Protein 4C1U (pdb70)

Structure (mmCIF, N/CA/C/O backbone):
data_4C1U
#
_entry.id   4C1U
#
_cell.length_a   67.470
_cell.length_b   96.630
_cell.length_c   56.310
_cell.angle_alpha   90.00
_cell.angle_beta   90.00
_cell.angle_gamma   90.00
#
_symmetry.space_group_name_H-M   'P 21 21 2'
#
loop_
_entity.id
_entity.type
_entity.pdbx_description
1 polymer 'SUGAR TRANSPORTER SOLUTE-BINDING PROTEIN'
2 branched alpha-L-arabinofuranose-(1-3)-beta-D-xylopyranose-(1-4)-beta-D-xylopyranose
3 non-polymer 'PENTAETHYLENE GLYCOL'
4 water water
#
loop_
_atom_site.group_PDB
_atom_site.id
_atom_site.type_symbol
_atom_site.label_atom_id
_atom_site.label_alt_id
_atom_site.label_comp_id
_atom_site.label_asym_id
_atom_site.label_entity_id
_atom_site.label_seq_id
_atom_site.pdbx_PDB_ins_code
_atom_site.Cartn_x
_atom_site.Cartn_y
_atom_site.Cartn_z
_atom_site.occupancy
_atom_site.B_iso_or_equiv
_atom_site.auth_seq_id
_atom_site.auth_comp_id
_atom_site.auth_asym_id
_atom_site.auth_atom_id
_atom_site.pdbx_PDB_model_num
ATOM 1 N N . ASP A 1 18 ? -17.231 -10.850 -15.937 1.00 43.92 30 ASP A N 1
ATOM 2 C CA . ASP A 1 18 ? -17.439 -11.056 -17.365 1.00 47.11 30 ASP A CA 1
ATOM 3 C C . ASP A 1 18 ? -16.727 -9.970 -18.169 1.00 44.04 30 ASP A C 1
ATOM 4 O O . ASP A 1 18 ? -16.989 -8.782 -17.991 1.00 43.40 30 ASP A O 1
ATOM 12 N N . ASP A 1 19 ? -15.829 -10.396 -19.053 1.00 42.06 31 ASP A N 1
ATOM 13 C CA . ASP A 1 19 ? -15.023 -9.482 -19.862 1.00 39.81 31 ASP A CA 1
ATOM 14 C C . ASP A 1 19 ? -15.842 -8.491 -20.689 1.00 41.98 31 ASP A C 1
ATOM 15 O O . ASP A 1 19 ? -15.315 -7.470 -21.127 1.00 39.88 31 ASP A O 1
ATOM 24 N N . LYS A 1 20 ? -17.120 -8.790 -20.906 1.00 34.18 32 LYS A N 1
ATOM 25 C CA . LYS A 1 20 ? -17.967 -7.939 -21.741 1.00 33.69 32 LYS A CA 1
ATOM 26 C C . LYS A 1 20 ? -18.913 -7.049 -20.933 1.00 32.13 32 LYS A C 1
ATOM 27 O O . LYS A 1 20 ? -19.665 -6.255 -21.499 1.00 29.48 32 LYS A O 1
ATOM 46 N N . THR A 1 21 ? -18.862 -7.183 -19.612 1.00 29.32 33 THR A N 1
ATOM 47 C CA . THR A 1 21 ? -19.627 -6.323 -18.718 1.00 33.12 33 THR A CA 1
ATOM 48 C C . THR A 1 21 ? -18.695 -5.269 -18.130 1.00 33.42 33 THR A C 1
ATOM 49 O O . THR A 1 21 ? -17.672 -5.610 -17.536 1.00 34.45 33 THR A O 1
ATOM 60 N N . ILE A 1 22 ? -19.043 -3.995 -18.302 1.00 32.28 34 ILE A N 1
ATOM 61 C CA . ILE A 1 22 ? -18.204 -2.903 -17.808 1.00 31.22 34 ILE A CA 1
ATOM 62 C C . ILE A 1 22 ? -18.974 -1.939 -16.908 1.00 27.04 34 ILE A C 1
ATOM 63 O O . ILE A 1 22 ? -20.169 -1.708 -17.097 1.00 29.99 34 ILE A O 1
ATOM 79 N N . THR A 1 23 ? -18.267 -1.385 -15.927 1.00 24.07 35 THR A N 1
ATOM 80 C CA . THR A 1 23 ? -18.823 -0.378 -15.033 1.00 27.35 35 THR A CA 1
ATOM 81 C C . THR A 1 23 ? -18.378 1.006 -15.498 1.00 25.47 35 THR A C 1
ATOM 82 O O . THR A 1 23 ? -17.189 1.251 -15.720 1.00 22.61 35 THR A O 1
ATOM 93 N N . PHE A 1 24 ? -19.348 1.903 -15.631 1.00 22.70 36 PHE A N 1
ATOM 94 C CA . PHE A 1 24 ? -19.141 3.203 -16.255 1.00 19.45 36 PHE A CA 1
ATOM 95 C C . PHE A 1 24 ? -19.544 4.319 -15.296 1.00 21.02 36 PHE A C 1
ATOM 96 O O . PHE A 1 24 ? -20.711 4.440 -14.933 1.00 20.87 36 PHE A O 1
ATOM 113 N N . TRP A 1 25 ? -18.565 5.122 -14.882 1.00 18.45 37 TRP A N 1
ATOM 114 C CA . TRP A 1 25 ? -18.802 6.233 -13.962 1.00 19.91 37 TRP A CA 1
ATOM 115 C C . TRP A 1 25 ? -18.703 7.573 -14.685 1.00 17.63 37 TRP A C 1
ATOM 116 O O . TRP A 1 25 ? -17.708 7.850 -15.353 1.00 17.73 37 TRP A O 1
ATOM 137 N N . HIS A 1 26 ? -19.730 8.405 -14.540 1.00 20.99 38 HIS A N 1
ATOM 138 C CA . HIS A 1 26 ? -19.709 9.761 -15.089 1.00 19.29 38 HIS A CA 1
ATOM 139 C C . HIS A 1 26 ? -20.378 10.736 -14.122 1.00 19.03 38 HIS A C 1
ATOM 140 O O . HIS A 1 26 ? -20.900 10.321 -13.087 1.00 18.47 38 HIS A O 1
ATOM 154 N N . ASN A 1 27 ? -20.362 12.024 -14.463 1.00 19.14 39 ASN A N 1
ATOM 155 C CA . ASN A 1 27 ? -20.815 13.064 -13.539 1.00 18.98 39 ASN A CA 1
ATOM 156 C C . ASN A 1 27 ? -22.130 13.745 -13.926 1.00 21.34 39 ASN A C 1
ATOM 157 O O . ASN A 1 27 ? -22.487 14.777 -13.357 1.00 21.21 39 ASN A O 1
ATOM 168 N N . ALA A 1 28 ? -22.842 13.178 -14.896 1.00 19.84 40 ALA A N 1
ATOM 169 C CA . ALA A 1 28 ? -24.137 13.712 -15.309 1.00 21.32 40 ALA A CA 1
ATOM 170 C C . ALA A 1 28 ? -25.243 13.098 -14.461 1.00 22.80 40 ALA A C 1
ATOM 171 O O . ALA A 1 28 ? -25.845 12.096 -14.842 1.00 24.86 40 ALA A O 1
ATOM 178 N N . SER A 1 29 ? -25.508 13.711 -13.312 1.00 24.88 41 SER A N 1
ATOM 179 C CA . SER A 1 29 ? -26.425 13.144 -12.328 1.00 24.64 41 SER A CA 1
ATOM 180 C C . SER A 1 29 ? -27.887 13.509 -12.581 1.00 23.65 41 SER A C 1
ATOM 181 O O . SER A 1 29 ? -28.778 12.975 -11.925 1.00 25.84 41 SER A O 1
ATOM 189 N N . ALA A 1 30 ? -28.132 14.413 -13.525 1.00 27.32 42 ALA A N 1
ATOM 190 C CA . ALA A 1 30 ? -29.495 14.848 -13.825 1.00 31.30 42 ALA A CA 1
ATOM 191 C C . ALA A 1 30 ? -29.632 15.362 -15.253 1.00 32.25 42 ALA A C 1
ATOM 192 O O . ALA A 1 30 ? -28.638 15.633 -15.926 1.00 32.42 42 ALA A O 1
ATOM 199 N N . GLY A 1 31 ? -30.875 15.488 -15.708 1.00 35.58 43 GLY A N 1
ATOM 200 C CA . GLY A 1 31 ? -31.172 16.130 -16.975 1.00 34.14 43 GLY A CA 1
ATOM 201 C C . GLY A 1 31 ? -30.889 15.285 -18.202 1.00 26.90 43 GLY A C 1
ATOM 202 O O . GLY A 1 31 ? -30.807 14.058 -18.130 1.00 28.55 43 GLY A O 1
ATOM 206 N N . GLU A 1 32 ? -30.736 15.958 -19.338 1.00 25.58 44 GLU A N 1
ATOM 207 C CA . GLU A 1 32 ? -30.541 15.283 -20.616 1.00 26.75 44 GLU A CA 1
ATOM 208 C C . GLU A 1 32 ? -29.168 14.626 -20.709 1.00 25.97 44 GLU A C 1
ATOM 209 O O . GLU A 1 32 ? -28.982 13.668 -21.460 1.00 26.38 44 GLU A O 1
ATOM 221 N N . GLY A 1 33 ? -28.209 15.149 -19.953 1.00 27.20 45 GLY A N 1
ATOM 222 C CA . GLY A 1 33 ? -26.877 14.576 -19.909 1.00 28.20 45 GLY A CA 1
ATOM 223 C C . GLY A 1 33 ? -26.905 13.168 -19.347 1.00 25.59 45 GLY A C 1
ATOM 224 O O . GLY A 1 33 ? -26.243 12.267 -19.864 1.00 22.93 45 GLY A O 1
ATOM 228 N N . ARG A 1 34 ? -27.678 12.980 -18.281 1.00 22.86 46 ARG A N 1
ATOM 229 C CA . ARG A 1 34 ? -27.824 11.666 -17.669 1.00 24.38 46 ARG A CA 1
ATOM 230 C C . ARG A 1 34 ? -28.495 10.699 -18.634 1.00 27.14 46 ARG A C 1
ATOM 231 O O . ARG A 1 34 ? -28.120 9.528 -18.715 1.00 24.47 46 ARG A O 1
ATOM 252 N N . GLN A 1 35 ? -29.488 11.194 -19.364 1.00 26.88 47 GLN A N 1
ATOM 253 C CA . GLN A 1 35 ? -30.223 10.366 -20.311 1.00 31.76 47 GLN A CA 1
ATOM 254 C C . GLN A 1 35 ? -29.363 10.039 -21.527 1.00 25.89 47 GLN A C 1
ATOM 255 O O . GLN A 1 35 ? -29.503 8.972 -22.124 1.00 26.30 47 GLN A O 1
ATOM 269 N N . TYR A 1 36 ? -28.479 10.961 -21.895 1.00 23.42 48 TYR A N 1
ATOM 270 C CA . TYR A 1 36 ? -27.577 10.735 -23.018 1.00 25.98 48 TYR A CA 1
ATOM 271 C C . TYR A 1 36 ? -26.728 9.488 -22.802 1.00 23.36 48 TYR A C 1
ATOM 272 O O . TYR A 1 36 ? -26.613 8.643 -23.689 1.00 23.61 48 TYR A O 1
ATOM 290 N N . TRP A 1 37 ? -26.129 9.383 -21.620 1.00 22.69 49 TRP A N 1
ATOM 291 C CA . TRP A 1 37 ? -25.252 8.261 -21.313 1.00 24.79 49 TRP A CA 1
ATOM 292 C C . TRP A 1 37 ? -26.025 6.942 -21.307 1.00 25.13 49 TRP A C 1
ATOM 293 O O . TRP A 1 37 ? -25.518 5.919 -21.764 1.00 21.69 49 TRP A O 1
ATOM 314 N N . GLU A 1 38 ? -27.249 6.968 -20.788 1.00 25.45 50 GLU A N 1
ATOM 315 C CA . GLU A 1 38 ? -28.116 5.793 -20.820 1.00 24.91 50 GLU A CA 1
ATOM 316 C C . GLU A 1 38 ? -28.360 5.359 -22.259 1.00 23.20 50 GLU A C 1
ATOM 317 O O . GLU A 1 38 ? -28.249 4.178 -22.589 1.00 23.91 50 GLU A O 1
ATOM 329 N N . ASN A 1 39 ? -28.689 6.325 -23.111 1.00 23.01 51 ASN A N 1
ATOM 330 C CA . ASN A 1 39 ? -28.929 6.063 -24.526 1.00 25.23 51 ASN A CA 1
ATOM 331 C C . ASN A 1 39 ? -27.686 5.544 -25.239 1.00 24.22 51 ASN A C 1
ATOM 332 O O . ASN A 1 39 ? -27.775 4.650 -26.081 1.00 26.02 51 ASN A O 1
ATOM 343 N N . LEU A 1 40 ? -26.529 6.106 -24.906 1.00 23.90 52 LEU A N 1
ATOM 344 C CA . LEU A 1 40 ? -25.280 5.691 -25.534 1.00 25.37 52 LEU A CA 1
ATOM 345 C C . LEU A 1 40 ? -24.956 4.258 -25.143 1.00 25.15 52 LEU A C 1
ATOM 346 O O . LEU A 1 40 ? -24.586 3.440 -25.988 1.00 23.91 52 LEU A O 1
ATOM 362 N N . ALA A 1 41 ? -25.098 3.965 -23.854 1.00 19.74 53 ALA A N 1
ATOM 363 C CA . ALA A 1 41 ? -24.873 2.623 -23.336 1.00 25.30 53 ALA A CA 1
ATOM 364 C C . ALA A 1 41 ? -25.785 1.622 -24.034 1.00 26.99 53 ALA A C 1
ATOM 365 O O . ALA A 1 41 ? -25.338 0.569 -24.487 1.00 27.58 53 ALA A O 1
ATOM 372 N N . LYS A 1 42 ? -27.066 1.963 -24.122 1.00 28.16 54 LYS A N 1
ATOM 373 C CA . LYS A 1 42 ? -28.048 1.095 -24.756 1.00 28.37 54 LYS A CA 1
ATOM 374 C C . LYS A 1 42 ? -27.700 0.861 -26.225 1.00 25.98 54 LYS A C 1
ATOM 375 O O . LYS A 1 42 ? -27.771 -0.265 -26.715 1.00 26.94 54 LYS A O 1
ATOM 394 N N . SER A 1 43 ? -27.314 1.924 -26.921 1.00 27.13 55 SER A N 1
ATOM 395 C CA . SER A 1 43 ? -26.964 1.816 -28.333 1.00 26.25 55 SER A CA 1
ATOM 396 C C . SER A 1 43 ? -25.695 0.986 -28.514 1.00 27.40 55 SER A C 1
ATOM 397 O O . SER A 1 43 ? -25.559 0.250 -29.492 1.00 27.80 55 SER A O 1
ATOM 405 N N . PHE A 1 44 ? -24.769 1.104 -27.567 1.00 25.41 56 PHE A N 1
ATOM 406 C CA . PHE A 1 44 ? -23.553 0.29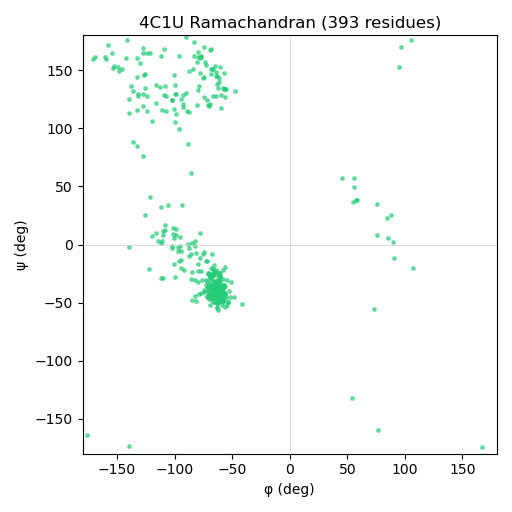9 -27.595 1.00 23.56 56 PHE A CA 1
ATOM 407 C C . PHE A 1 44 ? -23.895 -1.174 -27.398 1.00 27.67 56 PHE A C 1
ATOM 408 O O . PHE A 1 44 ? -23.374 -2.039 -28.102 1.00 27.80 56 PHE A O 1
ATOM 425 N N . GLU A 1 45 ? -24.780 -1.448 -26.443 1.00 24.25 57 GLU A N 1
ATOM 426 C CA . GLU A 1 45 ? -25.198 -2.814 -26.145 1.00 27.99 57 GLU A CA 1
ATOM 427 C C . GLU A 1 45 ? -25.937 -3.431 -27.325 1.00 27.94 57 GLU A C 1
ATOM 428 O O . GLU A 1 45 ? -25.851 -4.635 -27.563 1.00 30.28 57 GLU A O 1
ATOM 440 N N . GLU A 1 46 ? -26.667 -2.597 -28.058 1.00 28.67 58 GLU A N 1
ATOM 441 C CA . GLU A 1 46 ? -27.391 -3.048 -29.237 1.00 31.46 58 GLU A CA 1
ATOM 442 C C . GLU A 1 46 ? -26.419 -3.354 -30.369 1.00 32.02 58 GLU A C 1
ATOM 443 O O . GLU A 1 46 ? -26.587 -4.334 -31.089 1.00 33.54 58 GLU A O 1
ATOM 455 N N . ALA A 1 47 ? -25.397 -2.516 -30.512 1.00 31.82 59 ALA A N 1
ATOM 456 C CA . ALA A 1 47 ? -24.441 -2.639 -31.609 1.00 27.71 59 ALA A CA 1
ATOM 457 C C . ALA A 1 47 ? -23.397 -3.719 -31.342 1.00 28.99 59 ALA A C 1
ATOM 458 O O . ALA A 1 47 ? -22.787 -4.245 -32.274 1.00 31.25 59 ALA A O 1
ATOM 465 N N . ASN A 1 48 ? -23.194 -4.039 -30.067 1.00 28.89 60 ASN A N 1
ATOM 466 C CA . ASN A 1 48 ? -22.246 -5.071 -29.662 1.00 30.54 60 ASN A CA 1
ATOM 467 C C . ASN A 1 48 ? -22.928 -6.087 -28.752 1.00 32.07 60 ASN A C 1
ATOM 468 O O . ASN A 1 48 ? -22.726 -6.065 -27.537 1.00 26.89 60 ASN A O 1
ATOM 479 N N . PRO A 1 49 ? -23.748 -6.980 -29.337 1.00 32.22 61 PRO A N 1
ATOM 480 C CA . PRO A 1 49 ? -24.502 -7.961 -28.547 1.00 31.20 61 PRO A CA 1
ATOM 481 C C . PRO A 1 49 ? -23.606 -8.801 -27.642 1.00 28.63 61 PRO A C 1
ATOM 482 O O . PRO A 1 49 ? -22.562 -9.288 -28.080 1.00 23.56 61 PRO A O 1
ATOM 493 N N . GLY A 1 50 ? -24.020 -8.953 -26.387 1.00 29.40 62 GLY A N 1
ATOM 494 C CA . GLY A 1 50 ? -23.239 -9.667 -25.394 1.00 32.46 62 GLY A CA 1
ATOM 495 C C . GLY A 1 50 ? -22.611 -8.718 -24.389 1.00 33.58 62 GLY A C 1
ATOM 496 O O . GLY A 1 50 ? -22.238 -9.125 -23.288 1.00 28.07 62 GLY A O 1
ATOM 500 N N . THR A 1 51 ? -22.494 -7.448 -24.768 1.00 28.41 63 THR A N 1
ATOM 501 C CA . THR A 1 51 ? -21.921 -6.438 -23.886 1.00 26.50 63 THR A CA 1
ATOM 502 C C . THR A 1 51 ? -22.994 -5.827 -22.991 1.00 28.57 63 THR A C 1
ATOM 503 O O . THR A 1 51 ? -24.160 -5.733 -23.376 1.00 31.10 63 THR A O 1
ATOM 514 N N . LYS A 1 52 ? -22.586 -5.420 -21.793 1.00 29.00 64 LYS A N 1
ATOM 515 C CA . LYS A 1 52 ? -23.482 -4.796 -20.826 1.00 29.91 64 LYS A CA 1
ATOM 516 C C . LYS A 1 52 ? -22.755 -3.644 -20.143 1.00 29.14 64 LYS A C 1
ATOM 517 O O . LYS A 1 52 ? -21.671 -3.828 -19.591 1.00 29.62 64 LYS A O 1
ATOM 536 N N . VAL A 1 53 ? -23.354 -2.457 -20.190 1.00 29.39 65 VAL A N 1
ATOM 537 C CA . VAL A 1 53 ? -22.788 -1.278 -19.542 1.00 25.51 65 VAL A CA 1
ATOM 538 C C . VAL A 1 53 ? -23.602 -0.926 -18.306 1.00 26.54 65 VAL A C 1
ATOM 539 O O . VAL A 1 53 ? -24.775 -0.567 -18.409 1.00 26.38 65 VAL A O 1
ATOM 552 N N . GLU A 1 54 ? -22.971 -1.029 -17.141 1.00 26.90 66 GLU A N 1
ATOM 553 C CA . GLU A 1 54 ? -23.614 -0.685 -15.879 1.00 26.19 66 GLU A CA 1
ATOM 554 C C . GLU A 1 54 ? -23.159 0.706 -15.445 1.00 24.53 66 GLU A C 1
ATOM 555 O O . GLU A 1 54 ? -21.978 0.933 -15.177 1.00 24.98 66 GLU A O 1
ATOM 567 N N . ILE A 1 55 ? -24.112 1.631 -15.383 1.00 26.08 67 ILE A N 1
ATOM 568 C CA . ILE A 1 55 ? -23.816 3.049 -15.209 1.00 23.53 67 ILE A CA 1
ATOM 569 C C . ILE A 1 55 ? -23.982 3.517 -13.767 1.00 29.39 67 ILE A C 1
ATOM 570 O O . ILE A 1 55 ? -24.940 3.150 -13.088 1.00 24.13 67 ILE A O 1
ATOM 586 N N . GLN A 1 56 ? -23.036 4.335 -13.313 1.00 25.80 68 GLN A N 1
ATOM 587 C CA . GLN A 1 56 ? -23.174 5.061 -12.057 1.00 28.13 68 GLN A CA 1
ATOM 588 C C . GLN A 1 56 ? -23.105 6.556 -12.346 1.00 27.72 68 GLN A C 1
ATOM 589 O O . GLN A 1 56 ? -22.037 7.090 -12.649 1.00 27.99 68 GLN A O 1
ATOM 603 N N . ALA A 1 57 ? -24.253 7.219 -12.268 1.00 23.17 69 ALA A N 1
ATOM 604 C CA . ALA A 1 57 ? -24.326 8.661 -12.462 1.00 23.98 69 ALA A CA 1
ATOM 605 C C . ALA A 1 57 ? -24.077 9.350 -11.128 1.00 28.21 69 ALA A C 1
ATOM 606 O O . ALA A 1 57 ? -24.873 9.227 -10.197 1.00 29.49 69 ALA A O 1
ATOM 613 N N . ILE A 1 58 ? -22.968 10.076 -11.046 1.00 22.22 70 ILE A N 1
ATOM 614 C CA . ILE A 1 58 ? -22.489 10.618 -9.781 1.00 19.73 70 ILE A CA 1
ATOM 615 C C . ILE A 1 58 ? -22.577 12.140 -9.782 1.00 26.06 70 ILE A C 1
ATOM 616 O O . ILE A 1 58 ? -22.223 12.789 -10.761 1.00 23.69 70 ILE A O 1
ATOM 632 N N . GLN A 1 59 ? -23.065 12.708 -8.685 1.00 22.84 71 GLN A N 1
ATOM 633 C CA . GLN A 1 59 ? -23.131 14.156 -8.556 1.00 21.48 71 GLN A CA 1
ATOM 634 C C . GLN A 1 59 ? -21.709 14.712 -8.615 1.00 22.17 71 GLN A C 1
ATOM 635 O O . GLN A 1 59 ? -20.800 14.178 -7.977 1.00 21.55 71 GLN A O 1
ATOM 649 N N . ASN A 1 60 ? -21.521 15.774 -9.393 1.00 17.93 72 ASN A N 1
ATOM 650 C CA . ASN A 1 60 ? -20.183 16.265 -9.723 1.00 21.77 72 ASN A CA 1
ATOM 651 C C . ASN A 1 60 ? -19.289 16.516 -8.513 1.00 21.30 72 ASN A C 1
ATOM 652 O O . ASN A 1 60 ? -18.100 16.205 -8.541 1.00 21.49 72 ASN A O 1
ATOM 663 N N . GLU A 1 61 ? -19.864 17.066 -7.450 1.00 20.83 73 GLU A N 1
ATOM 664 C CA . GLU A 1 61 ? -19.084 17.448 -6.277 1.00 21.95 73 GLU A CA 1
ATOM 665 C C . GLU A 1 61 ? -18.615 16.237 -5.470 1.00 22.57 73 GLU A C 1
ATOM 666 O O . GLU A 1 61 ? -17.735 16.360 -4.617 1.00 21.14 73 GLU A O 1
ATOM 678 N N . ASP A 1 62 ? -19.201 15.074 -5.744 1.00 19.20 74 ASP A N 1
ATOM 679 C CA . ASP A 1 62 ? -18.807 13.834 -5.076 1.00 20.60 74 ASP A CA 1
ATOM 680 C C . ASP A 1 62 ? -17.815 13.029 -5.911 1.00 22.03 74 ASP A C 1
ATOM 681 O O . ASP A 1 62 ? -17.186 12.101 -5.407 1.00 21.37 74 ASP A O 1
ATOM 690 N N . PHE A 1 63 ? -17.675 13.388 -7.184 1.00 22.37 75 PHE A N 1
ATOM 691 C CA . PHE A 1 63 ? -17.000 12.525 -8.149 1.00 22.28 75 PHE A CA 1
ATOM 692 C C . PHE A 1 63 ? -15.530 12.242 -7.833 1.00 22.82 75 PHE A C 1
ATOM 693 O O . PHE A 1 63 ? -15.132 11.081 -7.741 1.00 20.88 75 PHE A O 1
ATOM 710 N N . ALA A 1 64 ? -14.730 13.294 -7.684 1.00 22.26 76 ALA A N 1
ATOM 711 C CA . ALA A 1 64 ? -13.296 13.138 -7.450 1.00 24.96 76 ALA A CA 1
ATOM 712 C C . ALA A 1 64 ? -13.026 12.272 -6.224 1.00 23.27 76 ALA A C 1
ATOM 713 O O . ALA A 1 64 ? -12.172 11.386 -6.254 1.00 23.77 76 ALA A O 1
ATOM 720 N N . GLY A 1 65 ? -13.766 12.527 -5.151 1.00 22.75 77 GLY A N 1
ATOM 721 C CA . GLY A 1 65 ? -13.609 11.777 -3.919 1.00 21.84 77 GLY A CA 1
ATOM 722 C C . GLY A 1 65 ? -13.960 10.312 -4.084 1.00 24.88 77 GLY A C 1
ATOM 723 O O . GLY A 1 65 ? -13.262 9.436 -3.571 1.00 24.34 77 GLY A O 1
ATOM 727 N N . LYS A 1 66 ? -15.045 10.046 -4.804 1.00 23.35 78 LYS A N 1
ATOM 728 C CA . LYS A 1 66 ? -15.496 8.678 -5.032 1.00 25.41 78 LYS A CA 1
ATOM 729 C C . LYS A 1 66 ? -14.543 7.926 -5.953 1.00 25.16 78 LYS A C 1
ATOM 730 O O . LYS A 1 66 ? -14.241 6.756 -5.721 1.00 23.58 78 LYS A O 1
ATOM 749 N N . LEU A 1 67 ? -14.073 8.601 -6.997 1.00 22.78 79 LEU A N 1
ATOM 750 C CA . LEU A 1 67 ? -13.186 7.976 -7.972 1.00 19.70 79 LEU A CA 1
ATOM 751 C C . LEU A 1 67 ? -11.826 7.656 -7.362 1.00 22.86 79 LEU A C 1
ATOM 752 O O . LEU A 1 67 ? -11.293 6.562 -7.552 1.00 20.45 79 LEU A O 1
ATOM 768 N N . GLN A 1 68 ? -11.267 8.618 -6.636 1.00 22.40 80 GLN A N 1
ATOM 769 C CA . GLN A 1 68 ? -9.954 8.447 -6.031 1.00 24.78 80 GLN A CA 1
ATOM 770 C C . GLN A 1 68 ? -9.978 7.343 -4.980 1.00 26.38 80 GLN A C 1
ATOM 771 O O . GLN A 1 68 ? -9.039 6.556 -4.876 1.00 28.09 80 GLN A O 1
ATOM 785 N N . THR A 1 69 ? -11.060 7.283 -4.212 1.00 23.89 81 THR A N 1
ATOM 786 C CA . THR A 1 69 ? -11.218 6.249 -3.196 1.00 27.10 81 THR A CA 1
ATOM 787 C C . THR A 1 69 ? -11.352 4.876 -3.845 1.00 30.87 81 THR A C 1
ATOM 788 O O . THR A 1 69 ? -10.727 3.911 -3.408 1.00 34.01 81 THR A O 1
ATOM 799 N N . ALA A 1 70 ? -12.165 4.797 -4.894 1.00 25.47 82 ALA A N 1
ATOM 800 C CA . ALA A 1 70 ? -12.444 3.525 -5.552 1.00 27.31 82 ALA A CA 1
ATOM 801 C C . ALA A 1 70 ? -11.218 2.962 -6.269 1.00 30.16 82 ALA A C 1
ATOM 802 O O . ALA A 1 70 ? -11.005 1.750 -6.281 1.00 27.58 82 ALA A O 1
ATOM 809 N N . MET A 1 71 ? -10.414 3.839 -6.864 1.00 26.21 83 MET A N 1
ATOM 810 C CA . MET A 1 71 ? -9.273 3.397 -7.663 1.00 29.12 83 MET A CA 1
ATOM 811 C C . MET A 1 71 ? -8.042 3.070 -6.818 1.00 30.83 83 MET A C 1
ATOM 812 O O . MET A 1 71 ? -6.987 2.730 -7.354 1.00 26.58 83 MET A O 1
ATOM 826 N N . GLN A 1 72 ? -8.177 3.170 -5.500 1.00 32.52 84 GLN A N 1
ATOM 827 C CA . GLN A 1 72 ? -7.151 2.659 -4.602 1.00 34.01 84 GLN A CA 1
ATOM 828 C C . GLN A 1 72 ? -7.056 1.143 -4.753 1.00 32.66 84 GLN A C 1
ATOM 829 O O . GLN A 1 72 ? -6.036 0.537 -4.424 1.00 37.86 84 GLN A O 1
ATOM 843 N N . ASP A 1 73 ? -8.136 0.543 -5.246 1.00 36.55 85 ASP A N 1
ATOM 844 C CA . ASP A 1 73 ? -8.173 -0.879 -5.569 1.00 31.29 85 ASP A CA 1
ATOM 845 C C . ASP A 1 73 ? -8.796 -1.056 -6.953 1.00 29.21 85 ASP A C 1
ATOM 846 O O . ASP A 1 73 ? -9.999 -1.287 -7.066 1.00 32.53 85 ASP A O 1
ATOM 855 N N . PRO A 1 74 ? -7.977 -0.933 -8.012 1.00 28.70 86 PRO A N 1
ATOM 856 C CA . PRO A 1 74 ? -8.444 -1.002 -9.401 1.00 27.60 86 PRO A CA 1
ATOM 857 C C . PRO A 1 74 ? -9.305 -2.221 -9.723 1.00 30.53 86 PRO A C 1
ATOM 858 O O . PRO A 1 74 ? -10.203 -2.121 -10.559 1.00 26.25 86 PRO A O 1
ATOM 869 N N . ALA A 1 75 ? -9.036 -3.346 -9.070 1.00 30.89 87 ALA A N 1
ATOM 870 C CA . ALA A 1 75 ? -9.759 -4.583 -9.347 1.00 27.44 87 ALA A CA 1
ATOM 871 C C . ALA A 1 75 ? -11.257 -4.450 -9.080 1.00 31.37 87 ALA A C 1
ATOM 872 O O . ALA A 1 75 ? -12.061 -5.149 -9.697 1.00 31.57 87 ALA A O 1
ATOM 879 N N . SER A 1 76 ? -11.626 -3.550 -8.170 1.00 29.64 88 SER A N 1
ATOM 880 C CA . SER A 1 76 ? -13.031 -3.326 -7.828 1.00 32.86 88 SER A CA 1
ATOM 881 C C . SER A 1 76 ? -13.514 -1.928 -8.224 1.00 33.44 88 SER A C 1
ATOM 882 O O . SER A 1 76 ? -14.660 -1.566 -7.959 1.00 30.68 88 SER A O 1
ATOM 890 N N . GLY A 1 77 ? -12.641 -1.149 -8.856 1.00 31.71 89 GLY A N 1
ATOM 891 C CA . GLY A 1 77 ? -12.998 0.185 -9.307 1.00 26.35 89 GLY A CA 1
ATOM 892 C C . GLY A 1 77 ? -13.704 0.153 -10.650 1.00 25.55 89 GLY A C 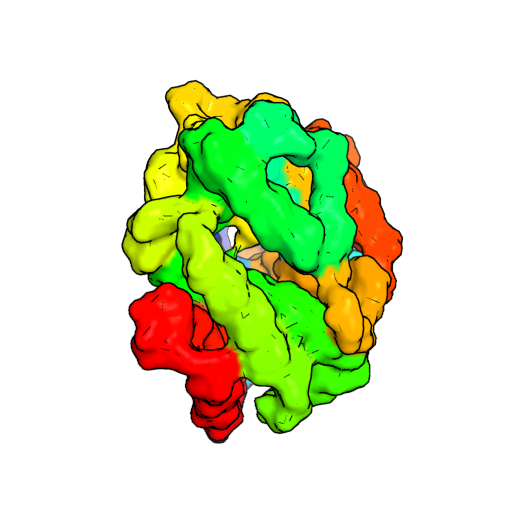1
ATOM 893 O O . GLY A 1 77 ? -13.815 -0.905 -11.266 1.00 22.01 89 GLY A O 1
ATOM 897 N N . PRO A 1 78 ? -14.187 1.316 -11.114 1.00 24.78 90 PRO A N 1
ATOM 898 C CA . PRO A 1 78 ? -14.883 1.408 -12.403 1.00 23.33 90 PRO A CA 1
ATOM 899 C C . PRO A 1 78 ? -13.976 1.066 -13.580 1.00 24.16 90 PRO A C 1
ATOM 900 O O . PRO A 1 78 ? -12.777 1.333 -13.520 1.00 21.20 90 PRO A O 1
ATOM 911 N N . ASP A 1 79 ? -14.546 0.490 -14.633 1.00 18.10 91 ASP A N 1
ATOM 912 C CA . ASP A 1 79 ? -13.784 0.157 -15.831 1.00 19.95 91 ASP A CA 1
ATOM 913 C C . ASP A 1 79 ? -13.529 1.400 -16.676 1.00 21.89 91 ASP A C 1
ATOM 914 O O . ASP A 1 79 ? -12.436 1.587 -17.215 1.00 22.24 91 ASP A O 1
ATOM 923 N N . VAL A 1 80 ? -14.554 2.239 -16.789 1.00 20.07 92 VAL A N 1
ATOM 924 C CA . VAL A 1 80 ? -14.476 3.479 -17.552 1.00 16.95 92 VAL A CA 1
ATOM 925 C C . VAL A 1 80 ? -14.945 4.617 -16.656 1.00 16.37 92 VAL A C 1
ATOM 926 O O . VAL A 1 80 ? -16.007 4.528 -16.041 1.00 20.39 92 VAL A O 1
ATOM 939 N N . PHE A 1 81 ? -14.151 5.680 -16.577 1.00 19.65 93 PHE A N 1
ATOM 940 C CA . PHE A 1 81 ? -14.477 6.800 -15.700 1.00 19.55 93 PHE A CA 1
ATOM 941 C C . PHE A 1 81 ? -14.050 8.153 -16.259 1.00 19.98 93 PHE A C 1
ATOM 942 O O . PHE A 1 81 ? -13.075 8.263 -17.008 1.00 18.46 93 PHE A O 1
ATOM 959 N N . MET A 1 82 ? -14.798 9.183 -15.879 1.00 17.35 94 MET A N 1
ATOM 960 C CA . MET A 1 82 ? -14.523 10.540 -16.322 1.00 18.75 94 MET A CA 1
ATOM 961 C C . MET A 1 82 ? -13.225 11.050 -15.710 1.00 19.50 94 MET A C 1
ATOM 962 O O . MET A 1 82 ? -12.877 10.705 -14.578 1.00 18.69 94 MET A O 1
ATOM 976 N N . SER A 1 83 ? -12.521 11.884 -16.466 1.00 17.06 95 SER A N 1
ATOM 977 C CA . SER A 1 83 ? -11.254 12.450 -16.028 1.00 19.11 95 SER A CA 1
ATOM 978 C C . SER A 1 83 ? -11.451 13.526 -14.967 1.00 19.72 95 SER A C 1
ATOM 979 O O . SER A 1 83 ? -12.524 14.126 -14.866 1.00 18.47 95 SER A O 1
ATOM 987 N N . LEU A 1 84 ? -10.404 13.758 -14.181 1.00 17.66 96 LEU A N 1
ATOM 988 C CA . LEU A 1 84 ? -10.372 14.851 -13.216 1.00 21.21 96 LEU A CA 1
ATOM 989 C C . LEU A 1 84 ? -9.584 16.022 -13.800 1.00 22.16 96 LEU A C 1
ATOM 990 O O . LEU A 1 84 ? -9.823 17.182 -13.456 1.00 19.96 96 LEU A O 1
ATOM 1006 N N . GLY A 1 85 ? -8.640 15.706 -14.683 1.00 18.08 97 GLY A N 1
ATOM 1007 C CA . GLY A 1 85 ? -7.940 16.715 -15.458 1.00 19.41 97 GLY A CA 1
ATOM 1008 C C . GLY A 1 85 ? -6.618 17.177 -14.871 1.00 20.93 97 GLY A C 1
ATOM 1009 O O . GLY A 1 85 ? -6.414 17.138 -13.659 1.00 20.31 97 GLY A O 1
ATOM 1013 N N . GLY A 1 86 ? -5.719 17.619 -15.747 1.00 18.55 98 GLY A N 1
ATOM 1014 C CA . GLY A 1 86 ? -4.446 18.190 -15.342 1.00 19.11 98 GLY A CA 1
ATOM 1015 C C . GLY A 1 86 ? -3.630 17.307 -14.418 1.00 21.07 98 GLY A C 1
ATOM 1016 O O . GLY A 1 86 ? -3.443 16.115 -14.672 1.00 18.25 98 GLY A O 1
ATOM 1020 N N . ALA A 1 87 ? -3.137 17.905 -13.337 1.00 21.18 99 ALA A N 1
ATOM 1021 C CA . ALA A 1 87 ? -2.321 17.187 -12.366 1.00 21.63 99 ALA A CA 1
ATOM 1022 C C . ALA A 1 87 ? -3.138 16.126 -11.635 1.00 21.52 99 ALA A C 1
ATOM 1023 O O . ALA A 1 87 ? -2.582 15.149 -11.138 1.00 20.32 99 ALA A O 1
ATOM 1030 N N . LYS A 1 88 ? -4.454 16.312 -11.572 1.00 18.02 100 LYS A N 1
ATOM 1031 C CA . LYS A 1 88 ? -5.321 15.327 -10.925 1.00 19.14 100 LYS A CA 1
ATOM 1032 C C . LYS A 1 88 ? -5.336 14.025 -11.718 1.00 19.77 100 LYS A C 1
ATOM 1033 O O . LYS A 1 88 ? -5.400 12.939 -11.140 1.00 25.35 100 LYS A O 1
ATOM 1052 N N . THR A 1 89 ? -5.286 14.140 -13.042 1.00 18.55 101 THR A N 1
ATOM 1053 C CA . THR A 1 89 ? -5.134 12.972 -13.900 1.00 20.86 101 THR A CA 1
ATOM 1054 C C . THR A 1 89 ? -3.740 12.378 -13.712 1.00 21.25 101 THR A C 1
ATOM 1055 O O . THR A 1 89 ? -3.592 11.167 -13.553 1.00 21.16 101 THR A O 1
ATOM 1066 N N . LYS A 1 90 ? -2.718 13.231 -13.723 1.00 20.38 102 LYS A N 1
ATOM 1067 C CA . LYS A 1 90 ? -1.338 12.762 -13.612 1.00 24.80 102 LYS A CA 1
ATOM 1068 C C . LYS A 1 90 ? -1.104 12.034 -12.291 1.00 23.09 102 LYS A C 1
ATOM 1069 O O . LYS A 1 90 ? -0.348 11.064 -12.238 1.00 20.01 102 LYS A O 1
ATOM 1088 N N . GLU A 1 91 ? -1.762 12.502 -11.232 1.00 21.10 103 GLU A N 1
ATOM 1089 C CA . GLU A 1 91 ? -1.725 11.822 -9.941 1.00 24.43 103 GLU A CA 1
ATOM 1090 C C . GLU A 1 91 ? -2.179 10.374 -10.096 1.00 26.52 103 GLU A C 1
ATOM 1091 O O . GLU A 1 91 ? -1.539 9.453 -9.586 1.00 21.47 103 GLU A O 1
ATOM 1103 N N . MET A 1 92 ? -3.283 10.183 -10.812 1.00 24.77 104 MET A N 1
ATOM 1104 C CA . MET A 1 92 ? -3.832 8.853 -11.040 1.00 21.40 104 MET A CA 1
ATOM 1105 C C . MET A 1 92 ? -2.948 8.043 -11.986 1.00 21.40 104 MET A C 1
ATOM 1106 O O . MET A 1 92 ? -2.797 6.833 -11.815 1.00 23.13 104 MET A O 1
ATOM 1120 N N . ILE A 1 93 ? -2.373 8.710 -12.983 1.00 20.89 105 ILE A N 1
ATOM 1121 C CA . ILE A 1 93 ? -1.443 8.059 -13.902 1.00 20.85 105 ILE A CA 1
ATOM 1122 C C . ILE A 1 93 ? -0.236 7.517 -13.139 1.00 25.07 105 ILE A C 1
ATOM 1123 O O . ILE A 1 93 ? 0.153 6.365 -13.318 1.00 23.49 105 ILE A O 1
ATOM 1139 N N . ASP A 1 94 ? 0.351 8.355 -12.290 1.00 24.22 106 ASP A N 1
ATOM 1140 C CA . ASP A 1 94 ? 1.534 7.970 -11.526 1.00 24.81 106 ASP A CA 1
ATOM 1141 C C . ASP A 1 94 ? 1.242 6.828 -10.561 1.00 23.67 106 ASP A C 1
ATOM 1142 O O . ASP A 1 94 ? 2.118 6.010 -10.275 1.00 25.36 106 ASP A O 1
ATOM 1151 N N . ALA A 1 95 ? 0.012 6.777 -10.061 1.00 22.44 107 ALA A N 1
ATOM 1152 C CA . ALA A 1 95 ? -0.383 5.753 -9.101 1.00 19.12 107 ALA A CA 1
ATOM 1153 C C . ALA A 1 95 ? -0.755 4.436 -9.783 1.00 22.08 107 ALA A C 1
ATOM 1154 O O . ALA A 1 95 ? -1.089 3.461 -9.112 1.00 23.00 107 ALA A O 1
ATOM 1161 N N . GLY A 1 96 ? -0.699 4.407 -11.111 1.00 21.45 108 GLY A N 1
ATOM 1162 C CA . GLY A 1 96 ? -1.024 3.202 -11.856 1.00 23.45 108 GLY A CA 1
ATOM 1163 C C . GLY A 1 96 ? -2.516 2.931 -11.921 1.00 24.74 108 GLY A C 1
ATOM 1164 O O . GLY A 1 96 ? -2.942 1.775 -11.909 1.00 26.81 108 GLY A O 1
ATOM 1168 N N . GLN A 1 97 ? -3.310 3.996 -12.002 1.00 25.83 109 GLN A N 1
ATOM 1169 C CA . GLN A 1 97 ? -4.767 3.880 -11.965 1.00 23.15 109 GLN A CA 1
ATOM 1170 C C . GLN A 1 97 ? -5.427 4.224 -13.300 1.00 24.05 109 GLN A C 1
ATOM 1171 O O . GLN A 1 97 ? -6.655 4.223 -13.407 1.00 20.84 109 GLN A O 1
ATOM 1185 N N . VAL A 1 98 ? -4.616 4.515 -14.313 1.00 19.61 110 VAL A N 1
ATOM 1186 C CA . VAL A 1 98 ? -5.132 4.873 -15.630 1.00 20.76 110 VAL A CA 1
ATOM 1187 C C . VAL A 1 98 ? -4.345 4.160 -16.723 1.00 23.92 110 VAL A C 1
ATOM 1188 O O . VAL A 1 98 ? -3.114 4.161 -16.718 1.00 23.71 110 VAL A O 1
ATOM 1201 N N . MET A 1 99 ? -5.068 3.557 -17.661 1.00 22.63 111 MET A N 1
ATOM 1202 C CA . MET A 1 99 ? -4.449 2.831 -18.761 1.00 23.13 111 MET A CA 1
ATOM 1203 C C . MET A 1 99 ? -3.957 3.778 -19.849 1.00 22.32 111 MET A C 1
ATOM 1204 O O . MET A 1 99 ? -4.647 4.726 -20.226 1.00 19.39 111 MET A O 1
ATOM 1218 N N . ASP A 1 100 ? -2.755 3.504 -20.346 1.00 23.05 112 ASP A N 1
ATOM 1219 C CA . ASP A 1 100 ? -2.208 4.194 -21.509 1.00 22.72 112 ASP A CA 1
ATOM 1220 C C . ASP A 1 100 ? -2.977 3.759 -22.752 1.00 21.24 112 ASP A C 1
ATOM 1221 O O . ASP A 1 100 ? -2.997 2.575 -23.091 1.00 21.07 112 ASP A O 1
ATOM 1230 N N . LEU A 1 101 ? -3.612 4.719 -23.422 1.00 21.21 113 LEU A N 1
ATOM 1231 C CA . LEU A 1 101 ? -4.443 4.432 -24.592 1.00 20.86 113 LEU A CA 1
ATOM 1232 C C . LEU A 1 101 ? -3.797 4.905 -25.890 1.00 24.98 113 LEU A C 1
ATOM 1233 O O . LEU A 1 101 ? -4.458 4.949 -26.929 1.00 22.23 113 LEU A O 1
ATOM 1249 N N . THR A 1 102 ? -2.516 5.261 -25.824 1.00 19.56 114 THR A N 1
ATOM 1250 C CA . THR A 1 102 ? -1.789 5.781 -26.981 1.00 24.15 114 THR A CA 1
ATOM 1251 C C . THR A 1 102 ? -2.002 4.917 -28.218 1.00 26.66 114 THR A C 1
ATOM 1252 O O . THR A 1 102 ? -2.251 5.431 -29.310 1.00 24.83 114 THR A O 1
ATOM 1263 N N . ASP A 1 103 ? -1.914 3.604 -28.032 1.00 23.03 115 ASP A N 1
ATOM 1264 C CA . ASP A 1 103 ? -2.030 2.656 -29.132 1.00 26.71 115 ASP A CA 1
ATOM 1265 C C . ASP A 1 103 ? -3.428 2.045 -29.222 1.00 29.15 115 ASP A C 1
ATOM 1266 O O . ASP A 1 103 ? -3.651 1.123 -30.009 1.00 26.98 115 ASP A O 1
ATOM 1275 N N . LYS A 1 104 ? -4.360 2.564 -28.424 1.00 20.64 116 LYS A N 1
ATOM 1276 C CA . LYS A 1 104 ? -5.711 2.006 -28.343 1.00 20.86 116 LYS A CA 1
ATOM 1277 C C . LYS A 1 104 ? -6.778 2.915 -28.954 1.00 23.64 116 LYS A C 1
ATOM 1278 O O . LYS A 1 104 ? -7.809 2.432 -29.424 1.00 22.74 116 LYS A O 1
ATOM 1297 N N . ILE A 1 105 ? -6.547 4.225 -28.937 1.00 24.85 117 ILE A N 1
ATOM 1298 C CA . ILE A 1 105 ? -7.544 5.159 -29.454 1.00 20.43 117 ILE A CA 1
ATOM 1299 C C . ILE A 1 105 ? -7.679 5.025 -30.967 1.00 24.49 117 ILE A C 1
ATOM 1300 O O . ILE A 1 105 ? -6.725 4.661 -31.656 1.00 24.03 117 ILE A O 1
ATOM 1316 N N . SER A 1 106 ? -8.873 5.321 -31.472 1.00 23.89 118 SER A N 1
ATOM 1317 C CA . SER A 1 106 ? -9.191 5.117 -32.878 1.00 23.86 118 SER A CA 1
ATOM 1318 C C . SER A 1 106 ? -8.657 6.233 -33.762 1.00 22.67 118 SER A C 1
ATOM 1319 O O . SER A 1 106 ? -8.349 7.324 -33.286 1.00 21.01 118 SER A O 1
ATOM 1327 N N . ASP A 1 107 ? -8.563 5.946 -35.057 1.00 24.11 119 ASP A N 1
ATOM 1328 C CA . ASP A 1 107 ? -8.185 6.944 -36.048 1.00 24.33 119 ASP A CA 1
ATOM 1329 C C . ASP A 1 107 ? -9.184 8.094 -36.054 1.00 23.10 119 ASP A C 1
ATOM 1330 O O . ASP A 1 107 ? -8.816 9.242 -36.305 1.00 22.96 119 ASP A O 1
ATOM 1339 N N . THR A 1 108 ? -10.449 7.784 -35.780 1.00 20.99 120 THR A N 1
ATOM 1340 C CA . THR A 1 108 ? -11.480 8.815 -35.705 1.00 22.09 120 THR A CA 1
ATOM 1341 C C . THR A 1 108 ? -11.138 9.807 -34.600 1.00 22.21 120 THR A C 1
ATOM 1342 O O . THR A 1 108 ? -11.193 11.019 -34.807 1.00 25.19 120 THR A O 1
ATOM 1353 N N . VAL A 1 109 ? -10.777 9.289 -33.430 1.00 22.04 121 VAL A N 1
ATOM 1354 C CA . VAL A 1 109 ? -10.386 10.137 -32.309 1.00 21.14 121 VAL A CA 1
ATOM 1355 C C . VAL A 1 109 ? -9.111 10.913 -32.643 1.00 25.53 121 VAL A C 1
ATOM 1356 O O . VAL A 1 109 ? -9.024 12.112 -32.378 1.00 20.83 121 VAL A O 1
ATOM 1369 N N . LYS A 1 110 ? -8.126 10.229 -33.223 1.00 21.66 122 LYS A N 1
ATOM 1370 C CA . LYS A 1 110 ? -6.861 10.869 -33.581 1.00 23.48 122 LYS A CA 1
ATOM 1371 C C . LYS A 1 110 ? -7.088 12.032 -34.533 1.00 26.03 122 LYS A C 1
ATOM 1372 O O . LYS A 1 110 ? -6.415 13.058 -34.444 1.00 26.96 122 LYS A O 1
ATOM 1391 N N . THR A 1 111 ? -8.037 11.858 -35.447 1.00 21.82 123 THR A N 1
ATOM 1392 C CA . THR A 1 111 ? -8.316 12.849 -36.478 1.00 25.80 123 THR A CA 1
ATOM 1393 C C . THR A 1 111 ? -9.200 13.983 -35.960 1.00 24.81 123 THR A C 1
ATOM 1394 O O . THR A 1 111 ? -8.899 15.158 -36.167 1.00 29.99 123 THR A O 1
ATOM 1405 N N . ASP A 1 112 ? -10.290 13.625 -35.292 1.00 23.83 124 ASP A N 1
ATOM 1406 C CA . ASP A 1 112 ? -11.315 14.599 -34.927 1.00 24.86 124 ASP A CA 1
ATOM 1407 C C . ASP A 1 112 ? -11.032 15.338 -33.618 1.00 24.60 124 ASP A C 1
ATOM 1408 O O . ASP A 1 112 ? -11.547 16.438 -33.407 1.00 27.38 124 ASP A O 1
ATOM 1417 N N . MET A 1 113 ? -10.227 14.737 -32.745 1.00 24.33 125 MET A N 1
ATOM 1418 C CA . MET A 1 113 ? -9.899 15.347 -31.456 1.00 23.40 125 MET A CA 1
ATOM 1419 C C . MET A 1 113 ? -8.430 15.767 -31.370 1.00 29.20 125 MET A C 1
ATOM 1420 O O . MET A 1 113 ? -7.836 15.743 -30.293 1.00 24.70 125 MET A O 1
ATOM 1434 N N . LYS A 1 114 ? -7.850 16.160 -32.500 1.00 27.84 126 LYS A N 1
ATOM 1435 C CA . LYS A 1 114 ? -6.455 16.594 -32.530 1.00 34.45 126 LYS A CA 1
ATOM 1436 C C . LYS A 1 114 ? -6.190 17.697 -31.512 1.00 35.31 126 LYS A C 1
ATOM 1437 O O . LYS A 1 114 ? -5.250 17.611 -30.724 1.00 36.99 126 LYS A O 1
ATOM 1456 N N . THR A 1 115 ? -7.036 18.722 -31.524 1.00 31.36 127 THR A N 1
ATOM 1457 C CA . THR A 1 115 ? -6.823 19.905 -30.697 1.00 35.94 127 THR A CA 1
ATOM 1458 C C . THR A 1 115 ? -7.003 19.643 -29.201 1.00 35.35 127 THR A C 1
ATOM 1459 O O . THR A 1 115 ? -6.388 20.320 -28.376 1.00 44.73 127 THR A O 1
ATOM 1470 N N . THR A 1 116 ? -7.833 18.664 -28.853 1.00 27.91 128 THR A N 1
ATOM 1471 C CA . THR A 1 116 ? -8.170 18.417 -27.450 1.00 27.03 128 THR A CA 1
ATOM 1472 C C . THR A 1 116 ? -7.392 17.259 -26.826 1.00 27.24 128 THR A C 1
ATOM 1473 O O . THR A 1 116 ? -7.334 17.141 -25.602 1.00 25.83 128 THR A O 1
ATOM 1484 N N . LEU A 1 117 ? -6.794 16.410 -27.658 1.00 23.25 129 LEU A N 1
ATOM 1485 C CA . LEU A 1 117 ? -6.036 15.263 -27.163 1.00 28.31 129 LEU A CA 1
ATOM 1486 C C . LEU A 1 117 ? -4.836 15.683 -26.314 1.00 24.61 129 LEU A C 1
ATOM 1487 O O . LEU A 1 117 ? -4.424 14.954 -25.412 1.00 22.52 129 LEU A O 1
ATOM 1503 N N . SER A 1 118 ? -4.279 16.855 -26.605 1.00 22.94 130 SER A N 1
ATOM 1504 C CA . SER A 1 118 ? -3.136 17.361 -25.852 1.00 27.09 130 SER A CA 1
ATOM 1505 C C . SER A 1 118 ? -3.466 17.481 -24.367 1.00 24.80 130 SER A C 1
ATOM 1506 O O . SER A 1 118 ? -2.587 17.342 -23.519 1.00 24.90 130 SER A O 1
ATOM 1514 N N . ALA A 1 119 ? -4.736 17.732 -24.059 1.00 23.66 131 ALA A N 1
ATOM 1515 C CA . ALA A 1 119 ? -5.181 17.819 -22.672 1.00 21.31 131 ALA A CA 1
ATOM 1516 C C . ALA A 1 119 ? -5.166 16.450 -21.996 1.00 19.26 131 ALA A C 1
ATOM 1517 O O . ALA A 1 119 ? -5.070 16.359 -20.770 1.00 21.22 131 ALA A O 1
ATOM 1524 N N . ALA A 1 120 ? -5.263 15.392 -22.797 1.00 19.46 132 ALA A N 1
ATOM 1525 C CA . ALA A 1 120 ? -5.250 14.025 -22.281 1.00 21.81 132 ALA A CA 1
ATOM 1526 C C . ALA A 1 120 ? -3.876 13.380 -22.445 1.00 22.04 132 ALA A C 1
ATOM 1527 O O . ALA A 1 120 ? -3.700 12.194 -22.156 1.00 21.80 132 ALA A O 1
ATOM 1534 N N . THR A 1 121 ? -2.908 14.162 -22.910 1.00 23.63 133 THR A N 1
ATOM 1535 C CA . THR A 1 121 ? -1.576 13.643 -23.196 1.00 23.14 133 THR A CA 1
ATOM 1536 C C . THR A 1 121 ? -0.591 14.016 -22.093 1.00 24.95 133 THR A C 1
ATOM 1537 O O . THR A 1 121 ? -0.420 15.193 -21.775 1.00 24.45 133 THR A O 1
ATOM 1548 N N . PHE 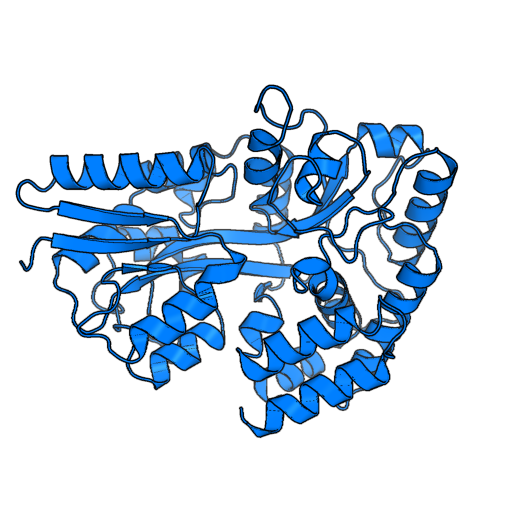A 1 122 ? 0.047 12.998 -21.521 1.00 23.85 134 PHE A N 1
ATOM 1549 C CA . PHE A 1 122 ? 1.048 13.179 -20.476 1.00 29.09 134 PHE A CA 1
ATOM 1550 C C . PHE A 1 122 ? 2.288 12.360 -20.818 1.00 27.55 134 PHE A C 1
ATOM 1551 O O . PHE A 1 122 ? 2.194 11.159 -21.079 1.00 25.56 134 PHE A O 1
ATOM 1568 N N . ASP A 1 123 ? 3.446 13.015 -20.815 1.00 28.43 135 ASP A N 1
ATOM 1569 C CA . ASP A 1 123 ? 4.706 12.369 -21.175 1.00 33.43 135 ASP A CA 1
ATOM 1570 C C . ASP A 1 123 ? 4.615 11.725 -22.556 1.00 31.28 135 ASP A C 1
ATOM 1571 O O . ASP A 1 123 ? 5.173 10.655 -22.789 1.00 27.29 135 ASP A O 1
ATOM 1580 N N . GLY A 1 124 ? 3.896 12.377 -23.464 1.00 27.72 136 GLY A N 1
ATOM 1581 C CA . GLY A 1 124 ? 3.770 11.898 -24.829 1.00 30.35 136 GLY A CA 1
ATOM 1582 C C . GLY A 1 124 ? 2.836 10.711 -24.989 1.00 28.49 136 GLY A C 1
ATOM 1583 O O . GLY A 1 124 ? 2.768 10.116 -26.064 1.00 27.24 136 GLY A O 1
ATOM 1587 N N . LYS A 1 125 ? 2.118 10.367 -23.922 1.00 23.11 137 LYS A N 1
ATOM 1588 C CA . LYS A 1 125 ? 1.175 9.251 -23.948 1.00 24.28 137 LYS A CA 1
ATOM 1589 C C . LYS A 1 125 ? -0.257 9.738 -23.725 1.00 23.16 137 LYS A C 1
ATOM 1590 O O . LYS A 1 125 ? -0.503 10.582 -22.865 1.00 21.14 137 LYS A O 1
ATOM 1609 N N . VAL A 1 126 ? -1.191 9.198 -24.507 1.00 19.95 138 VAL A N 1
ATOM 1610 C CA . VAL A 1 126 ? -2.600 9.571 -24.418 1.00 19.61 138 VAL A CA 1
ATOM 1611 C C . VAL A 1 126 ? -3.320 8.668 -23.421 1.00 20.86 138 VAL A C 1
ATOM 1612 O O . VAL A 1 126 ? -3.219 7.442 -23.495 1.00 20.92 138 VAL A O 1
ATOM 1625 N N . TYR A 1 127 ? -4.059 9.285 -22.502 1.00 17.11 139 TYR A N 1
ATOM 1626 C CA . TYR A 1 127 ? -4.671 8.565 -21.391 1.00 18.58 139 TYR A CA 1
ATOM 1627 C C . TYR A 1 127 ? -6.194 8.669 -21.352 1.00 20.22 139 TYR A C 1
ATOM 1628 O O . TYR A 1 127 ? -6.824 8.219 -20.394 1.00 23.22 139 TYR A O 1
ATOM 1646 N N . GLY A 1 128 ? -6.789 9.248 -22.387 1.00 19.57 140 GLY A N 1
ATOM 1647 C CA . GLY A 1 128 ? -8.236 9.350 -22.442 1.00 20.75 140 GLY A CA 1
ATOM 1648 C C . GLY A 1 128 ? -8.775 9.795 -23.786 1.00 17.05 140 GLY A C 1
ATOM 1649 O O . GLY A 1 128 ? -8.047 10.358 -24.606 1.00 19.11 140 GLY A O 1
ATOM 1653 N N . VAL A 1 129 ? -10.059 9.529 -24.005 1.00 18.44 141 VAL A N 1
ATOM 1654 C CA . VAL A 1 129 ? -10.765 9.981 -25.197 1.00 18.91 141 VAL A CA 1
ATOM 1655 C C . VAL A 1 129 ? -11.557 11.247 -24.867 1.00 19.32 141 VAL A C 1
ATOM 1656 O O . VAL A 1 129 ? -12.520 11.185 -24.101 1.00 17.93 141 VAL A O 1
ATOM 1669 N N . PRO A 1 130 ? -11.158 12.399 -25.440 1.00 18.31 142 PRO A N 1
ATOM 1670 C CA . PRO A 1 130 ? -11.897 13.643 -25.185 1.00 18.98 142 PRO A CA 1
ATOM 1671 C C . PRO A 1 130 ? -13.336 13.597 -25.700 1.00 19.50 142 PRO A C 1
ATOM 1672 O O . PRO A 1 130 ? -13.569 13.090 -26.797 1.00 18.22 142 PRO A O 1
ATOM 1683 N N . VAL A 1 131 ? -14.278 14.119 -24.917 1.00 17.84 143 VAL A N 1
ATOM 1684 C CA . VAL A 1 131 ? -15.676 14.199 -25.341 1.00 18.48 143 VAL A CA 1
ATOM 1685 C C . VAL A 1 131 ? -16.205 15.635 -25.330 1.00 19.59 143 VAL A C 1
ATOM 1686 O O . VAL A 1 131 ? -17.194 15.937 -25.998 1.00 19.19 143 VAL A O 1
ATOM 1699 N N . SER A 1 132 ? -15.551 16.517 -24.577 1.00 22.39 144 SER A N 1
ATOM 1700 C CA . SER A 1 132 ? -15.992 17.908 -24.499 1.00 18.51 144 SER A CA 1
ATOM 1701 C C . SER A 1 132 ? -14.856 18.878 -24.184 1.00 19.63 144 SER A C 1
ATOM 1702 O O . SER A 1 132 ? -13.852 18.505 -23.573 1.00 20.66 144 SER A O 1
ATOM 1710 N N . VAL A 1 133 ? -15.031 20.124 -24.616 1.00 17.55 145 VAL A N 1
ATOM 1711 C CA . VAL A 1 133 ? -14.100 21.201 -24.309 1.00 19.67 145 VAL A CA 1
ATOM 1712 C C . VAL A 1 133 ? -14.911 22.396 -23.811 1.00 24.10 145 VAL A C 1
ATOM 1713 O O . VAL A 1 133 ? -15.885 22.801 -24.447 1.00 24.58 145 VAL A O 1
ATOM 1726 N N . GLU A 1 134 ? -14.519 22.945 -22.665 1.00 21.26 146 GLU A N 1
ATOM 1727 C CA . GLU A 1 134 ? -15.310 23.984 -22.011 1.00 18.98 146 GLU A CA 1
ATOM 1728 C C . GLU A 1 134 ? -14.473 25.149 -21.498 1.00 20.02 146 GLU A C 1
ATOM 1729 O O . GLU A 1 134 ? -14.047 25.151 -20.343 1.00 19.04 146 GLU A O 1
ATOM 1741 N N . PRO A 1 135 ? -14.239 26.151 -22.360 1.00 19.72 147 PRO A N 1
ATOM 1742 C CA . PRO A 1 135 ? -13.615 27.403 -21.925 1.00 20.89 147 PRO A CA 1
ATOM 1743 C C . PRO A 1 135 ? -14.459 28.093 -20.862 1.00 19.16 147 PRO A C 1
ATOM 1744 O O . PRO A 1 135 ? -15.674 27.899 -20.830 1.00 21.16 147 PRO A O 1
ATOM 1755 N N . GLY A 1 136 ? -13.820 28.885 -20.007 1.00 22.42 148 GLY A N 1
ATOM 1756 C CA . GLY A 1 136 ? -14.524 29.639 -18.987 1.00 22.83 148 GLY A CA 1
ATOM 1757 C C . GLY A 1 136 ? -14.805 31.060 -19.435 1.00 19.52 148 GLY A C 1
ATOM 1758 O O . GLY A 1 136 ? -14.189 31.561 -20.377 1.00 21.57 148 GLY A O 1
ATOM 1762 N N . GLY A 1 137 ? -15.742 31.710 -18.755 1.00 17.49 149 GLY A N 1
ATOM 1763 C CA . GLY A 1 137 ? -16.097 33.083 -19.057 1.00 22.79 149 GLY A CA 1
ATOM 1764 C C . GLY A 1 137 ? -17.383 33.460 -18.352 1.00 21.00 149 GLY A C 1
ATOM 1765 O O . GLY A 1 137 ? -17.915 32.674 -17.569 1.00 19.43 149 GLY A O 1
ATOM 1769 N N . MET A 1 138 ? -17.886 34.658 -18.629 1.00 18.18 150 MET A N 1
ATOM 1770 C CA . MET A 1 138 ? -19.086 35.144 -17.965 1.00 18.55 150 MET A CA 1
ATOM 1771 C C . MET A 1 138 ? -20.325 34.802 -18.771 1.00 20.94 150 MET A C 1
ATOM 1772 O O . MET A 1 138 ? -20.397 35.091 -19.963 1.00 23.01 150 MET A O 1
ATOM 1786 N N . TRP A 1 139 ? -21.293 34.189 -18.101 1.00 17.53 151 TRP A N 1
ATOM 1787 C CA . TRP A 1 139 ? -22.593 33.891 -18.689 1.00 22.63 151 TRP A CA 1
ATOM 1788 C C . TRP A 1 139 ? -23.614 34.804 -18.040 1.00 22.51 151 TRP A C 1
ATOM 1789 O O . TRP A 1 139 ? -23.682 34.875 -16.814 1.00 22.70 151 TRP A O 1
ATOM 1810 N N . TYR A 1 140 ? -24.399 35.506 -18.854 1.00 24.02 152 TYR A N 1
ATOM 1811 C CA . TYR A 1 140 ? -25.258 36.566 -18.336 1.00 21.55 152 TYR A CA 1
ATOM 1812 C C . TYR A 1 140 ? -26.622 36.663 -19.013 1.00 20.90 152 TYR A C 1
ATOM 1813 O O . TYR A 1 140 ? -26.833 36.156 -20.117 1.00 18.42 152 TYR A O 1
ATOM 1831 N N . SER A 1 141 ? -27.543 37.323 -18.318 1.00 21.08 153 SER A N 1
ATOM 1832 C CA . SER A 1 141 ? -28.854 37.640 -18.855 1.00 21.18 153 SER A CA 1
ATOM 1833 C C . SER A 1 141 ? -28.786 38.981 -19.572 1.00 22.05 153 SER A C 1
ATOM 1834 O O . SER A 1 141 ? -28.548 40.017 -18.948 1.00 21.16 153 SER A O 1
ATOM 1842 N N . LYS A 1 142 ? -28.984 38.956 -20.885 1.00 21.43 154 LYS A N 1
ATOM 1843 C CA . LYS A 1 142 ? -28.962 40.174 -21.684 1.00 23.77 154 LYS A CA 1
ATOM 1844 C C . LYS A 1 142 ? -30.061 41.129 -21.233 1.00 25.43 154 LYS A C 1
ATOM 1845 O O . LYS A 1 142 ? -29.899 42.347 -21.292 1.00 26.06 154 LYS A O 1
ATOM 1864 N N . ASP A 1 143 ? -31.171 40.568 -20.764 1.00 23.00 155 ASP A N 1
ATOM 1865 C CA . ASP A 1 143 ? -32.314 41.367 -20.332 1.00 25.80 155 ASP A CA 1
ATOM 1866 C C . ASP A 1 143 ? -32.020 42.126 -19.039 1.00 25.56 155 ASP A C 1
ATOM 1867 O O . ASP A 1 143 ? -32.300 43.320 -18.940 1.00 21.71 155 ASP A O 1
ATOM 1876 N N . LEU A 1 144 ? -31.456 41.437 -18.050 1.00 22.96 156 LEU A N 1
ATOM 1877 C CA . LEU A 1 144 ? -31.130 42.072 -16.776 1.00 22.67 156 LEU A CA 1
ATOM 1878 C C . LEU A 1 144 ? -30.015 43.101 -16.943 1.00 20.67 156 LEU A C 1
ATOM 1879 O O . LEU A 1 144 ? -29.969 44.099 -16.227 1.00 24.25 156 LEU A O 1
ATOM 1895 N N . PHE A 1 145 ? -29.119 42.854 -17.892 1.00 19.82 157 PHE A N 1
ATOM 1896 C CA . PHE A 1 145 ? -28.052 43.799 -18.192 1.00 21.73 157 PHE A CA 1
ATOM 1897 C C . PHE A 1 145 ? -28.629 45.098 -18.751 1.00 22.02 157 PHE A C 1
ATOM 1898 O O . PHE A 1 145 ? -28.285 46.189 -18.293 1.00 22.03 157 PHE A O 1
ATOM 1915 N N . LYS A 1 146 ? -29.513 44.977 -19.737 1.00 23.28 158 LYS A N 1
ATOM 1916 C CA . LYS A 1 146 ? -30.146 46.149 -20.331 1.00 27.71 158 LYS A CA 1
ATOM 1917 C C . LYS A 1 146 ? -30.985 46.909 -19.306 1.00 26.23 158 LYS A C 1
ATOM 1918 O O . LYS A 1 146 ? -31.039 48.138 -19.333 1.00 29.46 158 LYS A O 1
ATOM 1937 N N . LYS A 1 147 ? -31.631 46.182 -18.401 1.00 29.48 159 LYS A N 1
ATOM 1938 C CA . LYS A 1 147 ? -32.455 46.813 -17.374 1.00 27.21 159 LYS A CA 1
ATOM 1939 C C . LYS A 1 147 ? -31.618 47.631 -16.389 1.00 28.82 159 LYS A C 1
ATOM 1940 O O . LYS A 1 147 ? -32.141 48.522 -15.718 1.00 28.50 159 LYS A O 1
ATOM 1959 N N . ALA A 1 148 ? -30.326 47.325 -16.304 1.00 23.68 160 ALA A N 1
ATOM 1960 C CA . ALA A 1 148 ? -29.419 48.049 -15.415 1.00 22.45 160 ALA A CA 1
ATOM 1961 C C . ALA A 1 148 ? -28.647 49.138 -16.159 1.00 25.69 160 ALA A C 1
ATOM 1962 O O . ALA A 1 148 ? -27.867 49.877 -15.557 1.00 25.58 160 ALA A O 1
ATOM 1969 N N . GLY A 1 149 ? -28.866 49.231 -17.466 1.00 22.44 161 GLY A N 1
ATOM 1970 C CA . GLY A 1 149 ? -28.194 50.223 -18.285 1.00 23.89 161 GLY A CA 1
ATOM 1971 C C . GLY A 1 149 ? -26.814 49.788 -18.745 1.00 28.13 161 GLY A C 1
ATOM 1972 O O . GLY A 1 149 ? -25.972 50.627 -19.069 1.00 30.06 161 GLY A O 1
ATOM 1976 N N . VAL A 1 150 ? -26.577 48.478 -18.768 1.00 24.22 162 VAL A N 1
ATOM 1977 C CA . VAL A 1 150 ? -25.322 47.931 -19.277 1.00 24.17 162 VAL A CA 1
ATOM 1978 C C . VAL A 1 150 ? -25.510 47.530 -20.738 1.00 28.90 162 VAL A C 1
ATOM 1979 O O . VAL A 1 150 ? -26.050 46.464 -21.039 1.00 24.26 162 VAL A O 1
ATOM 1992 N N . SER A 1 151 ? -25.059 48.398 -21.639 1.00 27.28 163 SER A N 1
ATOM 1993 C CA . SER A 1 151 ? -25.276 48.225 -23.070 1.00 31.60 163 SER A CA 1
ATOM 1994 C C . SER A 1 151 ? -24.108 47.519 -23.749 1.00 29.87 163 SER A C 1
ATOM 1995 O O . SER A 1 151 ? -24.217 47.085 -24.897 1.00 31.40 163 SER A O 1
ATOM 2003 N N . ASP A 1 152 ? -22.988 47.422 -23.040 1.00 25.33 164 ASP A N 1
ATOM 2004 C CA . ASP A 1 152 ? -21.795 46.772 -23.562 1.00 26.29 164 ASP A CA 1
ATOM 2005 C C . ASP A 1 152 ? -21.181 45.923 -22.465 1.00 25.35 164 ASP A C 1
ATOM 2006 O O . ASP A 1 152 ? -21.084 46.361 -21.320 1.00 28.97 164 ASP A O 1
ATOM 2015 N N . VAL A 1 153 ? -20.767 44.708 -22.805 1.00 27.28 165 VAL A N 1
ATOM 2016 C CA . VAL A 1 153 ? -20.119 43.850 -21.824 1.00 28.05 165 VAL A CA 1
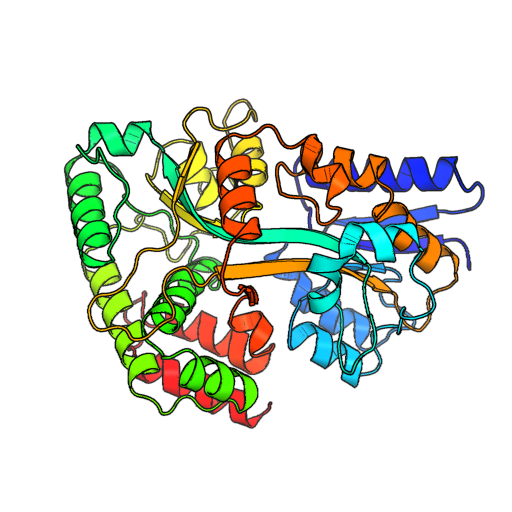ATOM 2017 C C . VAL A 1 153 ? -18.819 44.518 -21.387 1.00 24.66 165 VAL A C 1
ATOM 2018 O O . VAL A 1 153 ? -18.171 45.193 -22.188 1.00 24.89 165 VAL A O 1
ATOM 2031 N N . PRO A 1 154 ? -18.442 44.353 -20.108 1.00 27.26 166 PRO A N 1
ATOM 2032 C CA . PRO A 1 154 ? -17.263 45.050 -19.577 1.00 23.19 166 PRO A CA 1
ATOM 2033 C C . PRO A 1 154 ? -15.944 44.497 -20.108 1.00 27.73 166 PRO A C 1
ATOM 2034 O O . PRO A 1 154 ? -15.670 43.304 -19.972 1.00 29.36 166 PRO A O 1
ATOM 2045 N N . ALA A 1 155 ? -15.138 45.369 -20.704 1.00 24.57 167 ALA A N 1
ATOM 2046 C CA . ALA A 1 155 ? -13.836 44.978 -21.229 1.00 29.57 167 ALA A CA 1
ATOM 2047 C C . ALA A 1 155 ? -12.820 44.819 -20.104 1.00 29.47 167 ALA A C 1
ATOM 2048 O O . ALA A 1 155 ? -11.903 44.003 -20.203 1.00 28.59 167 ALA A O 1
ATOM 2055 N N . THR A 1 156 ? -12.992 45.600 -19.039 1.00 25.83 168 THR A N 1
ATOM 2056 C CA . THR A 1 156 ? -12.052 45.602 -17.921 1.00 24.19 168 THR A CA 1
ATOM 2057 C C . THR A 1 156 ? -12.727 45.230 -16.603 1.00 24.95 168 THR A C 1
ATOM 2058 O O . THR A 1 156 ? -13.955 45.240 -16.490 1.00 21.84 168 THR A O 1
ATOM 2069 N N . TYR A 1 157 ? -11.908 44.900 -15.611 1.00 23.23 169 TYR A N 1
ATOM 2070 C CA . TYR A 1 157 ? -12.398 44.486 -14.301 1.00 22.28 169 TYR A CA 1
ATOM 2071 C C . TYR A 1 157 ? -13.109 45.634 -13.593 1.00 23.92 169 TYR A C 1
ATOM 2072 O O . TYR A 1 157 ? -14.164 45.441 -12.990 1.00 22.82 169 TYR A O 1
ATOM 2090 N N . GLU A 1 158 ? -12.531 46.827 -13.667 1.00 22.90 170 GLU A N 1
ATOM 2091 C CA . GLU A 1 158 ? -13.144 48.007 -13.067 1.00 25.34 170 GLU A CA 1
ATOM 2092 C C . GLU A 1 158 ? -14.522 48.273 -13.663 1.00 20.79 170 GLU A C 1
ATOM 2093 O O . GLU A 1 158 ? -15.452 48.647 -12.952 1.00 26.26 170 GLU A O 1
ATOM 2105 N N . GLU A 1 159 ? -14.644 48.075 -14.971 1.00 22.43 171 GLU A N 1
ATOM 2106 C CA . GLU A 1 159 ? -15.919 48.240 -15.657 1.00 25.03 171 GLU A CA 1
ATOM 2107 C C . GLU A 1 159 ? -16.901 47.147 -15.239 1.00 24.42 171 GLU A C 1
ATOM 2108 O O . GLU A 1 159 ? -18.103 47.392 -15.123 1.00 21.48 171 GLU A O 1
ATOM 2120 N N . LEU A 1 160 ? -16.388 45.941 -15.012 1.00 22.08 172 LEU A N 1
ATOM 2121 C CA . LEU A 1 160 ? -17.222 44.851 -14.520 1.00 23.67 172 LEU A CA 1
ATOM 2122 C C . LEU A 1 160 ? -17.759 45.195 -13.136 1.00 22.15 172 LEU A C 1
ATOM 2123 O O . LEU A 1 160 ? -18.940 44.989 -12.855 1.00 22.06 172 LEU A O 1
ATOM 2139 N N . LEU A 1 161 ? -16.890 45.724 -12.277 1.00 21.25 173 LEU A N 1
ATOM 2140 C CA . LEU A 1 161 ? -17.294 46.121 -10.931 1.00 23.62 173 LEU A CA 1
ATOM 2141 C C . LEU A 1 161 ? -18.325 47.246 -10.980 1.00 25.74 173 LEU A C 1
ATOM 2142 O O . LEU A 1 161 ? -19.283 47.251 -10.209 1.00 23.06 173 LEU A O 1
ATOM 2158 N N . ALA A 1 162 ? -18.122 48.199 -11.884 1.00 24.65 174 ALA A N 1
ATOM 2159 C CA . ALA A 1 162 ? -19.067 49.294 -12.056 1.00 26.16 174 ALA A CA 1
ATOM 2160 C C . ALA A 1 162 ? -20.418 48.755 -12.513 1.00 24.66 174 ALA A C 1
ATOM 2161 O O . ALA A 1 162 ? -21.466 49.224 -12.069 1.00 24.75 174 ALA A O 1
ATOM 2168 N N . ASP A 1 163 ? -20.385 47.769 -13.404 1.00 22.13 175 ASP A N 1
ATOM 2169 C CA . ASP A 1 163 ? -21.608 47.167 -13.919 1.00 20.81 175 ASP A CA 1
ATOM 2170 C C . ASP A 1 163 ? -22.362 46.424 -12.818 1.00 22.18 175 ASP A C 1
ATOM 2171 O O . ASP A 1 163 ? -23.592 46.443 -12.779 1.00 20.99 175 ASP A O 1
ATOM 2180 N N . ALA A 1 164 ? -21.621 45.778 -11.923 1.00 21.89 176 ALA A N 1
ATOM 2181 C CA . ALA A 1 164 ? -22.226 45.060 -10.806 1.00 18.51 176 ALA A CA 1
ATOM 2182 C C . ALA A 1 164 ? -22.972 46.027 -9.895 1.00 21.19 176 ALA A C 1
ATOM 2183 O O . ALA A 1 164 ? -24.064 45.719 -9.417 1.00 22.53 176 ALA A O 1
ATOM 2190 N N . LYS A 1 165 ? -22.379 47.194 -9.658 1.00 22.12 177 LYS A N 1
ATOM 2191 C CA . LYS A 1 165 ? -23.030 48.235 -8.868 1.00 21.45 177 LYS A CA 1
ATOM 2192 C C . LYS A 1 165 ? -24.348 48.649 -9.510 1.00 22.27 177 LYS A C 1
ATOM 2193 O O . LYS A 1 165 ? -25.362 48.790 -8.828 1.00 24.74 177 LYS A O 1
ATOM 2212 N N . LYS A 1 166 ? -24.324 48.849 -10.824 1.00 23.68 178 LYS A N 1
ATOM 2213 C CA . LYS A 1 166 ? -25.515 49.262 -11.560 1.00 24.05 178 LYS A CA 1
ATOM 2214 C C . LYS A 1 166 ? -26.591 48.180 -11.519 1.00 23.08 178 LYS A C 1
ATOM 2215 O O . LYS A 1 166 ? -27.776 48.481 -11.382 1.00 25.36 178 LYS A O 1
ATOM 2234 N N . LEU A 1 167 ? -26.176 46.922 -11.633 1.00 20.98 179 LEU A N 1
ATOM 2235 C CA . LEU A 1 167 ? -27.110 45.803 -11.554 1.00 22.47 179 LEU A CA 1
ATOM 2236 C C . LEU A 1 167 ? -27.740 45.737 -10.167 1.00 24.44 179 LEU A C 1
ATOM 2237 O O . LEU A 1 167 ? -28.926 45.440 -10.029 1.00 26.21 179 LEU A O 1
ATOM 2253 N N . LYS A 1 168 ? -26.948 46.022 -9.140 1.00 22.61 180 LYS A N 1
ATOM 2254 C CA . LYS A 1 168 ? -27.458 46.027 -7.775 1.00 23.04 180 LYS A CA 1
ATOM 2255 C C . LYS A 1 168 ? -28.462 47.160 -7.577 1.00 29.16 180 LYS A C 1
ATOM 2256 O O . LYS A 1 168 ? -29.535 46.956 -7.009 1.00 25.77 180 LYS A O 1
ATOM 2275 N N . ASP A 1 169 ? -28.108 48.352 -8.049 1.00 23.73 181 ASP A N 1
ATOM 2276 C CA . ASP A 1 169 ? -28.991 49.508 -7.943 1.00 28.07 181 ASP A CA 1
ATOM 2277 C C . ASP A 1 169 ? -30.291 49.280 -8.705 1.00 25.92 181 ASP A C 1
ATOM 2278 O O . ASP A 1 169 ? -31.319 49.868 -8.373 1.00 29.52 181 ASP A O 1
ATOM 2287 N N . SER A 1 170 ? -30.242 48.424 -9.723 1.00 26.32 182 SER A N 1
ATOM 2288 C CA . SER A 1 170 ? -31.410 48.156 -10.554 1.00 21.39 182 SER A CA 1
ATOM 2289 C C . SER A 1 170 ? -32.307 47.082 -9.943 1.00 24.27 182 SER A C 1
ATOM 2290 O O . SER A 1 170 ? -33.310 46.700 -10.539 1.00 25.53 182 SER A O 1
ATOM 2298 N N . GLY A 1 171 ? -31.935 46.585 -8.767 1.00 24.65 183 GLY A N 1
ATOM 2299 C CA . GLY A 1 171 ? -32.792 45.689 -8.011 1.00 28.27 183 GLY A CA 1
ATOM 2300 C C . GLY A 1 171 ? -32.654 44.209 -8.328 1.00 32.18 183 GLY A C 1
ATOM 2301 O O . GLY A 1 171 ? -33.595 43.442 -8.123 1.00 30.99 183 GLY A O 1
ATOM 2305 N N . THR A 1 172 ? -31.492 43.803 -8.831 1.00 29.31 184 THR A N 1
ATOM 2306 C CA . THR A 1 172 ? -31.192 42.384 -9.008 1.00 32.44 184 THR A CA 1
ATOM 2307 C C . THR A 1 172 ? -29.864 42.046 -8.346 1.00 26.77 184 THR A C 1
ATOM 2308 O O . THR A 1 172 ? -29.090 42.940 -7.999 1.00 27.70 184 THR A O 1
ATOM 2319 N N . ASP A 1 173 ? -29.613 40.756 -8.156 1.00 24.25 185 ASP A N 1
ATOM 2320 C CA . ASP A 1 173 ? -28.310 40.296 -7.701 1.00 24.53 185 ASP A CA 1
ATOM 2321 C C . ASP A 1 173 ? -27.378 40.250 -8.902 1.00 22.78 185 ASP A C 1
ATOM 2322 O O . ASP A 1 173 ? -27.640 39.543 -9.875 1.00 18.71 185 ASP A O 1
ATOM 2331 N N . ALA A 1 174 ? -26.296 41.016 -8.837 1.00 20.06 186 ALA A N 1
ATOM 2332 C CA . ALA A 1 174 ? -25.397 41.146 -9.973 1.00 19.92 186 ALA A CA 1
ATOM 2333 C C . ALA A 1 174 ? -24.757 39.810 -10.338 1.00 17.12 186 ALA A C 1
ATOM 2334 O O . ALA A 1 174 ? -24.769 39.409 -11.500 1.00 17.83 186 ALA A O 1
ATOM 2341 N N . ILE A 1 175 ? -24.215 39.121 -9.337 1.00 20.40 187 ILE A N 1
ATOM 2342 C CA . ILE A 1 175 ? -23.425 37.914 -9.571 1.00 18.45 187 ILE A CA 1
ATOM 2343 C C . ILE A 1 175 ? -23.917 36.731 -8.745 1.00 20.73 187 ILE A C 1
ATOM 2344 O O . ILE A 1 175 ? -23.913 36.774 -7.516 1.00 19.29 187 ILE A O 1
ATOM 2360 N N . ALA A 1 176 ? -24.334 35.67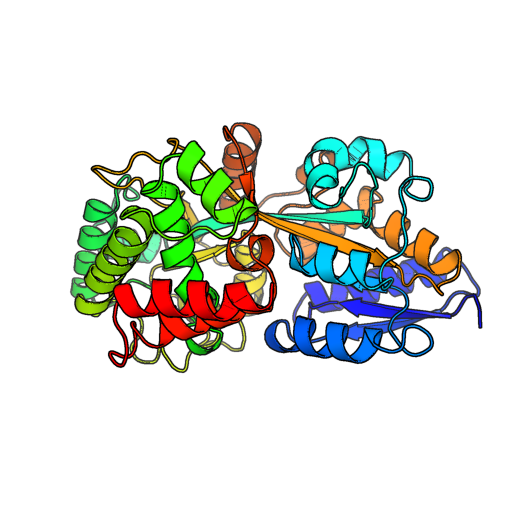1 -9.431 1.00 16.80 188 ALA A N 1
ATOM 2361 C CA . ALA A 1 176 ? -24.639 34.409 -8.773 1.00 21.80 188 ALA A CA 1
ATOM 2362 C C . ALA A 1 176 ? -23.327 33.679 -8.505 1.00 20.66 188 ALA A C 1
ATOM 2363 O O . ALA A 1 176 ? -22.471 33.584 -9.385 1.00 20.66 188 ALA A O 1
ATOM 2370 N N . LEU A 1 177 ? -23.171 33.166 -7.289 1.00 18.42 189 LEU A N 1
ATOM 2371 C CA . LEU A 1 177 ? -21.921 32.533 -6.887 1.00 21.13 189 LEU A CA 1
ATOM 2372 C C . LEU A 1 177 ? -22.170 31.283 -6.048 1.00 18.87 189 LEU A C 1
ATOM 2373 O O . LEU A 1 177 ? -22.664 31.368 -4.924 1.00 19.06 189 LEU A O 1
ATOM 2389 N N . GLY A 1 178 ? -21.817 30.126 -6.601 1.00 22.26 190 GLY A N 1
ATOM 2390 C CA . GLY A 1 178 ? -22.024 28.855 -5.929 1.00 16.83 190 GLY A CA 1
ATOM 2391 C C . GLY A 1 178 ? -20.882 28.512 -4.989 1.00 18.47 190 GLY A C 1
ATOM 2392 O O . GLY A 1 178 ? -20.228 27.483 -5.145 1.00 16.09 190 GLY A O 1
ATOM 2396 N N . ALA A 1 179 ? -20.667 29.360 -3.988 1.00 19.00 191 ALA A N 1
ATOM 2397 C CA . ALA A 1 179 ? -19.471 29.273 -3.152 1.00 19.28 191 ALA A CA 1
ATOM 2398 C C . ALA A 1 179 ? -19.449 28.080 -2.197 1.00 19.45 191 ALA A C 1
ATOM 2399 O O . ALA A 1 179 ? -18.398 27.760 -1.639 1.00 19.36 191 ALA A O 1
ATOM 2406 N N . LYS A 1 180 ? -20.585 27.417 -1.999 1.00 19.16 192 LYS A N 1
ATOM 2407 C CA . LYS A 1 180 ? -20.594 26.238 -1.136 1.00 19.52 192 LYS A CA 1
ATOM 2408 C C . LYS A 1 180 ? -19.759 25.117 -1.754 1.00 18.17 192 LYS A C 1
ATOM 2409 O O . LYS A 1 180 ? -19.159 24.317 -1.038 1.00 17.05 192 LYS A O 1
ATOM 2428 N N . ASP A 1 181 ? -19.730 25.065 -3.083 1.00 15.47 193 ASP A N 1
ATOM 2429 C CA . ASP A 1 181 ? -18.928 24.074 -3.798 1.00 17.94 193 ASP A CA 1
ATOM 2430 C C . ASP A 1 181 ? -17.465 24.501 -3.891 1.00 17.62 193 ASP A C 1
ATOM 2431 O O . ASP A 1 181 ? -16.618 23.738 -4.363 1.00 19.67 193 ASP A O 1
ATOM 2440 N N . ALA A 1 182 ? -17.192 25.730 -3.457 1.00 18.15 194 ALA A N 1
ATOM 2441 C CA . ALA A 1 182 ? -15.836 26.280 -3.364 1.00 18.34 194 ALA A CA 1
ATOM 2442 C C . ALA A 1 182 ? -15.208 26.633 -4.715 1.00 18.01 194 ALA A C 1
ATOM 2443 O O . ALA A 1 182 ? -14.779 27.771 -4.914 1.00 16.90 194 ALA A O 1
ATOM 2450 N N . TRP A 1 183 ? -15.145 25.679 -5.641 1.00 15.56 195 TRP A N 1
ATOM 2451 C CA . TRP A 1 183 ? -14.492 25.942 -6.923 1.00 17.96 195 TRP A CA 1
ATOM 2452 C C . TRP A 1 183 ? -15.157 27.048 -7.759 1.00 16.65 195 TRP A C 1
ATOM 2453 O O . TRP A 1 183 ? -14.461 27.759 -8.481 1.00 18.93 195 TRP A O 1
ATOM 2474 N N . PRO A 1 184 ? -16.493 27.209 -7.667 1.00 15.11 196 PRO A N 1
ATOM 2475 C CA . PRO A 1 184 ? -17.072 28.315 -8.442 1.00 14.63 196 PRO A CA 1
ATOM 2476 C C . PRO A 1 184 ? -16.570 29.679 -7.968 1.00 17.13 196 PRO A C 1
ATOM 2477 O O . PRO A 1 184 ? -16.408 30.592 -8.780 1.00 18.02 196 PRO A O 1
ATOM 2488 N N . ALA A 1 185 ? -16.327 29.806 -6.667 1.00 16.67 197 ALA A N 1
ATOM 2489 C CA . ALA A 1 185 ? -15.732 31.018 -6.114 1.00 18.58 197 ALA A CA 1
ATOM 2490 C C . ALA A 1 185 ? -14.276 31.138 -6.539 1.00 16.63 197 ALA A C 1
ATOM 2491 O O . ALA A 1 185 ? -13.812 32.214 -6.918 1.00 19.25 197 ALA A O 1
ATOM 2498 N N . ALA A 1 186 ? -13.563 30.021 -6.476 1.00 19.12 198 ALA A N 1
ATOM 2499 C CA . ALA A 1 186 ? -12.152 29.988 -6.825 1.00 15.34 198 ALA A CA 1
ATOM 2500 C C . ALA A 1 186 ? -11.915 30.405 -8.278 1.00 18.29 198 ALA A C 1
ATOM 2501 O O . ALA A 1 186 ? -10.853 30.930 -8.609 1.00 19.45 198 ALA A O 1
ATOM 2508 N N . HIS A 1 187 ? -12.904 30.182 -9.141 1.00 18.48 199 HIS A N 1
ATOM 2509 C CA . HIS A 1 187 ? -12.770 30.540 -10.552 1.00 17.59 199 HIS A CA 1
ATOM 2510 C C . HIS A 1 187 ? -12.478 32.026 -10.731 1.00 19.75 199 HIS A C 1
ATOM 2511 O O . HIS A 1 187 ? -11.721 32.414 -11.621 1.00 21.47 199 HIS A O 1
ATOM 2526 N N . TRP A 1 188 ? -13.075 32.857 -9.883 1.00 17.96 200 TRP A N 1
ATOM 2527 C CA . TRP A 1 188 ? -12.788 34.285 -9.911 1.00 17.68 200 TRP A CA 1
ATOM 2528 C C . TRP A 1 188 ? -11.309 34.525 -9.627 1.00 20.17 200 TRP A C 1
ATOM 2529 O O . TRP A 1 188 ? -10.664 35.345 -10.280 1.00 17.71 200 TRP A O 1
ATOM 2550 N N . TYR A 1 189 ? -10.775 33.792 -8.659 1.00 19.23 201 TYR A N 1
ATOM 2551 C CA . TYR A 1 189 ? -9.369 33.913 -8.304 1.00 21.78 201 TYR A CA 1
ATOM 2552 C C . TYR A 1 189 ? -8.465 33.409 -9.429 1.00 19.97 201 TYR A C 1
ATOM 2553 O O . TYR A 1 189 ? -7.470 34.057 -9.747 1.00 19.59 201 TYR A O 1
ATOM 2571 N N . TYR A 1 190 ? -8.810 32.270 -10.032 1.00 19.06 202 TYR A N 1
ATOM 2572 C CA . TYR A 1 190 ? -8.013 31.716 -11.130 1.00 18.72 202 TYR A CA 1
ATOM 2573 C C . TYR A 1 190 ? -7.843 32.756 -12.228 1.00 19.85 202 TYR A C 1
ATOM 2574 O O . TYR A 1 190 ? -6.728 33.027 -12.678 1.00 18.84 202 TYR A O 1
ATOM 2592 N N . TRP A 1 191 ? -8.965 33.325 -12.661 1.00 19.41 203 TRP A N 1
ATOM 2593 C CA . TRP A 1 191 ? -8.976 34.274 -13.767 1.00 17.69 203 TRP A CA 1
ATOM 2594 C C . TRP A 1 191 ? -8.200 35.539 -13.434 1.00 18.24 203 TRP A C 1
ATOM 2595 O O . TRP A 1 191 ? -7.513 36.094 -14.289 1.00 19.73 203 TRP A O 1
ATOM 2616 N N . LEU A 1 192 ? -8.306 35.995 -12.192 1.00 19.13 204 LEU A N 1
ATOM 2617 C CA . LEU A 1 192 ? -7.588 37.191 -11.771 1.00 17.42 204 LEU A CA 1
ATOM 2618 C C . LEU A 1 192 ? -6.077 36.959 -11.769 1.00 20.61 204 LEU A C 1
ATOM 2619 O O . LEU A 1 192 ? -5.311 37.855 -12.121 1.00 20.67 204 LEU A O 1
ATOM 2635 N N . VAL A 1 193 ? -5.648 35.761 -11.383 1.00 19.77 205 VAL A N 1
ATOM 2636 C CA . VAL A 1 193 ? -4.228 35.424 -11.425 1.00 19.53 205 VAL A CA 1
ATOM 2637 C C . VAL A 1 193 ? -3.758 35.374 -12.875 1.00 19.65 205 VAL A C 1
ATOM 2638 O O . VAL A 1 193 ? -2.709 35.918 -13.214 1.00 22.58 205 VAL A O 1
ATOM 2651 N N . LEU A 1 194 ? -4.545 34.722 -13.725 1.00 20.57 206 LEU A N 1
ATOM 2652 C CA . LEU A 1 194 ? -4.225 34.618 -15.144 1.00 21.66 206 LEU A CA 1
ATOM 2653 C C . LEU A 1 194 ? -4.087 35.997 -15.787 1.00 25.34 206 LEU A C 1
ATOM 2654 O O . LEU A 1 194 ? -3.262 36.192 -16.682 1.00 25.26 206 LEU A O 1
ATOM 2670 N N . ARG A 1 195 ? -4.894 36.949 -15.326 1.00 23.56 207 ARG A N 1
ATOM 2671 C CA . ARG A 1 195 ? -4.869 38.306 -15.867 1.00 23.13 207 ARG A CA 1
ATOM 2672 C C . ARG A 1 195 ? -3.745 39.142 -15.252 1.00 22.79 207 ARG A C 1
ATOM 2673 O O . ARG A 1 195 ? -3.208 40.039 -15.902 1.00 25.15 207 ARG A O 1
ATOM 2694 N N . GLU A 1 196 ? -3.392 38.845 -14.004 1.00 22.13 208 GLU A N 1
ATOM 2695 C CA . GLU A 1 196 ? -2.382 39.616 -13.280 1.00 25.93 208 GLU A CA 1
ATOM 2696 C C . GLU A 1 196 ? -0.961 39.138 -13.571 1.00 27.45 208 GLU A C 1
ATOM 2697 O O . GLU A 1 196 ? -0.073 39.944 -13.843 1.00 24.93 208 GLU A O 1
ATOM 2709 N N . CYS A 1 197 ? -0.749 37.827 -13.499 1.00 25.80 209 CYS A N 1
ATOM 2710 C CA . CYS A 1 197 ? 0.582 37.255 -13.679 1.00 29.13 209 CYS A CA 1
ATOM 2711 C C . CYS A 1 197 ? 1.007 37.271 -15.139 1.00 27.64 209 CYS A C 1
ATOM 2712 O O . CYS A 1 197 ? 0.187 37.079 -16.034 1.00 28.17 209 CYS A O 1
ATOM 2719 N N . SER A 1 198 ? 2.295 37.495 -15.375 1.00 28.64 210 SER A N 1
ATOM 2720 C CA . SER A 1 198 ? 2.846 37.367 -16.715 1.00 30.48 210 SER A CA 1
ATOM 2721 C C . SER A 1 198 ? 2.793 35.894 -17.099 1.00 25.99 210 SER A C 1
ATOM 2722 O O . SER A 1 198 ? 2.846 35.032 -16.222 1.00 26.46 210 SER A O 1
ATOM 2730 N N . PRO A 1 199 ? 2.680 35.596 -18.405 1.00 29.60 211 PRO A N 1
ATOM 2731 C CA . PRO A 1 199 ? 2.588 34.196 -18.840 1.00 32.61 211 PRO A CA 1
ATOM 2732 C C . PRO A 1 199 ? 3.744 33.353 -18.312 1.00 35.11 211 PRO A C 1
ATOM 2733 O O . PRO A 1 199 ? 3.579 32.161 -18.060 1.00 30.83 211 PRO A O 1
ATOM 2744 N N . GLU A 1 200 ? 4.896 33.991 -18.134 1.00 32.06 212 GLU A N 1
ATOM 2745 C CA . GLU A 1 200 ? 6.093 33.323 -17.645 1.00 33.62 212 GLU A CA 1
ATOM 2746 C C . GLU A 1 200 ? 5.925 32.925 -16.185 1.00 26.01 212 GLU A C 1
ATOM 2747 O O . GLU A 1 200 ? 6.152 31.773 -15.812 1.00 28.38 212 GLU A O 1
ATOM 2759 N N . VAL A 1 201 ? 5.535 33.891 -15.361 1.00 26.09 213 VAL A N 1
ATOM 2760 C CA . VAL A 1 201 ? 5.348 33.654 -13.937 1.00 28.76 213 VAL A CA 1
ATOM 2761 C C . VAL A 1 201 ? 4.244 32.630 -13.712 1.00 26.22 213 VAL A C 1
ATOM 2762 O O . VAL A 1 201 ? 4.361 31.769 -12.844 1.00 28.38 213 VAL A O 1
ATOM 2775 N N . TYR A 1 202 ? 3.175 32.723 -14.499 1.00 28.96 214 TYR A N 1
ATOM 2776 C CA . TYR A 1 202 ? 2.050 31.805 -14.357 1.00 25.98 214 TYR A CA 1
ATOM 2777 C C . TYR A 1 202 ? 2.483 30.370 -14.627 1.00 27.10 214 TYR A C 1
ATOM 2778 O O . TYR A 1 202 ? 2.203 29.468 -13.837 1.00 24.16 214 TYR A O 1
ATOM 2796 N N . ASP A 1 203 ? 3.166 30.167 -15.748 1.00 29.18 215 ASP A N 1
ATOM 2797 C CA . ASP A 1 203 ? 3.565 28.830 -16.169 1.00 34.63 215 ASP A CA 1
ATOM 2798 C C . ASP A 1 203 ? 4.552 28.215 -15.181 1.00 34.61 215 ASP A C 1
ATOM 2799 O O . ASP A 1 203 ? 4.447 27.038 -14.838 1.00 34.53 215 ASP A O 1
ATOM 2808 N N . LYS A 1 204 ? 5.509 29.015 -14.721 1.00 33.51 216 LYS A N 1
ATOM 2809 C CA . LYS A 1 204 ? 6.495 28.537 -13.759 1.00 38.46 216 LYS A CA 1
ATOM 2810 C C . LYS A 1 204 ? 5.845 28.291 -12.404 1.00 35.10 216 LYS A C 1
ATOM 2811 O O . LYS A 1 204 ? 6.117 27.283 -11.754 1.00 31.48 216 LYS A O 1
ATOM 2830 N N . SER A 1 205 ? 4.987 29.218 -11.986 1.00 29.77 217 SER A N 1
ATOM 2831 C CA . SER A 1 205 ? 4.279 29.092 -10.717 1.00 30.28 217 SER A CA 1
ATOM 2832 C C . SER A 1 205 ? 3.474 27.799 -10.671 1.00 28.79 217 SER A C 1
ATOM 2833 O O . SER A 1 205 ? 3.459 27.097 -9.659 1.00 29.17 217 SER A O 1
ATOM 2841 N N . VAL A 1 206 ? 2.810 27.485 -11.777 1.00 33.27 218 VAL A N 1
ATOM 2842 C CA . VAL A 1 206 ? 1.978 26.290 -11.859 1.00 31.56 218 VAL A CA 1
ATOM 2843 C C . VAL A 1 206 ? 2.830 25.027 -11.980 1.00 32.61 218 VAL A C 1
ATOM 2844 O O . VAL A 1 206 ? 2.523 24.009 -11.362 1.00 36.47 218 VAL A O 1
ATOM 2857 N N . GLN A 1 207 ? 3.898 25.093 -12.768 1.00 32.11 219 GLN A N 1
ATOM 2858 C CA . GLN A 1 207 ? 4.779 23.941 -12.956 1.00 36.18 219 GLN A CA 1
ATOM 2859 C C . GLN A 1 207 ? 5.616 23.637 -11.714 1.00 35.47 219 GLN A C 1
ATOM 2860 O O . GLN A 1 207 ? 5.753 22.478 -11.320 1.00 35.06 219 GLN A O 1
ATOM 2874 N N . ASP A 1 208 ? 6.173 24.679 -11.104 1.00 32.71 220 ASP A N 1
ATOM 2875 C CA . ASP A 1 208 ? 7.093 24.517 -9.979 1.00 30.68 220 ASP A CA 1
ATOM 2876 C C . ASP A 1 208 ? 6.395 24.618 -8.630 1.00 26.88 220 ASP A C 1
ATOM 2877 O O . ASP A 1 208 ? 7.023 24.409 -7.592 1.00 23.46 220 ASP A O 1
ATOM 2886 N N . HIS A 1 209 ? 5.103 24.938 -8.647 1.00 23.08 221 HIS A N 1
ATOM 2887 C CA . HIS A 1 209 ? 4.353 25.207 -7.421 1.00 21.16 221 HIS A CA 1
ATOM 2888 C C . HIS A 1 209 ? 5.038 26.313 -6.622 1.00 22.60 221 HIS A C 1
ATOM 2889 O O . HIS A 1 209 ? 5.286 26.173 -5.425 1.00 24.32 221 HIS A O 1
ATOM 2904 N N . ASP A 1 210 ? 5.343 27.408 -7.315 1.00 24.32 222 ASP A N 1
ATOM 2905 C CA . ASP A 1 210 ? 5.943 28.592 -6.710 1.00 25.91 222 ASP A CA 1
ATOM 2906 C C . ASP A 1 210 ? 4.934 29.739 -6.723 1.00 24.59 222 ASP A C 1
ATOM 2907 O O . ASP A 1 210 ? 4.541 30.218 -7.786 1.00 20.52 222 ASP A O 1
ATOM 2916 N N . PHE A 1 211 ? 4.530 30.181 -5.535 1.00 22.30 223 PHE A N 1
ATOM 2917 C CA . PHE A 1 211 ? 3.502 31.209 -5.402 1.00 26.50 223 PHE A CA 1
ATOM 2918 C C . PHE A 1 211 ? 4.036 32.422 -4.649 1.00 26.33 223 PHE A C 1
ATOM 2919 O O . PHE A 1 211 ? 3.337 33.011 -3.823 1.00 23.86 223 PHE A O 1
ATOM 2936 N N . SER A 1 212 ? 5.275 32.798 -4.954 1.00 25.00 224 SER A N 1
ATOM 2937 C CA . SER A 1 212 ? 5.951 33.882 -4.249 1.00 28.34 224 SER A CA 1
ATOM 2938 C C . SER A 1 212 ? 5.750 35.242 -4.918 1.00 28.39 224 SER A C 1
ATOM 2939 O O . SER A 1 212 ? 5.888 36.279 -4.269 1.00 27.12 224 SER A O 1
ATOM 2947 N N . ASN A 1 213 ? 5.426 35.242 -6.209 1.00 25.69 225 ASN A N 1
ATOM 2948 C CA . ASN A 1 213 ? 5.231 36.493 -6.936 1.00 26.24 225 ASN A CA 1
ATOM 2949 C C . ASN A 1 213 ? 4.038 37.275 -6.394 1.00 31.67 225 ASN A C 1
ATOM 2950 O O . ASN A 1 213 ? 3.033 36.690 -5.986 1.00 28.11 225 ASN A O 1
ATOM 2961 N N . ALA A 1 214 ? 4.158 38.599 -6.401 1.00 29.73 226 ALA A N 1
ATOM 2962 C CA . ALA A 1 214 ? 3.149 39.477 -5.815 1.00 32.27 226 ALA A CA 1
ATOM 2963 C C . ALA A 1 214 ? 1.781 39.338 -6.479 1.00 29.47 226 ALA A C 1
ATOM 2964 O O . ALA A 1 214 ? 0.759 39.636 -5.862 1.00 30.27 226 ALA A O 1
ATOM 2971 N N . CYS A 1 215 ? 1.759 38.888 -7.730 1.00 30.54 227 CYS A N 1
ATOM 2972 C CA . CYS A 1 215 ? 0.508 38.789 -8.479 1.00 32.95 227 CYS A CA 1
ATOM 2973 C C . CYS A 1 215 ? -0.481 37.824 -7.822 1.00 31.43 227 CYS A C 1
ATOM 2974 O O . CYS A 1 215 ? -1.693 37.968 -7.979 1.00 31.07 227 CYS A O 1
ATOM 2981 N N . TRP A 1 216 ? 0.035 36.846 -7.084 1.00 27.18 228 TRP A N 1
ATOM 2982 C CA . TRP A 1 216 ? -0.822 35.888 -6.392 1.00 27.31 228 TRP A CA 1
ATOM 2983 C C . TRP A 1 216 ? -1.578 36.551 -5.244 1.00 28.24 228 TRP A C 1
ATOM 2984 O O . TRP A 1 216 ? -2.685 36.133 -4.898 1.00 24.78 228 TRP A O 1
ATOM 3005 N N . VAL A 1 217 ? -0.980 37.584 -4.659 1.00 25.43 229 VAL A N 1
ATOM 3006 C CA . VAL A 1 217 ? -1.634 38.348 -3.601 1.00 26.95 229 VAL A CA 1
ATOM 3007 C C . VAL A 1 217 ? -2.572 39.391 -4.204 1.00 29.53 229 VAL A C 1
ATOM 3008 O O . VAL A 1 217 ? -3.699 39.566 -3.736 1.00 26.32 229 VAL A O 1
ATOM 3021 N N . ASN A 1 218 ? -2.101 40.083 -5.239 1.00 27.21 230 ASN A N 1
ATOM 3022 C CA . ASN A 1 218 ? -2.891 41.121 -5.895 1.00 30.73 230 ASN A CA 1
ATOM 3023 C C . ASN A 1 218 ? -4.219 40.585 -6.417 1.00 28.80 230 ASN A C 1
ATOM 3024 O O . ASN A 1 218 ? -5.250 41.247 -6.303 1.00 33.57 230 ASN A O 1
ATOM 3035 N N . ALA A 1 219 ? -4.185 39.387 -6.991 1.00 25.99 231 ALA A N 1
ATOM 3036 C CA . ALA A 1 219 ? -5.396 38.732 -7.473 1.00 27.93 231 ALA A CA 1
ATOM 3037 C C . ALA A 1 219 ? -6.391 38.561 -6.332 1.00 25.59 231 ALA A C 1
ATOM 3038 O O . ALA A 1 219 ? -7.589 38.798 -6.497 1.00 28.38 231 ALA A O 1
ATOM 3045 N N . GLY A 1 220 ? -5.887 38.153 -5.172 1.00 25.08 232 GLY A N 1
ATOM 3046 C CA . GLY A 1 220 ? -6.722 37.989 -3.996 1.00 27.93 232 GLY A CA 1
ATOM 3047 C C . GLY A 1 220 ? -7.327 39.306 -3.551 1.00 30.15 232 GLY A C 1
ATOM 3048 O O . GLY A 1 220 ? -8.497 39.373 -3.171 1.00 27.70 232 GLY A O 1
ATOM 3052 N N . LYS A 1 221 ? -6.525 40.363 -3.606 1.00 27.94 233 LYS A N 1
ATOM 3053 C CA . LYS A 1 221 ? -6.982 41.686 -3.202 1.00 34.92 233 LYS A CA 1
ATOM 3054 C C . LYS A 1 221 ? -8.066 42.209 -4.141 1.00 29.40 233 LYS A C 1
ATOM 3055 O O . LYS A 1 221 ? -9.035 42.822 -3.695 1.00 29.53 233 LYS A O 1
ATOM 3074 N N . LYS A 1 222 ? -7.908 41.952 -5.435 1.00 25.38 234 LYS A N 1
ATOM 3075 C CA . LYS A 1 222 ? -8.909 42.350 -6.419 1.00 30.02 234 LYS A CA 1
ATOM 3076 C C . LYS A 1 222 ? -10.228 41.614 -6.188 1.00 26.27 234 LYS A C 1
ATOM 3077 O O . LYS A 1 222 ? -11.305 42.170 -6.401 1.00 25.67 234 LYS A O 1
ATOM 3096 N N . LEU A 1 223 ? -10.142 40.361 -5.753 1.00 25.03 235 LEU A N 1
ATOM 3097 C CA . LEU A 1 223 ? -11.339 39.574 -5.476 1.00 28.70 235 LEU A CA 1
ATOM 3098 C C . LEU A 1 223 ? -12.014 40.061 -4.196 1.00 28.30 235 LEU A C 1
ATOM 3099 O O . LEU A 1 223 ? -13.240 40.054 -4.086 1.00 23.71 235 LEU A O 1
ATOM 3115 N N . GLN A 1 224 ? -11.204 40.487 -3.232 1.00 26.12 236 GLN A N 1
ATOM 3116 C CA . GLN A 1 224 ? -11.725 41.022 -1.980 1.00 28.33 236 GLN A CA 1
ATOM 3117 C C . GLN A 1 224 ? -12.490 42.315 -2.239 1.00 29.05 236 GLN A C 1
ATOM 3118 O O . GLN A 1 224 ? -13.485 42.603 -1.571 1.00 27.81 236 GLN A O 1
ATOM 3132 N N . GLU A 1 225 ? -12.021 43.089 -3.213 1.00 25.62 237 GLU A N 1
ATOM 3133 C CA . GLU A 1 225 ? -12.690 44.323 -3.607 1.00 29.29 237 GLU A CA 1
ATOM 3134 C C . GLU A 1 225 ? -14.098 44.022 -4.108 1.00 31.44 237 GLU A C 1
ATOM 3135 O O . GLU A 1 225 ? -15.052 44.718 -3.762 1.00 29.03 237 GLU A O 1
ATOM 3147 N N . LEU A 1 226 ? -14.218 42.983 -4.930 1.00 26.45 238 LEU A N 1
ATOM 3148 C CA . LEU A 1 226 ? -15.510 42.567 -5.458 1.00 23.57 238 LEU A CA 1
ATOM 3149 C C . LEU A 1 226 ? -16.431 42.134 -4.324 1.00 25.38 238 LEU A C 1
ATOM 3150 O O . LEU A 1 226 ? -17.599 42.521 -4.273 1.00 24.15 238 LEU A O 1
ATOM 3166 N N . LYS A 1 227 ? -15.894 41.332 -3.411 1.00 24.60 239 LYS A N 1
ATOM 3167 C CA . LYS A 1 227 ? -16.676 40.807 -2.299 1.00 26.06 239 LYS A CA 1
ATOM 3168 C C . LYS A 1 227 ? -17.203 41.928 -1.408 1.00 27.26 239 LYS A C 1
ATOM 3169 O O . LYS A 1 227 ? -18.323 41.850 -0.898 1.00 23.53 239 LYS A O 1
ATOM 3188 N N . ASP A 1 228 ? -16.399 42.971 -1.227 1.00 23.55 240 ASP A N 1
ATOM 3189 C CA . ASP A 1 228 ? -16.776 44.079 -0.352 1.00 27.59 240 ASP A CA 1
ATOM 3190 C C . ASP A 1 228 ? -17.823 44.999 -0.984 1.00 28.64 240 ASP A C 1
ATOM 3191 O O . ASP A 1 228 ? -18.355 45.888 -0.317 1.00 29.60 240 ASP A O 1
ATOM 3200 N N . LEU A 1 229 ? -18.119 44.789 -2.264 1.00 28.79 241 LEU A N 1
ATOM 3201 C CA . LEU A 1 229 ? -19.203 45.519 -2.917 1.00 28.84 241 LEU A CA 1
ATOM 3202 C C . LEU A 1 229 ? -20.554 44.903 -2.565 1.00 29.00 241 LEU A C 1
ATOM 3203 O O . LEU A 1 229 ? -21.594 45.534 -2.748 1.00 24.87 241 LEU A O 1
ATOM 3219 N N . LYS A 1 230 ? -20.531 43.669 -2.063 1.00 26.54 242 LYS A N 1
ATOM 3220 C CA . LYS A 1 230 ? -21.752 42.965 -1.675 1.00 29.32 242 LYS A CA 1
ATOM 3221 C C . LYS A 1 230 ? -22.728 42.890 -2.845 1.00 29.28 242 LYS A C 1
ATOM 3222 O O . LYS A 1 230 ? -23.871 43.343 -2.748 1.00 23.95 242 LYS A O 1
ATOM 3241 N N . VAL A 1 231 ? -22.259 42.316 -3.950 1.00 22.10 243 VAL A N 1
ATOM 3242 C CA . VAL A 1 231 ? -23.052 42.207 -5.167 1.00 19.38 243 VAL A CA 1
ATOM 3243 C C . VAL A 1 231 ? -23.322 40.747 -5.532 1.00 24.14 243 VAL A C 1
ATOM 3244 O O . VAL A 1 231 ? -23.819 40.453 -6.622 1.00 22.99 243 VAL A O 1
ATOM 3257 N N . PHE A 1 232 ? -22.994 39.838 -4.616 1.00 22.55 244 PHE A N 1
ATOM 3258 C CA . PHE A 1 232 ? -23.330 38.430 -4.778 1.00 21.73 244 PHE A CA 1
ATOM 3259 C C . PHE A 1 232 ? -24.766 38.204 -4.320 1.00 22.82 244 PHE A C 1
ATOM 3260 O O . PHE A 1 232 ? -25.333 39.035 -3.612 1.00 25.12 244 PHE A O 1
ATOM 3277 N N . ASN A 1 233 ? -25.352 37.081 -4.719 1.00 22.00 245 ASN A N 1
ATOM 3278 C CA . ASN A 1 233 ? -26.616 36.654 -4.137 1.00 25.48 245 ASN A CA 1
ATOM 3279 C C . ASN A 1 233 ? -26.389 36.430 -2.646 1.00 25.53 245 ASN A C 1
ATOM 3280 O O . ASN A 1 233 ? -25.319 35.972 -2.244 1.00 22.18 245 ASN A O 1
ATOM 3291 N N . ASP A 1 234 ? -27.383 36.765 -1.829 1.00 22.03 246 ASP A N 1
ATOM 3292 C CA . ASP A 1 234 ? -27.190 36.845 -0.379 1.00 27.18 246 ASP A CA 1
ATOM 3293 C C . ASP A 1 234 ? -26.649 35.560 0.255 1.00 28.32 246 ASP A C 1
ATOM 3294 O O . ASP A 1 234 ? -25.758 35.609 1.105 1.00 31.89 246 ASP A O 1
ATOM 3303 N N . GLY A 1 235 ? -27.180 34.417 -0.163 1.00 26.60 247 GLY A N 1
ATOM 3304 C CA . GLY A 1 235 ? -26.781 33.143 0.409 1.00 22.89 247 GLY A CA 1
ATOM 3305 C C . GLY A 1 235 ? -25.669 32.446 -0.356 1.00 18.43 247 GLY A C 1
ATOM 3306 O O . GLY A 1 235 ? -25.637 31.218 -0.409 1.00 18.02 247 GLY A O 1
ATOM 3310 N N . PHE A 1 236 ? -24.748 33.213 -0.935 1.00 20.63 248 PHE A N 1
ATOM 3311 C CA . PHE A 1 236 ? -23.714 32.625 -1.791 1.00 23.88 248 PHE A CA 1
ATOM 3312 C C . PHE A 1 236 ? -22.875 31.557 -1.082 1.00 18.82 248 PHE A C 1
ATOM 3313 O O . PHE A 1 236 ? -22.486 30.563 -1.696 1.00 19.44 248 PHE A O 1
ATOM 3330 N N . LEU A 1 237 ? -22.623 31.740 0.210 1.00 18.91 249 LEU A N 1
ATOM 3331 C CA . LEU A 1 237 ? -21.818 30.778 0.964 1.00 21.10 249 LEU A CA 1
ATOM 3332 C C . LEU A 1 237 ? -22.506 29.418 1.119 1.00 23.35 249 LEU A C 1
ATOM 3333 O O . LEU A 1 237 ? -21.842 28.409 1.373 1.00 22.30 249 LEU A O 1
ATOM 3349 N N . THR A 1 238 ? -23.827 29.394 0.966 1.00 19.92 250 THR A N 1
ATOM 3350 C CA . THR A 1 238 ? -24.592 28.151 1.062 1.00 20.26 250 THR A CA 1
ATOM 3351 C C . THR A 1 238 ? -25.149 27.727 -0.299 1.00 20.15 250 THR A C 1
ATOM 3352 O O . THR A 1 238 ? -25.933 26.782 -0.392 1.00 19.89 250 THR A O 1
ATOM 3363 N N . THR A 1 239 ? -24.726 28.423 -1.351 1.00 18.17 251 THR A N 1
ATOM 3364 C CA . THR A 1 239 ? -25.196 28.146 -2.705 1.00 16.67 251 THR A CA 1
ATOM 3365 C C . THR A 1 239 ? -24.244 27.193 -3.435 1.00 17.88 251 THR A C 1
ATOM 3366 O O . THR A 1 239 ? -23.043 27.424 -3.501 1.00 17.43 251 THR A O 1
ATOM 3377 N N . THR A 1 240 ? -24.797 26.093 -3.932 1.00 18.28 252 THR A N 1
ATOM 3378 C CA . THR A 1 240 ? -24.095 25.173 -4.820 1.00 18.67 252 THR A CA 1
ATOM 3379 C C . THR A 1 240 ? -24.089 25.709 -6.246 1.00 20.54 252 THR A C 1
ATOM 3380 O O . THR A 1 240 ? -24.849 26.615 -6.584 1.00 19.72 252 THR A O 1
ATOM 3391 N N . ALA A 1 241 ? -23.246 25.125 -7.089 1.00 18.68 253 ALA A N 1
ATOM 3392 C CA . ALA A 1 241 ? -23.128 25.568 -8.473 1.00 19.03 253 ALA A CA 1
ATOM 3393 C C . ALA A 1 241 ? -24.315 25.137 -9.340 1.00 18.59 253 ALA A C 1
ATOM 3394 O O . ALA A 1 241 ? -24.774 25.904 -10.187 1.00 15.19 253 ALA A O 1
ATOM 3401 N N . GLN A 1 242 ? -24.813 23.920 -9.124 1.00 16.58 254 GLN A N 1
ATOM 3402 C CA . GLN A 1 242 ? -25.683 23.278 -10.111 1.00 19.58 254 GLN A CA 1
ATOM 3403 C C . GLN A 1 242 ? -26.887 22.508 -9.554 1.00 20.56 254 GLN A C 1
ATOM 3404 O O . GLN A 1 242 ? -27.682 21.976 -10.328 1.00 19.09 254 GLN A O 1
ATOM 3418 N N . GLN A 1 243 ? -27.030 22.443 -8.234 1.00 18.22 255 GLN A N 1
ATOM 3419 C CA . GLN A 1 243 ? -28.102 21.642 -7.636 1.00 20.82 255 GLN A CA 1
ATOM 3420 C C . GLN A 1 243 ? -29.303 22.492 -7.229 1.00 23.93 255 GLN A C 1
ATOM 3421 O O . GLN A 1 243 ? -29.255 23.222 -6.237 1.00 20.47 255 GLN A O 1
ATOM 3435 N N . GLY A 1 244 ? -30.376 22.390 -8.011 1.00 24.01 256 GLY A N 1
ATOM 3436 C CA . GLY A 1 244 ? -31.640 23.029 -7.686 1.00 21.25 256 GLY A CA 1
ATOM 3437 C C . GLY A 1 244 ? -31.856 24.369 -8.363 1.00 22.04 256 GLY A C 1
ATOM 3438 O O . GLY A 1 244 ? -30.940 24.939 -8.957 1.00 20.08 256 GLY A O 1
ATOM 3442 N N . ALA A 1 245 ? -33.082 24.873 -8.259 1.00 23.24 257 ALA A N 1
ATOM 3443 C CA . ALA A 1 245 ? -33.462 26.144 -8.867 1.00 20.54 257 ALA A CA 1
ATOM 3444 C C . ALA A 1 245 ? -32.734 27.325 -8.231 1.00 19.37 257 ALA A C 1
ATOM 3445 O O . ALA A 1 245 ? -32.600 28.384 -8.847 1.00 20.48 257 ALA A O 1
ATOM 3452 N N . ASN A 1 246 ? -32.273 27.141 -6.998 1.00 19.04 258 ASN A N 1
ATOM 3453 C CA . ASN A 1 246 ? -31.607 28.209 -6.259 1.00 19.12 258 ASN A CA 1
ATOM 3454 C C . ASN A 1 246 ? -30.084 28.079 -6.258 1.00 19.21 258 ASN A C 1
ATOM 3455 O O . ASN A 1 246 ? -29.394 28.796 -5.532 1.00 20.10 258 ASN A O 1
ATOM 3466 N N . SER A 1 247 ? -29.562 27.160 -7.065 1.00 18.55 259 SER A N 1
ATOM 3467 C CA . SER A 1 247 ? -28.127 27.091 -7.297 1.00 17.44 259 SER A CA 1
ATOM 3468 C C . SER A 1 247 ? -27.734 28.317 -8.113 1.00 17.81 259 SER A C 1
ATOM 3469 O O . SER A 1 247 ? -28.601 29.015 -8.642 1.00 19.60 259 SER A O 1
ATOM 3477 N N . SER A 1 248 ? -26.439 28.588 -8.219 1.00 19.32 260 SER A N 1
ATOM 3478 C CA . SER A 1 248 ? -25.992 29.778 -8.936 1.00 18.00 260 SER A CA 1
ATOM 3479 C C . SER A 1 248 ? -26.457 29.739 -10.392 1.00 21.60 260 SER A C 1
ATOM 3480 O O . SER A 1 248 ? -26.915 30.747 -10.929 1.00 19.03 260 SER A O 1
ATOM 3488 N N . ALA A 1 249 ? -26.360 28.571 -11.021 1.00 19.09 261 ALA A N 1
ATOM 3489 C CA . ALA A 1 249 ? -26.878 28.396 -12.373 1.00 19.63 261 ALA A CA 1
ATOM 3490 C C . ALA A 1 249 ? -28.390 28.603 -12.382 1.00 22.16 261 ALA A C 1
ATOM 3491 O O . ALA A 1 249 ? -28.935 29.255 -13.273 1.00 20.60 261 ALA A O 1
ATOM 3498 N N . GLY A 1 250 ? -29.059 28.046 -11.377 1.00 20.64 262 GLY A N 1
ATOM 3499 C CA . GLY A 1 250 ? -30.497 28.177 -11.242 1.00 19.73 262 GLY A CA 1
ATOM 3500 C C . GLY A 1 250 ? -30.960 29.619 -11.122 1.00 22.29 262 GLY A C 1
ATOM 3501 O O . GLY A 1 250 ? -31.983 29.995 -11.699 1.00 22.56 262 GLY A O 1
ATOM 3505 N N . LEU A 1 251 ? -30.216 30.427 -10.372 1.00 20.66 263 LEU A N 1
ATOM 3506 C CA . LEU A 1 251 ? -30.559 31.836 -10.199 1.00 19.59 263 LEU A CA 1
ATOM 3507 C C . LEU A 1 251 ? -30.446 32.581 -11.525 1.00 20.10 263 LEU A C 1
ATOM 3508 O O . LEU A 1 251 ? -31.299 33.400 -11.862 1.00 20.36 263 LEU A O 1
ATOM 3524 N N . LEU A 1 252 ? -29.390 32.291 -12.276 1.00 19.09 264 LEU A N 1
ATOM 3525 C CA . LEU A 1 252 ? -29.208 32.887 -13.592 1.00 18.92 264 LEU A CA 1
ATOM 3526 C C . LEU A 1 252 ? -30.318 32.433 -14.538 1.00 20.16 264 LEU A C 1
ATOM 3527 O O . LEU A 1 252 ? -30.911 33.245 -15.248 1.00 21.60 264 LEU A O 1
ATOM 3543 N N . ALA A 1 253 ? -30.597 31.133 -14.533 1.00 19.47 265 ALA A N 1
ATOM 3544 C CA . ALA A 1 253 ? -31.606 30.548 -15.412 1.00 24.65 265 ALA A CA 1
ATOM 3545 C C . ALA A 1 253 ? -32.980 31.172 -15.190 1.00 24.87 265 ALA A C 1
ATOM 3546 O O . ALA A 1 253 ? -33.732 31.386 -16.141 1.00 26.01 265 ALA A O 1
ATOM 3553 N N . ASN A 1 254 ? -33.297 31.459 -13.931 1.00 22.32 266 ASN A N 1
ATOM 3554 C CA . ASN A 1 254 ? -34.601 31.999 -13.562 1.00 22.83 266 ASN A CA 1
ATOM 3555 C C . ASN A 1 254 ? -34.574 33.514 -13.381 1.00 23.68 266 ASN A C 1
ATOM 3556 O O . ASN A 1 254 ? -35.509 34.099 -12.835 1.00 25.17 266 ASN A O 1
ATOM 3567 N N . HIS A 1 255 ? -33.495 34.140 -13.844 1.00 22.90 267 HIS A N 1
ATOM 3568 C CA . HIS A 1 255 ? -33.362 35.597 -13.836 1.00 19.75 267 HIS A CA 1
ATOM 3569 C C . HIS A 1 255 ? -33.501 36.204 -12.440 1.00 22.98 267 HIS A C 1
ATOM 3570 O O . HIS A 1 255 ? -34.086 37.276 -12.275 1.00 23.29 267 HIS A O 1
ATOM 3585 N N . LYS A 1 256 ? -32.958 35.509 -11.445 1.00 18.41 268 LYS A N 1
ATOM 3586 C CA . LYS A 1 256 ? -32.863 36.038 -10.088 1.00 20.69 268 LYS A CA 1
ATOM 3587 C C . LYS A 1 256 ? -31.471 36.630 -9.873 1.00 23.07 268 LYS A C 1
ATOM 3588 O O . LYS A 1 256 ? -31.188 37.220 -8.829 1.00 22.68 268 LYS A O 1
ATOM 3607 N N . ALA A 1 257 ? -30.600 36.454 -10.864 1.00 20.73 269 ALA A N 1
ATOM 3608 C CA . ALA A 1 257 ? -29.255 37.016 -10.822 1.00 18.60 269 ALA A CA 1
ATOM 3609 C C . ALA A 1 257 ? -28.758 37.239 -12.246 1.00 17.15 269 ALA A C 1
ATOM 3610 O O . ALA A 1 257 ? -29.158 36.525 -13.166 1.00 21.71 269 ALA A O 1
ATOM 3617 N N . ALA A 1 258 ? -27.881 38.223 -12.426 1.00 17.28 270 ALA A N 1
ATOM 3618 C CA . ALA A 1 258 ? -27.554 38.721 -13.760 1.00 18.39 270 ALA A CA 1
ATOM 3619 C C . ALA A 1 258 ? -26.448 37.946 -14.480 1.00 19.57 270 ALA A C 1
ATOM 3620 O O . ALA A 1 258 ? -26.441 37.883 -15.710 1.00 18.94 270 ALA A O 1
ATOM 3627 N N . MET A 1 259 ? -25.511 37.371 -13.732 1.00 17.68 271 MET A N 1
ATOM 3628 C CA . MET A 1 259 ? -24.383 36.685 -14.357 1.00 18.18 271 MET A CA 1
ATOM 3629 C C . MET A 1 259 ? -23.704 35.690 -13.423 1.00 19.54 271 MET A C 1
ATOM 3630 O O . MET A 1 259 ? -23.841 35.774 -12.201 1.00 18.94 271 MET A O 1
ATOM 3644 N N . GLU A 1 260 ? -22.974 34.743 -14.008 1.00 20.18 272 GLU A N 1
ATOM 3645 C CA . GLU A 1 260 ? -22.008 33.951 -13.250 1.00 17.46 272 GLU A CA 1
ATOM 3646 C C . GLU A 1 260 ? -20.822 33.522 -14.112 1.00 20.16 272 GLU A C 1
ATOM 3647 O O . GLU A 1 260 ? -20.935 33.387 -15.333 1.00 18.96 272 GLU A O 1
ATOM 3659 N N . LEU A 1 261 ? -19.685 33.320 -13.450 1.00 19.96 273 LEU A N 1
ATOM 3660 C CA . LEU A 1 261 ? -18.444 32.908 -14.097 1.00 19.44 273 LEU A CA 1
ATOM 3661 C C . LEU A 1 261 ? -18.349 31.384 -14.064 1.00 20.62 273 LEU A C 1
ATOM 3662 O O . LEU A 1 261 ? -18.310 30.783 -12.990 1.00 17.42 273 LEU A O 1
ATOM 3678 N N . MET A 1 262 ? -18.309 30.761 -15.240 1.00 15.64 274 MET A N 1
ATOM 3679 C CA . MET A 1 262 ? -18.544 29.325 -15.344 1.00 19.55 274 MET A CA 1
ATOM 3680 C C . MET A 1 262 ? -17.989 28.766 -16.657 1.00 21.81 274 MET A C 1
ATOM 3681 O O . MET A 1 262 ? -17.742 29.514 -17.603 1.00 19.26 274 MET A O 1
ATOM 3695 N N . GLY A 1 263 ? -17.789 27.452 -16.706 1.00 17.27 275 GLY A N 1
ATOM 3696 C CA . GLY A 1 263 ? -17.364 26.785 -17.927 1.00 18.43 275 GLY A CA 1
ATOM 3697 C C . GLY A 1 263 ? -18.492 26.677 -18.941 1.00 18.82 275 GLY A C 1
ATOM 3698 O O . GLY A 1 263 ? -19.651 26.936 -18.617 1.00 20.80 275 GLY A O 1
ATOM 3702 N N . ALA A 1 264 ? -18.157 26.274 -20.165 1.00 19.14 276 ALA A N 1
ATOM 3703 C CA . ALA A 1 264 ? -19.113 26.294 -21.273 1.00 19.63 276 ALA A CA 1
ATOM 3704 C C . ALA A 1 264 ? -20.114 25.138 -21.271 1.00 21.80 276 ALA A C 1
ATOM 3705 O O . ALA A 1 264 ? -20.851 24.949 -22.238 1.00 21.31 276 ALA A O 1
ATOM 3712 N N . TRP A 1 265 ? -20.146 24.376 -20.185 1.00 18.81 277 TRP A N 1
ATOM 3713 C CA . TRP A 1 265 ? -21.234 23.439 -19.941 1.00 19.04 277 TRP A CA 1
ATOM 3714 C C . TRP A 1 265 ? -22.488 24.204 -19.521 1.00 17.34 277 TRP A C 1
ATOM 3715 O O . TRP A 1 265 ? -23.559 23.622 -19.371 1.00 16.97 277 TRP A O 1
ATOM 3736 N N . GLU A 1 266 ? -22.343 25.513 -19.329 1.00 19.92 278 GLU A N 1
ATOM 3737 C CA . GLU A 1 266 ? -23.382 26.335 -18.712 1.00 20.13 278 GLU A CA 1
ATOM 3738 C C . GLU A 1 266 ? -24.769 26.235 -19.367 1.00 17.56 278 GLU A C 1
ATOM 3739 O O . GLU A 1 266 ? -25.757 26.034 -18.666 1.00 21.23 278 GLU A O 1
ATOM 3751 N N . PRO A 1 267 ? -24.852 26.374 -20.703 1.00 17.95 279 PRO A N 1
ATOM 3752 C CA . PRO A 1 267 ? -26.177 26.381 -21.339 1.00 20.16 279 PRO A CA 1
ATOM 3753 C C . PRO A 1 267 ? -27.020 25.140 -21.050 1.00 20.39 279 PRO A C 1
ATOM 3754 O O . PRO A 1 267 ? -28.236 25.259 -20.907 1.00 24.21 279 PRO A O 1
ATOM 3765 N N . GLY A 1 268 ? -26.385 23.975 -20.959 1.00 20.25 280 GLY A N 1
ATOM 3766 C CA . GLY A 1 268 ? -27.099 22.736 -20.711 1.00 23.92 280 GLY A CA 1
ATOM 3767 C C . GLY A 1 268 ? -27.520 22.566 -19.266 1.00 22.11 280 GLY A C 1
ATOM 3768 O O . GLY A 1 268 ? -28.456 21.828 -18.968 1.00 28.31 280 GLY A O 1
ATOM 3772 N N . VAL A 1 269 ? -26.824 23.248 -18.366 1.00 21.72 281 VAL A N 1
ATOM 3773 C CA . VAL A 1 269 ? -27.185 23.225 -16.957 1.00 22.40 281 VAL A CA 1
ATOM 3774 C C . VAL A 1 269 ? -28.359 24.170 -16.737 1.00 24.53 281 VAL A C 1
ATOM 3775 O O . VAL A 1 269 ? -29.304 23.848 -16.018 1.00 23.40 281 VAL A O 1
ATOM 3788 N N . LEU A 1 270 ? -28.295 25.337 -17.370 1.00 23.17 282 LEU A N 1
ATOM 3789 C CA . LEU A 1 270 ? -29.362 26.322 -17.264 1.00 23.29 282 LEU A CA 1
ATOM 3790 C C . LEU A 1 270 ? -30.673 25.771 -17.811 1.00 24.25 282 LEU A C 1
ATOM 3791 O O . LEU A 1 270 ? -31.719 25.909 -17.178 1.00 26.44 282 LEU A O 1
ATOM 3807 N N . LYS A 1 271 ? -30.613 25.136 -18.978 1.00 25.63 283 LYS A N 1
ATOM 3808 C CA . LYS A 1 271 ? -31.822 24.690 -19.668 1.00 27.24 283 LYS A CA 1
ATOM 3809 C C . LYS A 1 271 ? -32.641 23.682 -18.861 1.00 33.61 283 LYS A C 1
ATOM 3810 O O . LYS A 1 271 ? -33.844 23.560 -19.074 1.00 34.10 283 LYS A O 1
ATOM 3829 N N . ASP A 1 272 ? -31.998 22.960 -17.947 1.00 28.77 284 ASP A N 1
ATOM 3830 C CA . ASP A 1 272 ? -32.700 21.974 -17.121 1.00 29.48 284 ASP A CA 1
ATOM 3831 C C . ASP A 1 272 ? -33.133 22.541 -15.764 1.00 32.30 284 ASP A C 1
ATOM 3832 O O . ASP A 1 272 ? -33.755 21.837 -14.967 1.00 30.31 284 ASP A O 1
ATOM 3841 N N . LEU A 1 273 ? -32.805 23.808 -15.507 1.00 33.53 285 LEU A N 1
ATOM 3842 C CA . LEU A 1 273 ? -33.183 24.468 -14.256 1.00 28.64 285 LEU A CA 1
ATOM 3843 C C . LEU A 1 273 ? -34.223 25.572 -14.477 1.00 30.32 285 LEU A C 1
ATOM 3844 O O . LEU A 1 273 ? -34.631 26.245 -13.528 1.00 26.31 285 LEU A O 1
ATOM 3860 N N . THR A 1 274 ? -34.640 25.758 -15.727 1.00 30.73 286 THR A N 1
ATOM 3861 C CA . THR A 1 274 ? -35.716 26.691 -16.053 1.00 39.39 286 THR A CA 1
ATOM 3862 C C . THR A 1 274 ? -37.057 26.044 -15.695 1.00 34.48 286 THR A C 1
ATOM 3863 O O . THR A 1 274 ? -37.130 24.825 -15.543 1.00 37.53 286 THR A O 1
ATOM 3874 N N . PRO A 1 275 ? -38.124 26.852 -15.552 1.00 42.46 287 PRO A N 1
ATOM 3875 C CA . PRO A 1 275 ? -39.369 26.260 -15.047 1.00 44.78 287 PRO A CA 1
ATOM 3876 C C . PRO A 1 275 ? -40.043 25.328 -16.055 1.00 48.84 287 PRO A C 1
ATOM 3877 O O . PRO A 1 275 ? -40.789 24.431 -15.659 1.00 51.86 287 PRO A O 1
ATOM 3888 N N . ASP A 1 276 ? -39.769 25.541 -17.338 1.00 43.36 288 ASP A N 1
ATOM 3889 C CA . ASP A 1 276 ? -40.265 24.669 -18.400 1.00 45.21 288 ASP A CA 1
ATOM 3890 C C . ASP A 1 276 ? -39.165 23.725 -18.879 1.00 40.44 288 ASP A C 1
ATOM 3891 O O . ASP A 1 276 ? -39.395 22.869 -19.732 1.00 40.02 288 ASP A O 1
ATOM 3900 N N . GLN A 1 277 ? -37.970 23.892 -18.319 1.00 43.27 289 GLN A N 1
ATOM 3901 C CA . GLN A 1 277 ? -36.812 23.082 -18.686 1.00 38.45 289 GLN A CA 1
ATOM 3902 C C . GLN A 1 277 ? -36.485 23.202 -20.176 1.00 38.31 289 GLN A C 1
ATOM 3903 O O . GLN A 1 277 ? -36.105 22.225 -20.824 1.00 39.58 289 GLN A O 1
ATOM 3917 N N . LYS A 1 278 ? -36.637 24.416 -20.698 1.00 31.47 290 LYS A N 1
ATOM 3918 C CA . LYS A 1 278 ? -36.178 24.761 -22.038 1.00 35.33 290 LYS A CA 1
ATOM 3919 C C . LYS A 1 278 ? -35.016 25.743 -21.904 1.00 32.46 290 LYS A C 1
ATOM 3920 O O . LYS A 1 278 ? -34.843 26.349 -20.847 1.00 30.17 290 LYS A O 1
ATOM 3939 N N . PRO A 1 279 ? -34.212 25.901 -22.969 1.00 31.93 291 PRO A N 1
ATOM 3940 C CA . PRO A 1 279 ? -33.033 26.775 -22.906 1.00 31.56 291 PRO A CA 1
ATOM 3941 C C . PRO A 1 279 ? -33.351 28.216 -22.510 1.00 42.12 291 PRO A C 1
ATOM 3942 O O . PRO A 1 279 ? -34.427 28.726 -22.827 1.00 32.32 291 PRO A O 1
ATOM 3953 N N . MET A 1 280 ? -32.412 28.855 -21.816 1.00 30.34 292 MET A N 1
ATOM 3954 C CA . MET A 1 280 ? -32.568 30.241 -21.386 1.00 32.64 292 MET A CA 1
ATOM 3955 C C . MET A 1 280 ? -32.516 31.171 -22.596 1.00 28.59 292 MET A C 1
ATOM 3956 O O . MET A 1 280 ? -31.522 31.212 -23.321 1.00 32.34 292 MET A O 1
ATOM 3970 N N . ALA A 1 281 ? -33.595 31.922 -22.797 1.00 27.63 293 ALA A N 1
ATOM 3971 C CA . ALA A 1 281 ? -33.796 32.697 -24.019 1.00 29.11 293 ALA A CA 1
ATOM 3972 C C . ALA A 1 281 ? -32.743 33.779 -24.260 1.00 26.21 293 ALA A C 1
ATOM 3973 O O . ALA A 1 281 ? -32.242 33.919 -25.376 1.00 33.39 293 ALA A O 1
ATOM 3980 N N . ASP A 1 282 ? -32.413 34.541 -23.222 1.00 25.33 294 ASP A N 1
ATOM 3981 C CA . ASP A 1 282 ? -31.557 35.717 -23.378 1.00 23.89 294 ASP A CA 1
ATOM 3982 C C . ASP A 1 282 ? -30.141 35.492 -22.852 1.00 22.76 294 ASP A C 1
ATOM 3983 O O . ASP A 1 282 ? -29.510 36.417 -22.338 1.00 22.58 294 ASP A O 1
ATOM 3992 N N . LEU A 1 283 ? -29.640 34.269 -22.991 1.00 25.51 295 LEU A N 1
ATOM 3993 C CA . LEU A 1 283 ? -28.304 33.934 -22.506 1.00 23.23 295 LEU A CA 1
ATOM 3994 C C . LEU A 1 283 ? -27.219 34.517 -23.403 1.00 24.49 295 LEU A C 1
ATOM 3995 O O . LEU A 1 283 ? -27.223 34.301 -24.616 1.00 28.59 295 LEU A O 1
ATOM 4011 N N . GLY A 1 284 ? -26.292 35.250 -22.793 1.00 22.96 296 GLY A N 1
ATOM 4012 C CA . GLY A 1 284 ? -25.147 35.802 -23.496 1.00 20.27 296 GLY A CA 1
ATOM 4013 C C . GLY A 1 284 ? -23.840 35.375 -22.856 1.00 25.67 296 GLY A C 1
ATOM 4014 O O . GLY A 1 284 ? -23.826 34.892 -21.723 1.00 24.00 296 GLY A O 1
ATOM 4018 N N . PHE A 1 285 ? -22.743 35.555 -23.588 1.00 24.82 297 PHE A N 1
ATOM 4019 C CA . PHE A 1 285 ? -21.412 35.227 -23.091 1.00 21.24 297 PHE A CA 1
ATOM 4020 C C . PHE A 1 285 ? -20.443 36.369 -23.359 1.00 22.08 297 PHE A C 1
ATOM 4021 O O . PHE A 1 285 ? -20.532 37.036 -24.388 1.00 22.61 297 PHE A O 1
ATOM 4038 N N . PHE A 1 286 ? -19.523 36.593 -22.426 1.00 19.64 298 PHE A N 1
ATOM 4039 C CA . PHE A 1 286 ? -18.356 37.427 -22.694 1.00 23.31 298 PHE A CA 1
ATOM 4040 C C . PHE A 1 286 ? -17.148 36.946 -21.895 1.00 25.42 298 PHE A C 1
ATOM 4041 O O . PHE A 1 286 ? -17.283 36.393 -20.801 1.00 21.13 298 PHE A O 1
ATOM 4058 N N . ALA A 1 287 ? -15.964 37.146 -22.464 1.00 23.62 299 ALA A N 1
ATOM 4059 C CA . ALA A 1 287 ? -14.733 36.668 -21.853 1.00 27.03 299 ALA A CA 1
ATOM 4060 C C . ALA A 1 287 ? -14.478 37.411 -20.554 1.00 25.46 299 ALA A C 1
ATOM 4061 O O . ALA A 1 287 ? -14.903 38.557 -20.399 1.00 22.66 299 ALA A O 1
ATOM 4068 N N . PHE A 1 288 ? -13.797 36.756 -19.617 1.00 21.23 300 PHE A N 1
ATOM 4069 C CA . PHE A 1 288 ? -13.403 37.414 -18.380 1.00 23.21 300 PHE A CA 1
ATOM 4070 C C . PHE A 1 288 ? -12.587 38.645 -18.743 1.00 23.25 300 PHE A C 1
ATOM 4071 O O . PHE A 1 288 ? -11.699 38.567 -19.593 1.00 22.41 300 PHE A O 1
ATOM 4088 N N . PRO A 1 289 ? -12.889 39.791 -18.112 1.00 25.14 301 PRO A N 1
ATOM 4089 C CA . PRO A 1 289 ? -12.256 41.037 -18.560 1.00 26.52 301 PRO A CA 1
ATOM 4090 C C . PRO A 1 289 ? -10.759 41.119 -18.280 1.00 29.80 301 PRO A C 1
ATOM 4091 O O . PRO A 1 289 ? -10.200 40.304 -17.543 1.00 21.55 301 PRO A O 1
ATOM 4102 N N . GLU A 1 290 ? -10.123 42.118 -18.882 1.00 26.49 302 GLU A N 1
ATOM 4103 C CA . GLU A 1 290 ? -8.719 42.397 -18.634 1.00 27.26 302 GLU A CA 1
ATOM 4104 C C . GLU A 1 290 ? -8.585 43.186 -17.340 1.00 25.46 302 GLU A C 1
ATOM 4105 O O . GLU A 1 290 ? -9.534 43.834 -16.903 1.00 26.79 302 GLU A O 1
ATOM 4117 N N . VAL A 1 291 ? -7.408 43.120 -16.727 1.00 27.56 303 VAL A N 1
ATOM 4118 C CA . VAL A 1 291 ? -7.144 43.852 -15.495 1.00 26.01 303 VAL A CA 1
ATOM 4119 C C . VAL A 1 291 ? -6.051 44.883 -15.741 1.00 33.00 303 VAL A C 1
ATOM 4120 O O . VAL A 1 291 ? -4.940 44.541 -16.147 1.00 29.53 303 VAL A O 1
ATOM 4133 N N . ALA A 1 292 ? -6.381 46.147 -15.496 1.00 30.91 304 ALA A N 1
ATOM 4134 C CA . ALA A 1 292 ? -5.433 47.238 -15.666 1.00 32.64 304 ALA A CA 1
ATOM 4135 C C . ALA A 1 292 ? -4.221 47.025 -14.767 1.00 29.96 304 ALA A C 1
ATOM 4136 O O . ALA A 1 292 ? -4.361 46.787 -13.567 1.00 35.38 304 ALA A O 1
ATOM 4143 N N . GLY A 1 293 ? -3.034 47.100 -15.359 1.00 31.64 305 GLY A N 1
ATOM 4144 C CA . GLY A 1 293 ? -1.798 46.909 -14.621 1.00 33.40 305 GLY A CA 1
ATOM 4145 C C . GLY A 1 293 ? -1.339 45.464 -14.617 1.00 33.60 305 GLY A C 1
ATOM 4146 O O . GLY A 1 293 ? -0.215 45.164 -14.217 1.00 38.28 305 GLY A O 1
ATOM 4150 N N . GLY A 1 294 ? -2.211 44.563 -15.060 1.00 34.60 306 GLY A N 1
ATOM 4151 C CA . GLY A 1 294 ? -1.876 43.153 -15.138 1.00 34.01 306 GLY A CA 1
ATOM 4152 C C . GLY A 1 294 ? -1.014 42.858 -16.350 1.00 33.73 306 GLY A C 1
ATOM 4153 O O . GLY A 1 294 ? -1.150 43.510 -17.385 1.00 35.01 306 GLY A O 1
ATOM 4157 N N . GLU A 1 295 ? -0.127 41.875 -16.223 1.00 26.10 307 GLU A N 1
ATOM 4158 C CA . GLU A 1 295 ? 0.789 41.526 -17.308 1.00 37.46 307 GLU A CA 1
ATOM 4159 C C . GLU A 1 295 ? 0.428 40.186 -17.958 1.00 31.93 307 GLU A C 1
ATOM 4160 O O . GLU A 1 295 ? 1.227 39.599 -18.686 1.00 27.79 307 GLU A O 1
ATOM 4172 N N . GLY A 1 296 ? -0.792 39.720 -17.709 1.00 30.63 308 GLY A N 1
ATOM 4173 C CA . GLY A 1 296 ? -1.294 38.523 -18.356 1.00 26.66 308 GLY A CA 1
ATOM 4174 C C . GLY A 1 296 ? -1.440 38.723 -19.852 1.00 30.47 308 GLY A C 1
ATOM 4175 O O . GLY A 1 296 ? -1.614 39.846 -20.323 1.00 30.71 308 GLY A O 1
ATOM 4179 N N . GLU A 1 297 ? -1.365 37.628 -20.601 1.00 29.59 309 GLU A N 1
ATOM 4180 C CA . GLU A 1 297 ? -1.516 37.679 -22.049 1.00 31.00 309 GLU A CA 1
ATOM 4181 C C . GLU A 1 297 ? -2.947 38.079 -22.401 1.00 34.38 309 GLU A C 1
ATOM 4182 O O . GLU A 1 297 ? -3.894 37.462 -21.912 1.00 30.15 309 GLU A O 1
ATOM 4194 N N . PRO A 1 298 ? -3.118 39.112 -23.246 1.00 34.47 310 PRO A N 1
ATOM 4195 C CA . PRO A 1 298 ? -4.485 39.485 -23.627 1.00 35.72 310 PRO A CA 1
ATOM 4196 C C . PRO A 1 298 ? -5.185 38.374 -24.402 1.00 31.09 310 PRO A C 1
ATOM 4197 O O . PRO A 1 298 ? -4.642 37.879 -25.389 1.00 32.88 310 PRO A O 1
ATOM 4208 N N . GLY A 1 299 ? -6.374 37.988 -23.952 1.00 27.77 311 GLY A N 1
ATOM 4209 C CA . GLY A 1 299 ? -7.161 36.983 -24.643 1.00 28.55 311 GLY A CA 1
ATOM 4210 C C . GLY A 1 299 ? -6.878 35.561 -24.193 1.00 27.44 311 GLY A C 1
ATOM 4211 O O . GLY A 1 299 ? -7.453 34.616 -24.733 1.00 30.15 311 GLY A O 1
ATOM 4215 N N . ALA A 1 300 ? -5.996 35.405 -23.209 1.00 26.31 312 ALA A N 1
ATOM 4216 C CA . ALA A 1 300 ? -5.661 34.083 -22.682 1.00 25.64 312 ALA A CA 1
ATOM 4217 C C . ALA A 1 300 ? -6.907 33.361 -22.177 1.00 25.89 312 ALA A C 1
ATOM 4218 O O . ALA A 1 300 ? -7.734 33.945 -21.475 1.00 22.74 312 ALA A O 1
ATOM 4225 N N . LEU A 1 301 ? -7.031 32.090 -22.547 1.00 23.81 313 LEU A N 1
ATOM 4226 C CA . LEU A 1 301 ? -8.173 31.271 -22.156 1.00 22.96 313 LEU A CA 1
ATOM 4227 C C . LEU A 1 301 ? -7.834 30.359 -20.990 1.00 24.59 313 LEU A C 1
ATOM 4228 O O . LEU A 1 301 ? -6.708 29.880 -20.868 1.00 21.84 313 LEU A O 1
ATOM 4244 N N . MET A 1 302 ? -8.823 30.129 -20.135 1.00 21.01 314 MET A N 1
ATOM 4245 C CA . MET A 1 302 ? -8.773 29.035 -19.177 1.00 18.35 314 MET A CA 1
ATOM 4246 C C . MET A 1 302 ? -10.035 28.217 -19.360 1.00 20.17 314 MET A C 1
ATOM 4247 O O . MET A 1 302 ? -11.091 28.760 -19.686 1.00 18.69 314 MET A O 1
ATOM 4261 N N . GLY A 1 303 ? -9.927 26.910 -19.163 1.00 18.50 315 GLY A N 1
ATOM 4262 C CA . GLY A 1 303 ? -11.076 26.042 -19.304 1.00 20.75 315 GLY A CA 1
ATOM 4263 C C . GLY A 1 303 ? -10.752 24.610 -18.954 1.00 18.48 315 GLY A C 1
ATOM 4264 O O . GLY A 1 303 ? -9.733 24.329 -18.324 1.00 19.34 315 GLY A O 1
ATOM 4268 N N . GLY A 1 304 ? -11.627 23.703 -19.371 1.00 21.00 316 GLY A N 1
ATOM 4269 C CA . GLY A 1 304 ? -11.420 22.287 -19.147 1.00 18.34 316 GLY A CA 1
ATOM 4270 C C . GLY A 1 304 ? -11.608 21.489 -20.416 1.00 20.72 316 GLY A C 1
ATOM 4271 O O . GLY A 1 304 ? -12.270 21.931 -21.357 1.00 19.70 316 GLY A O 1
ATOM 4275 N N . VAL A 1 305 ? -10.991 20.316 -20.445 1.00 20.10 317 VAL A N 1
ATOM 4276 C CA . VAL A 1 305 ? -11.310 19.297 -21.429 1.00 15.79 317 VAL A CA 1
ATOM 4277 C C . VAL A 1 305 ? -11.671 18.051 -20.648 1.00 20.57 317 VAL A C 1
ATOM 4278 O O . VAL A 1 305 ? -10.919 17.625 -19.769 1.00 21.18 317 VAL A O 1
ATOM 4291 N N . THR A 1 306 ? -12.831 17.482 -20.954 1.00 17.90 318 THR A N 1
ATOM 4292 C CA . THR A 1 306 ? -13.250 16.236 -20.333 1.00 20.31 318 THR A CA 1
ATOM 4293 C C . THR A 1 306 ? -12.947 15.089 -21.279 1.00 18.22 318 THR A C 1
ATOM 4294 O O . THR A 1 306 ? -13.285 15.136 -22.462 1.00 19.03 318 THR A O 1
ATOM 4305 N N . TYR A 1 307 ? -12.287 14.068 -20.748 1.00 17.46 319 TYR A N 1
ATOM 4306 C CA . TYR A 1 307 ? -12.053 12.836 -21.481 1.00 16.92 319 TYR A CA 1
ATOM 4307 C C . TYR A 1 307 ? -12.404 11.680 -20.570 1.00 19.32 319 TYR A C 1
ATOM 4308 O O . TYR A 1 307 ? -12.475 11.843 -19.349 1.00 18.87 319 TYR A O 1
ATOM 4326 N N . PHE A 1 308 ? -12.640 10.518 -21.164 1.00 16.75 320 PHE A N 1
ATOM 4327 C CA . PHE A 1 308 ? -12.927 9.329 -20.384 1.00 18.28 320 PHE A CA 1
ATOM 4328 C C . PHE A 1 308 ? -11.767 8.353 -20.431 1.00 20.99 320 PHE A C 1
ATOM 4329 O O . PHE A 1 308 ? -11.158 8.123 -21.480 1.00 19.13 320 PHE A O 1
ATOM 4346 N N . CYS A 1 309 ? -11.463 7.809 -19.259 1.00 22.09 321 CYS A N 1
ATOM 4347 C CA . CYS A 1 309 ? -10.281 6.998 -19.049 1.00 19.08 321 CYS A CA 1
ATOM 4348 C C . CYS A 1 309 ? -10.681 5.548 -18.850 1.00 19.66 321 CYS A C 1
ATOM 4349 O O . CYS A 1 309 ? -11.858 5.240 -18.658 1.00 19.55 321 CYS A O 1
ATOM 4357 N N . VAL A 1 310 ? -9.690 4.665 -18.887 1.00 18.95 322 VAL A N 1
ATOM 4358 C CA . VAL A 1 310 ? -9.929 3.238 -18.748 1.00 19.39 322 VAL A CA 1
ATOM 4359 C C . VAL A 1 310 ? -9.072 2.658 -17.629 1.00 18.13 322 VAL A C 1
ATOM 4360 O O . VAL A 1 310 ? -7.885 2.954 -17.517 1.00 22.15 322 VAL A O 1
ATOM 4373 N N . ASN A 1 311 ? -9.705 1.837 -16.799 1.00 22.25 323 ASN A N 1
ATOM 4374 C CA . ASN A 1 311 ? -9.033 1.110 -15.734 1.00 20.24 323 ASN A CA 1
ATOM 4375 C C . ASN A 1 311 ? -7.932 0.231 -16.327 1.00 22.23 323 ASN A C 1
ATOM 4376 O O . ASN A 1 311 ? -8.158 -0.436 -17.334 1.00 21.68 323 ASN A O 1
ATOM 4387 N N . PRO A 1 312 ? -6.734 0.229 -15.718 1.00 22.04 324 PRO A N 1
ATOM 4388 C CA . PRO A 1 312 ? -5.673 -0.626 -16.270 1.00 26.81 324 PRO A CA 1
ATOM 4389 C C . PRO A 1 312 ? -6.058 -2.106 -16.332 1.00 23.43 324 PRO A C 1
ATOM 4390 O O . PRO A 1 312 ? -5.478 -2.861 -17.115 1.00 23.12 324 PRO A O 1
ATOM 4401 N N . LYS A 1 313 ? -7.032 -2.504 -15.521 1.00 23.85 325 LYS A N 1
ATOM 4402 C CA . LYS A 1 313 ? -7.466 -3.897 -15.457 1.00 26.64 325 LYS A CA 1
ATOM 4403 C C . LYS A 1 313 ? -8.672 -4.184 -16.350 1.00 29.91 325 LYS A C 1
ATOM 4404 O O . LYS A 1 313 ? -9.222 -5.286 -16.317 1.00 30.49 325 LYS A O 1
ATOM 4423 N N . ALA A 1 314 ? -9.076 -3.201 -17.149 1.00 23.77 326 ALA A N 1
ATOM 4424 C CA . ALA A 1 314 ? -10.268 -3.336 -17.984 1.00 27.90 326 ALA A CA 1
ATOM 4425 C C . ALA A 1 314 ? -10.004 -4.169 -19.237 1.00 25.74 326 ALA A C 1
ATOM 4426 O O . ALA A 1 314 ? -8.860 -4.335 -19.654 1.00 24.56 326 ALA A O 1
ATOM 4433 N N . SER A 1 315 ? -11.077 -4.685 -19.832 1.00 25.58 327 SER A N 1
ATOM 4434 C CA . SER A 1 315 ? -10.982 -5.467 -21.060 1.00 28.70 327 SER A CA 1
ATOM 4435 C C . SER A 1 315 ? -11.102 -4.566 -22.287 1.00 30.54 327 SER A C 1
ATOM 4436 O O . SER A 1 315 ? -11.289 -3.353 -22.164 1.00 26.25 327 SER A O 1
ATOM 4444 N N . GLN A 1 316 ? -11.002 -5.167 -23.470 1.00 24.41 328 GLN A N 1
ATOM 4445 C CA . GLN A 1 316 ? -11.092 -4.425 -24.725 1.00 26.62 328 GLN A CA 1
ATOM 4446 C C . GLN A 1 316 ? -12.467 -3.779 -24.889 1.00 23.22 328 GLN A C 1
ATOM 4447 O O . GLN A 1 316 ? -12.615 -2.791 -25.608 1.00 21.34 328 GLN A O 1
ATOM 4461 N N . THR A 1 317 ? -13.469 -4.341 -24.221 1.00 23.83 329 THR A N 1
ATOM 4462 C CA . THR A 1 317 ? -14.830 -3.820 -24.302 1.00 25.49 329 THR A CA 1
ATOM 4463 C C . THR A 1 317 ? -14.892 -2.383 -23.793 1.00 22.37 329 THR A C 1
ATOM 4464 O O . THR A 1 317 ? -15.617 -1.552 -24.342 1.00 24.72 329 THR A O 1
ATOM 4475 N N . SER A 1 318 ? -14.128 -2.094 -22.746 1.00 20.37 330 SER A N 1
ATOM 4476 C CA . SER A 1 318 ? -14.045 -0.738 -22.213 1.00 23.26 330 SER A CA 1
ATOM 4477 C C . SER A 1 318 ? -13.371 0.200 -23.209 1.00 21.61 330 SER A C 1
ATOM 4478 O O . SER A 1 318 ? -13.784 1.349 -23.362 1.00 21.42 330 SER A O 1
ATOM 4486 N N . ILE A 1 319 ? -12.336 -0.294 -23.884 1.00 21.12 331 ILE A N 1
ATOM 4487 C CA . ILE A 1 319 ? -11.636 0.491 -24.897 1.00 23.77 331 ILE A CA 1
ATOM 4488 C C . ILE A 1 319 ? -12.574 0.821 -26.048 1.00 22.08 331 ILE A C 1
ATOM 4489 O O . ILE A 1 319 ? -12.599 1.950 -26.542 1.00 21.38 331 ILE A O 1
ATOM 4505 N N . ASP A 1 320 ? -13.332 -0.178 -26.484 1.00 21.07 332 ASP A N 1
ATOM 4506 C CA . ASP A 1 320 ? -14.284 0.010 -27.567 1.00 21.91 332 ASP A CA 1
ATOM 4507 C C . ASP A 1 320 ? -15.330 1.051 -27.185 1.00 20.49 332 ASP A C 1
ATOM 4508 O O . ASP A 1 320 ? -15.767 1.836 -28.026 1.00 24.17 332 ASP A O 1
ATOM 4517 N N . PHE A 1 321 ? -15.721 1.060 -25.914 1.00 20.19 333 PHE A N 1
ATOM 4518 C CA . PHE A 1 321 ? -16.763 1.965 -25.444 1.00 18.84 333 PHE A CA 1
ATOM 4519 C C . PHE A 1 321 ? -16.299 3.421 -25.454 1.00 19.66 333 PHE A C 1
ATOM 4520 O O . PHE A 1 321 ? -17.041 4.302 -25.880 1.00 18.51 333 PHE A O 1
ATOM 4537 N N . VAL A 1 322 ? -15.080 3.684 -24.990 1.00 17.80 334 VAL A N 1
ATOM 4538 C CA . VAL A 1 322 ? -14.573 5.056 -25.008 1.00 19.22 334 VAL A CA 1
ATOM 4539 C C . VAL A 1 322 ? -14.347 5.534 -26.443 1.00 18.53 334 VAL A C 1
ATOM 4540 O O . VAL A 1 322 ? -14.612 6.692 -26.760 1.00 19.00 334 VAL A O 1
ATOM 4553 N N . ASN A 1 323 ? -13.872 4.649 -27.314 1.00 17.60 335 ASN A N 1
ATOM 4554 C CA . ASN A 1 323 ? -13.732 5.000 -28.726 1.00 20.66 335 ASN A CA 1
ATOM 4555 C C . ASN A 1 323 ? -15.099 5.267 -29.347 1.00 19.61 335 ASN A C 1
ATOM 4556 O O . ASN A 1 323 ? -15.250 6.150 -30.192 1.00 20.65 335 ASN A O 1
ATOM 4567 N N . TYR A 1 324 ? -16.093 4.496 -28.917 1.00 21.96 336 TYR A N 1
ATOM 4568 C CA . TYR A 1 324 ? -17.466 4.669 -29.377 1.00 21.38 336 TYR A CA 1
ATOM 4569 C C . TYR A 1 324 ? -17.963 6.081 -29.059 1.00 21.52 336 TYR A C 1
ATOM 4570 O O . TYR A 1 324 ? -18.681 6.686 -29.856 1.00 20.30 336 TYR A O 1
ATOM 4588 N N . MET A 1 325 ? -17.563 6.609 -27.903 1.00 21.33 337 MET A N 1
ATOM 4589 C CA . MET A 1 325 ? -17.920 7.975 -27.517 1.00 20.94 337 MET A CA 1
ATOM 4590 C C . MET A 1 325 ? -17.423 8.985 -28.547 1.00 22.17 337 MET A C 1
ATOM 4591 O O . MET A 1 325 ? -18.073 9.998 -28.801 1.00 21.05 337 MET A O 1
ATOM 4605 N N . GLY A 1 326 ? -16.262 8.705 -29.127 1.00 21.65 338 GLY A N 1
ATOM 4606 C CA . GLY A 1 326 ? -15.606 9.642 -30.019 1.00 21.09 338 GLY A CA 1
ATOM 4607 C C . GLY A 1 326 ? -16.194 9.678 -31.415 1.00 21.59 338 GLY A C 1
ATOM 4608 O O . GLY A 1 326 ? -15.875 10.569 -32.203 1.00 18.98 338 GLY A O 1
ATOM 4612 N N . GLU A 1 327 ? -17.051 8.714 -31.729 1.00 21.76 339 GLU A N 1
ATOM 4613 C CA . GLU A 1 327 ? -17.663 8.657 -33.050 1.00 26.09 339 GLU A CA 1
ATOM 4614 C C . GLU A 1 327 ? -18.502 9.912 -33.292 1.00 23.29 339 GLU A C 1
ATOM 4615 O O . GLU A 1 327 ? -19.182 10.402 -32.387 1.00 21.78 339 GLU A O 1
ATOM 4627 N N . LYS A 1 328 ? -18.427 10.429 -34.515 1.00 22.94 340 LYS A N 1
ATOM 4628 C CA . LYS A 1 328 ? -19.007 11.724 -34.863 1.00 21.77 340 LYS A CA 1
ATOM 4629 C C . LYS A 1 328 ? -20.478 11.862 -34.468 1.00 26.21 340 LYS A C 1
ATOM 4630 O O . LYS A 1 328 ? -20.881 12.886 -33.914 1.00 24.71 340 LYS A O 1
ATOM 4649 N N . LYS A 1 329 ? -21.278 10.840 -34.751 1.00 25.57 341 LYS A N 1
ATOM 4650 C CA . LYS A 1 329 ? -22.702 10.889 -34.431 1.00 26.55 341 LYS A CA 1
ATOM 4651 C C . LYS A 1 329 ? -22.933 10.989 -32.926 1.00 24.29 341 LYS A C 1
ATOM 4652 O O . LYS A 1 329 ? -23.813 11.719 -32.473 1.00 24.41 341 LYS A O 1
ATOM 4671 N N . ASN A 1 330 ? -22.140 10.253 -32.156 1.00 24.50 342 ASN A N 1
ATOM 4672 C CA . ASN A 1 330 ? -22.287 10.242 -30.706 1.00 22.30 342 ASN A CA 1
ATOM 4673 C C . ASN A 1 330 ? -21.861 11.570 -30.085 1.00 22.66 342 ASN A C 1
ATOM 4674 O O . ASN A 1 330 ? -22.443 12.012 -29.094 1.00 21.73 342 ASN A O 1
ATOM 4685 N N . GLN A 1 331 ? -20.853 12.205 -30.677 1.00 19.28 343 GLN A N 1
ATOM 4686 C CA . GLN A 1 331 ? -20.396 13.514 -30.216 1.00 19.80 343 GLN A CA 1
ATOM 4687 C C . GLN A 1 331 ? -21.403 14.600 -30.579 1.00 23.03 343 GLN A C 1
ATOM 4688 O O . GLN A 1 331 ? -21.533 15.602 -29.875 1.00 22.31 343 GLN A O 1
ATOM 4702 N N . GLU A 1 332 ? -22.111 14.404 -31.685 1.00 22.68 344 GLU A N 1
ATOM 4703 C CA . GLU A 1 332 ? -23.158 15.336 -32.082 1.00 24.55 344 GLU A CA 1
ATOM 4704 C C . GLU A 1 332 ? -24.344 15.226 -31.130 1.00 20.56 344 GLU A C 1
ATOM 4705 O O . GLU A 1 332 ? -24.902 16.237 -30.710 1.00 25.35 344 GLU A O 1
ATOM 4717 N N . ASP A 1 333 ? -24.715 14.000 -30.774 1.00 23.92 345 ASP A N 1
ATOM 4718 C CA . ASP A 1 333 ? -25.767 13.786 -29.784 1.00 27.01 345 ASP A CA 1
ATOM 4719 C C . ASP A 1 333 ? -25.332 14.331 -28.427 1.00 23.37 345 ASP A C 1
ATOM 4720 O O . ASP A 1 333 ? -26.152 14.830 -27.659 1.00 22.62 345 ASP A O 1
ATOM 4729 N N . TYR A 1 334 ? -24.037 14.229 -28.140 1.00 22.02 346 TYR A N 1
ATOM 4730 C CA . TYR A 1 334 ? -23.483 14.738 -26.891 1.00 20.68 346 TYR A CA 1
ATOM 4731 C C . TYR A 1 334 ? -23.673 16.247 -26.811 1.00 19.39 346 TYR A C 1
ATOM 4732 O O . TYR A 1 334 ? -24.139 16.770 -25.799 1.00 18.07 346 TYR A O 1
ATOM 4750 N N . ALA A 1 335 ? -23.303 16.937 -27.885 1.00 18.06 347 ALA A N 1
ATOM 4751 C CA . ALA A 1 335 ? -23.428 18.387 -27.960 1.00 19.81 347 ALA A CA 1
ATOM 4752 C C . ALA A 1 335 ? -24.872 18.827 -27.764 1.00 23.75 347 ALA A C 1
ATOM 4753 O O . ALA A 1 335 ? -25.138 19.835 -27.108 1.00 23.42 347 ALA A O 1
ATOM 4760 N N . LYS A 1 336 ? -25.800 18.067 -28.338 1.00 25.19 348 LYS A N 1
ATOM 4761 C CA . LYS A 1 336 ? -27.221 18.386 -28.251 1.00 27.83 348 LYS A CA 1
ATOM 4762 C C . LYS A 1 336 ? -27.766 18.129 -26.848 1.00 27.82 348 LYS A C 1
ATOM 4763 O O . LYS A 1 336 ? -28.500 18.950 -26.296 1.00 24.66 348 LYS A O 1
ATOM 4782 N N . ALA A 1 337 ? -27.406 16.984 -26.277 1.00 20.63 349 ALA A N 1
ATOM 4783 C CA . ALA A 1 337 ? -27.877 16.617 -24.947 1.00 21.13 349 ALA A CA 1
ATOM 4784 C C . ALA A 1 337 ? -27.348 17.582 -23.894 1.00 24.75 349 ALA A C 1
ATOM 4785 O O . ALA A 1 337 ? -28.108 18.101 -23.078 1.00 25.55 349 ALA A O 1
ATOM 4792 N N . PHE A 1 338 ? -26.040 17.822 -23.925 1.00 20.91 350 PHE A N 1
ATOM 4793 C CA . PHE A 1 338 ? -25.379 18.626 -22.903 1.00 24.06 350 PHE A CA 1
ATOM 4794 C C . PHE A 1 338 ? -25.380 20.121 -23.204 1.00 22.79 350 PHE A C 1
ATOM 4795 O O . PHE A 1 338 ? -25.017 20.916 -22.341 1.00 23.26 350 PHE A O 1
ATOM 4812 N N . SER A 1 339 ? -25.781 20.499 -24.417 1.00 21.20 351 SER A N 1
ATOM 4813 C CA . SER A 1 339 ? -25.698 21.892 -24.862 1.00 21.24 351 SER A CA 1
ATOM 4814 C C . SER A 1 339 ? -24.344 22.500 -24.506 1.00 23.55 351 SER A C 1
ATOM 4815 O O . SER A 1 339 ? -24.263 23.506 -23.797 1.00 22.87 351 SER A O 1
ATOM 4823 N N . THR A 1 340 ? -23.285 21.857 -24.986 1.00 19.90 352 THR A N 1
ATOM 4824 C CA . THR A 1 340 ? -21.924 22.319 -24.768 1.00 21.99 352 THR A CA 1
ATOM 4825 C C . THR A 1 340 ? -21.138 22.115 -26.058 1.00 26.25 352 THR A C 1
ATOM 4826 O O . THR A 1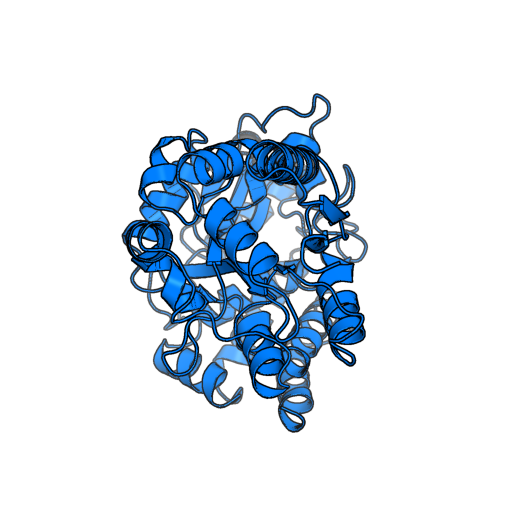 340 ? -21.711 21.751 -27.088 1.00 21.52 352 THR A O 1
ATOM 4837 N N . ILE A 1 341 ? -19.832 22.351 -26.006 1.00 21.33 353 ILE A N 1
ATOM 4838 C CA . ILE A 1 341 ? -18.984 22.168 -27.175 1.00 22.59 353 ILE A CA 1
ATOM 4839 C C . ILE A 1 341 ? -18.392 20.759 -27.165 1.00 21.55 353 ILE A C 1
ATOM 4840 O O . ILE A 1 341 ? -17.689 20.387 -26.223 1.00 20.91 353 ILE A O 1
ATOM 4856 N N . PRO A 1 342 ? -18.670 19.964 -28.211 1.00 22.07 354 PRO A N 1
ATOM 4857 C CA . PRO A 1 342 ? -18.049 18.638 -28.256 1.00 20.21 354 PRO A CA 1
ATOM 4858 C C . PRO A 1 342 ? -16.563 18.737 -28.590 1.00 18.39 354 PRO A C 1
ATOM 4859 O O . PRO A 1 342 ? -16.137 19.707 -29.217 1.00 19.92 354 PRO A O 1
ATOM 4870 N N . ALA A 1 343 ? -15.783 17.747 -28.172 1.00 20.51 355 ALA A N 1
ATOM 4871 C CA . ALA A 1 343 ? -14.352 17.745 -28.448 1.00 17.72 355 ALA A CA 1
ATOM 4872 C C . ALA A 1 343 ? -14.098 17.511 -29.935 1.00 21.18 355 ALA A C 1
ATOM 4873 O O . ALA A 1 343 ? -13.217 18.131 -30.532 1.00 21.59 355 ALA A O 1
ATOM 4880 N N . SER A 1 344 ? -14.879 16.609 -30.523 1.00 21.57 356 SER A N 1
ATOM 4881 C CA . SER A 1 344 ? -14.790 16.317 -31.949 1.00 23.57 356 SER A CA 1
ATOM 4882 C C . SER A 1 344 ? -15.074 17.562 -32.784 1.00 25.16 356 SER A C 1
ATOM 4883 O O . SER A 1 344 ? -16.175 18.111 -32.735 1.00 22.86 356 SER A O 1
ATOM 4891 N N . GLU A 1 345 ? -14.076 17.994 -33.549 1.00 23.56 357 GLU A N 1
ATOM 4892 C CA . GLU A 1 345 ? -14.183 19.195 -34.377 1.00 24.43 357 GLU A CA 1
ATOM 4893 C C . GLU A 1 345 ? -15.357 19.149 -35.357 1.00 28.01 357 GLU A C 1
ATOM 4894 O O . GLU A 1 345 ? -16.168 20.073 -35.387 1.00 24.40 357 GLU A O 1
ATOM 4906 N N . PRO A 1 346 ? -15.448 18.083 -36.173 1.00 28.30 358 PRO A N 1
ATOM 4907 C CA . PRO A 1 346 ? -16.573 18.022 -37.116 1.00 29.90 358 PRO A CA 1
ATOM 4908 C C . PRO A 1 346 ? -17.934 18.008 -36.427 1.00 28.37 358 PRO A C 1
ATOM 4909 O O . PRO A 1 346 ? -18.907 18.509 -36.989 1.00 34.54 358 PRO A O 1
ATOM 4920 N N . ALA A 1 347 ? -17.995 17.450 -35.223 1.00 28.04 359 ALA A N 1
ATOM 4921 C CA . ALA A 1 347 ? -19.249 17.371 -34.481 1.00 26.65 359 ALA A CA 1
ATOM 4922 C C . ALA A 1 347 ? -19.736 18.748 -34.035 1.00 25.46 359 ALA A C 1
ATOM 4923 O O . ALA A 1 347 ? -20.914 18.927 -33.745 1.00 23.05 359 ALA A O 1
ATOM 4930 N N . ARG A 1 348 ? -18.831 19.721 -33.983 1.00 26.26 360 ARG A N 1
ATOM 4931 C CA . ARG A 1 348 ? -19.187 21.062 -33.524 1.00 26.17 360 ARG A CA 1
ATOM 4932 C C . ARG A 1 348 ? -20.139 21.771 -34.486 1.00 31.87 360 ARG A C 1
ATOM 4933 O O . ARG A 1 348 ? -20.668 22.839 -34.172 1.00 29.49 360 ARG A O 1
ATOM 4954 N N . ALA A 1 349 ? -20.360 21.169 -35.651 1.00 32.75 361 ALA A N 1
ATOM 4955 C CA . ALA A 1 349 ? -21.236 21.746 -36.664 1.00 32.46 361 ALA A CA 1
ATOM 4956 C C . ALA A 1 349 ? -22.690 21.809 -36.206 1.00 30.08 361 ALA A C 1
ATOM 4957 O O . ALA A 1 349 ? -23.454 22.646 -36.687 1.00 36.16 361 ALA A O 1
ATOM 4964 N N . VAL A 1 350 ? -23.073 20.933 -35.280 1.00 31.49 362 VAL A N 1
ATOM 4965 C CA . VAL A 1 350 ? -24.460 20.877 -34.815 1.00 32.48 362 VAL A CA 1
ATOM 4966 C C . VAL A 1 350 ? -24.725 21.824 -33.643 1.00 29.04 362 VAL A C 1
ATOM 4967 O O . VAL A 1 350 ? -25.843 21.887 -33.133 1.00 31.31 362 VAL A O 1
ATOM 4980 N N . VAL A 1 351 ? -23.698 22.551 -33.213 1.00 26.67 363 VAL A N 1
ATOM 4981 C CA . VAL A 1 351 ? -23.859 23.527 -32.139 1.00 31.34 363 VAL A CA 1
ATOM 4982 C C . VAL A 1 351 ? -24.674 24.713 -32.648 1.00 32.98 363 VAL A C 1
ATOM 4983 O O . VAL A 1 351 ? -24.270 25.388 -33.594 1.00 31.56 363 VAL A O 1
ATOM 4996 N N . THR A 1 352 ? -25.816 24.959 -32.012 1.00 32.44 364 THR A N 1
ATOM 4997 C CA . THR A 1 352 ? -26.748 25.990 -32.466 1.00 43.23 364 THR A CA 1
ATOM 4998 C C . THR A 1 352 ? -26.839 27.177 -31.511 1.00 38.62 364 THR A C 1
ATOM 4999 O O . THR A 1 352 ? -27.127 28.295 -31.938 1.00 40.49 364 THR A O 1
ATOM 5010 N N . ASP A 1 353 ? -26.611 26.934 -30.222 1.00 29.17 365 ASP A N 1
ATOM 5011 C CA . ASP A 1 353 ? -26.701 27.995 -29.223 1.00 32.17 365 ASP A CA 1
ATOM 5012 C C . ASP A 1 353 ? -25.767 29.146 -29.584 1.00 32.10 365 ASP A C 1
ATOM 5013 O O . ASP A 1 353 ? -24.576 28.942 -29.817 1.00 29.20 365 ASP A O 1
ATOM 5022 N N . GLU A 1 354 ? -26.320 30.353 -29.632 1.00 30.09 366 GLU A N 1
ATOM 5023 C CA . GLU A 1 354 ? -25.587 31.519 -30.112 1.00 31.16 366 GLU A CA 1
ATOM 5024 C C . GLU A 1 354 ? -24.359 31.834 -29.265 1.00 27.75 366 GLU A C 1
ATOM 5025 O O . GLU A 1 354 ? -23.298 32.153 -29.801 1.00 27.13 366 GLU A O 1
ATOM 5037 N N . SER A 1 355 ? -24.501 31.745 -27.947 1.00 26.51 367 SER A N 1
ATOM 5038 C CA . SER A 1 355 ? -23.389 32.041 -27.056 1.00 29.04 367 SER A CA 1
ATOM 5039 C C . SER A 1 355 ? -22.285 30.996 -27.201 1.00 31.22 367 SER A C 1
ATOM 5040 O O . SER A 1 355 ? -21.101 31.322 -27.126 1.00 30.70 367 SER A O 1
ATOM 5048 N N . LEU A 1 356 ? -22.671 29.743 -27.424 1.00 26.06 368 LEU A N 1
ATOM 5049 C CA . LEU A 1 356 ? -21.691 28.679 -27.622 1.00 27.09 368 LEU A CA 1
ATOM 5050 C C . LEU A 1 356 ? -20.917 28.885 -28.916 1.00 28.25 368 LEU A C 1
ATOM 5051 O O . LEU A 1 356 ? -19.723 28.598 -28.983 1.00 27.64 368 LEU A O 1
ATOM 5067 N N . LYS A 1 357 ? -21.596 29.384 -29.944 1.00 27.62 369 LYS A N 1
ATOM 5068 C CA . LYS A 1 357 ? -20.939 29.661 -31.216 1.00 33.80 369 LYS A CA 1
ATOM 5069 C C . LYS A 1 357 ? -19.895 30.758 -31.050 1.00 27.54 369 LYS A C 1
ATOM 5070 O O . LYS A 1 357 ? -18.864 30.753 -31.722 1.00 30.27 369 LYS A O 1
ATOM 5089 N N . GLN A 1 358 ? -20.161 31.690 -30.143 1.00 26.97 370 GLN A N 1
ATOM 5090 C CA . GLN A 1 358 ? -19.205 32.751 -29.849 1.00 31.34 370 GLN A CA 1
ATOM 5091 C C . GLN A 1 358 ? -18.003 32.212 -29.071 1.00 28.91 370 GLN A C 1
ATOM 5092 O O . GLN A 1 358 ? -16.872 32.642 -29.295 1.00 29.34 370 GLN A O 1
ATOM 5106 N N . VAL A 1 359 ? -18.244 31.264 -28.169 1.00 25.30 371 VAL A N 1
ATOM 5107 C CA . VAL A 1 359 ? -17.157 30.634 -27.421 1.00 29.19 371 VAL A CA 1
ATOM 5108 C C . VAL A 1 359 ? -16.276 29.787 -28.343 1.00 29.26 371 VAL A C 1
ATOM 5109 O O . VAL A 1 359 ? -15.057 29.751 -28.178 1.00 28.90 371 VAL A O 1
ATOM 5122 N N . ILE A 1 360 ? -16.893 29.107 -29.307 1.00 26.16 372 ILE A N 1
ATOM 5123 C CA . ILE A 1 360 ? -16.145 28.308 -30.276 1.00 26.83 372 ILE A CA 1
ATOM 5124 C C . ILE A 1 360 ? -15.195 29.193 -31.079 1.00 31.20 372 ILE A C 1
ATOM 5125 O O . ILE A 1 360 ? -14.050 28.817 -31.333 1.00 28.15 372 ILE A O 1
ATOM 5141 N N . GLU A 1 361 ? -15.679 30.363 -31.483 1.00 30.52 373 GLU A N 1
ATOM 5142 C CA . GLU A 1 361 ? -14.859 31.331 -32.203 1.00 37.88 373 GLU A CA 1
ATOM 5143 C C . GLU A 1 361 ? -13.722 31.784 -31.292 1.00 32.29 373 GLU A C 1
ATOM 5144 O O . GLU A 1 361 ? -12.547 31.724 -31.655 1.00 39.23 373 GLU A O 1
ATOM 5156 N N . TYR A 1 362 ? -14.115 32.248 -30.111 1.00 36.20 374 TYR A N 1
ATOM 5157 C CA . TYR A 1 362 ? -13.225 32.545 -28.992 1.00 40.52 374 TYR A CA 1
ATOM 5158 C C . TYR A 1 362 ? -12.142 31.474 -28.841 1.00 37.97 374 TYR A C 1
ATOM 5159 O O . TYR A 1 362 ? -10.949 31.776 -28.786 1.00 33.80 374 TYR A O 1
ATOM 5170 N N . LEU A 1 363 ? -12.571 30.218 -28.800 1.00 36.03 375 LEU A N 1
ATOM 5171 C CA . LEU A 1 363 ? -11.663 29.086 -28.647 1.00 34.37 375 LEU A CA 1
ATOM 5172 C C . LEU A 1 363 ? -10.733 28.917 -29.850 1.00 40.07 375 LEU A C 1
ATOM 5173 O O . LEU A 1 363 ? -9.542 28.645 -29.687 1.00 38.37 375 LEU A O 1
ATOM 5189 N N . ASP A 1 364 ? -11.278 29.075 -31.052 1.00 37.69 376 ASP A N 1
ATOM 5190 C CA . ASP A 1 364 ? -10.536 28.779 -32.276 1.00 36.41 376 ASP A CA 1
ATOM 5191 C C . ASP A 1 364 ? -9.355 29.718 -32.533 1.00 41.18 376 ASP A C 1
ATOM 5192 O O . ASP A 1 364 ? -8.407 29.337 -33.222 1.00 47.16 376 ASP A O 1
ATOM 5201 N N . LYS A 1 365 ? -9.408 30.933 -31.991 1.00 42.91 377 LYS A N 1
ATOM 5202 C CA . LYS A 1 365 ? -8.349 31.916 -32.225 1.00 49.12 377 LYS A CA 1
ATOM 5203 C C . LYS A 1 365 ? -7.758 32.469 -30.928 1.00 48.95 377 LYS A C 1
ATOM 5204 O O . LYS A 1 365 ? -7.216 33.574 -30.904 1.00 44.96 377 LYS A O 1
ATOM 5223 N N . ALA A 1 366 ? -7.855 31.691 -29.855 1.00 44.48 378 ALA A N 1
ATOM 5224 C CA . ALA A 1 366 ? -7.227 32.055 -28.590 1.00 50.89 378 ALA A CA 1
ATOM 5225 C C . ALA A 1 366 ? -5.725 31.811 -28.678 1.00 40.70 378 ALA A C 1
ATOM 5226 O O . ALA A 1 366 ? -5.294 30.847 -29.310 1.00 43.18 378 ALA A O 1
ATOM 5233 N N . PRO A 1 367 ? -4.918 32.682 -28.044 1.00 47.12 379 PRO A N 1
ATOM 5234 C CA . PRO A 1 367 ? -3.463 32.482 -28.086 1.00 50.84 379 PRO A CA 1
ATOM 5235 C C . PRO A 1 367 ? -3.014 31.238 -27.320 1.00 50.50 379 PRO A C 1
ATOM 5236 O O . PRO A 1 367 ? -1.973 30.665 -27.643 1.00 51.20 379 PRO A O 1
ATOM 5247 N N . SER A 1 368 ? -3.798 30.828 -26.327 1.00 47.20 380 SER A N 1
ATOM 5248 C CA . SER A 1 368 ? -3.475 29.659 -25.514 1.00 44.79 380 SER A CA 1
ATOM 5249 C C . SER A 1 368 ? -4.657 29.313 -24.617 1.00 38.05 380 SER A C 1
ATOM 5250 O O . SER A 1 368 ? -5.515 30.160 -24.375 1.00 40.94 380 SER A O 1
ATOM 5258 N N . MET A 1 369 ? -4.704 28.072 -24.134 1.00 36.87 381 MET A N 1
ATOM 5259 C CA . MET A 1 369 ? -5.698 27.679 -23.135 1.00 33.60 381 MET A CA 1
ATOM 5260 C C . MET A 1 369 ? -5.077 26.915 -21.970 1.00 30.41 381 MET A C 1
ATOM 5261 O O . MET A 1 369 ? -4.564 25.810 -22.144 1.00 30.58 381 MET A O 1
ATOM 5275 N N . GLN A 1 370 ? -5.142 27.508 -20.782 1.00 24.93 382 GLN A N 1
ATOM 5276 C CA . GLN A 1 370 ? -4.737 26.828 -19.556 1.00 24.44 382 GLN A CA 1
ATOM 5277 C C . GLN A 1 370 ? -5.894 25.978 -19.051 1.00 25.26 382 GLN A C 1
ATOM 5278 O O . GLN A 1 370 ? -7.055 26.303 -19.284 1.00 21.24 382 GLN A O 1
ATOM 5292 N N . LEU A 1 371 ? -5.578 24.888 -18.361 1.00 18.26 383 LEU A N 1
ATOM 5293 C CA . LEU A 1 371 ? -6.601 24.105 -17.687 1.00 21.60 383 LEU A CA 1
ATOM 5294 C C . LEU A 1 371 ? -7.009 24.827 -16.409 1.00 21.07 383 LEU A C 1
ATOM 5295 O O . LEU A 1 371 ? -6.287 25.709 -15.941 1.00 23.82 383 LEU A O 1
ATOM 5311 N N . TRP A 1 372 ? -8.168 24.469 -15.861 1.00 20.03 384 TRP A N 1
ATOM 5312 C CA . TRP A 1 372 ? -8.622 25.033 -14.592 1.00 20.42 384 TRP A CA 1
ATOM 5313 C C . TRP A 1 372 ? -7.481 24.967 -13.588 1.00 21.44 384 TRP A C 1
ATOM 5314 O O . TRP A 1 372 ? -6.843 23.922 -13.447 1.00 18.03 384 TRP A O 1
ATOM 5335 N N . MET A 1 373 ? -7.223 26.077 -12.901 1.00 20.09 385 MET A N 1
ATOM 5336 C CA . MET A 1 373 ? -6.042 26.191 -12.047 1.00 19.44 385 MET A CA 1
ATOM 5337 C C . MET A 1 373 ? -5.960 25.093 -10.992 1.00 19.15 385 MET A C 1
ATOM 5338 O O . MET A 1 373 ? -4.880 24.549 -10.753 1.00 20.52 385 MET A O 1
ATOM 5352 N N . ASP A 1 374 ? -7.080 24.760 -10.356 1.00 17.91 386 ASP A N 1
ATOM 5353 C CA . ASP A 1 374 ? -7.036 23.741 -9.311 1.00 18.60 386 ASP A CA 1
ATOM 5354 C C . ASP A 1 374 ? -6.683 22.374 -9.888 1.00 19.95 386 ASP A C 1
ATOM 5355 O O . ASP A 1 374 ? -5.905 21.631 -9.288 1.00 19.70 386 ASP A O 1
ATOM 5364 N N . THR A 1 375 ? -7.224 22.053 -11.060 1.00 19.07 387 THR A N 1
ATOM 5365 C CA . THR A 1 375 ? -6.897 20.786 -11.713 1.00 18.03 387 THR A CA 1
ATOM 5366 C C . THR A 1 375 ? -5.443 20.788 -12.188 1.00 19.95 387 THR A C 1
ATOM 5367 O O . THR A 1 375 ? -4.773 19.756 -12.168 1.00 19.32 387 THR A O 1
ATOM 5378 N N . ALA A 1 376 ? -4.960 21.951 -12.612 1.00 18.61 388 ALA A N 1
ATOM 5379 C CA . ALA A 1 376 ? -3.582 22.085 -13.069 1.00 20.95 388 ALA A CA 1
ATOM 5380 C C . ALA A 1 376 ? -2.587 21.944 -11.915 1.00 21.74 388 ALA A C 1
ATOM 5381 O O . ALA A 1 376 ? -1.447 21.525 -12.118 1.00 20.77 388 ALA A O 1
ATOM 5388 N N . LEU A 1 377 ? -3.025 22.290 -10.707 1.00 23.47 389 LEU A N 1
ATOM 5389 C CA . LEU A 1 377 ? -2.149 22.289 -9.536 1.00 20.25 389 LEU A CA 1
ATOM 5390 C C . LEU A 1 377 ? -2.223 20.988 -8.733 1.00 23.54 389 LEU A C 1
ATOM 5391 O O . LEU A 1 377 ? -1.313 20.680 -7.962 1.00 19.80 389 LEU A O 1
ATOM 5407 N N . GLY A 1 378 ? -3.304 20.234 -8.913 1.00 17.89 390 GLY A N 1
ATOM 5408 C CA . GLY A 1 378 ? -3.462 18.950 -8.249 1.00 23.98 390 GLY A CA 1
ATOM 5409 C C . GLY A 1 378 ? -4.457 18.984 -7.105 1.00 22.37 390 GLY A C 1
ATOM 5410 O O . GLY A 1 378 ? -4.979 20.043 -6.755 1.00 20.74 390 GLY A O 1
ATOM 5414 N N . THR A 1 379 ? -4.702 17.818 -6.512 1.00 19.96 391 THR A N 1
ATOM 5415 C CA . THR A 1 379 ? -5.737 17.664 -5.494 1.00 19.54 391 THR A CA 1
ATOM 5416 C C . THR A 1 379 ? -5.420 18.432 -4.212 1.00 21.24 391 THR A C 1
ATOM 5417 O O . THR A 1 379 ? -6.269 19.158 -3.695 1.00 19.85 391 THR A O 1
ATOM 5428 N N . ASN A 1 380 ? -4.206 18.267 -3.697 1.00 17.81 392 ASN A N 1
ATOM 5429 C CA . ASN A 1 380 ? -3.826 18.909 -2.442 1.00 21.40 392 ASN A CA 1
ATOM 5430 C C . ASN A 1 380 ? -3.852 20.434 -2.529 1.00 17.56 392 ASN A C 1
ATOM 5431 O O . ASN A 1 380 ? -4.516 21.095 -1.728 1.00 18.95 392 ASN A O 1
ATOM 5442 N N . ILE A 1 381 ? -3.137 20.992 -3.500 1.00 17.55 393 ILE A N 1
ATOM 5443 C CA . ILE A 1 381 ? -3.084 22.440 -3.661 1.00 18.33 393 ILE A CA 1
ATOM 5444 C C . ILE A 1 381 ? -4.443 22.977 -4.104 1.00 18.85 393 ILE A C 1
ATOM 5445 O O . ILE A 1 381 ? -4.922 23.985 -3.582 1.00 20.45 393 ILE A O 1
ATOM 5461 N N . GLY A 1 382 ? -5.057 22.296 -5.065 1.00 18.38 394 GLY A N 1
ATOM 5462 C CA . GLY A 1 382 ? -6.334 22.717 -5.610 1.00 18.99 394 GLY A CA 1
ATOM 5463 C C . GLY A 1 382 ? -7.422 22.833 -4.561 1.00 18.44 394 GLY A C 1
ATOM 5464 O O . GLY A 1 382 ? -8.127 23.841 -4.500 1.00 19.20 394 GLY A O 1
ATOM 5468 N N . ASN A 1 383 ? -7.563 21.802 -3.733 1.00 18.93 395 ASN A N 1
ATOM 5469 C CA . ASN A 1 383 ? -8.573 21.808 -2.680 1.00 21.76 395 ASN A CA 1
ATOM 5470 C C . ASN A 1 383 ? -8.259 22.836 -1.601 1.00 24.46 395 ASN A C 1
ATOM 5471 O O . ASN A 1 383 ? -9.163 23.463 -1.050 1.00 20.06 395 ASN A O 1
ATOM 5482 N N . ALA A 1 384 ? -6.975 23.005 -1.300 1.00 19.52 396 ALA A N 1
ATOM 5483 C CA . ALA A 1 384 ? -6.551 23.993 -0.315 1.00 21.54 396 ALA A CA 1
ATOM 5484 C C . ALA A 1 384 ? -6.849 25.397 -0.825 1.00 18.92 396 ALA A C 1
ATOM 5485 O O . ALA A 1 384 ? -7.357 26.242 -0.086 1.00 20.80 396 ALA A O 1
ATOM 5492 N N . LEU A 1 385 ? -6.532 25.634 -2.094 1.00 17.54 397 LEU A N 1
ATOM 5493 C CA . LEU A 1 385 ? -6.783 26.924 -2.726 1.00 16.81 397 LEU A CA 1
ATOM 5494 C C . LEU A 1 385 ? -8.265 27.275 -2.673 1.00 19.68 397 LEU A C 1
ATOM 5495 O O . LEU A 1 385 ? -8.643 28.359 -2.232 1.00 18.40 397 LEU A O 1
ATOM 5511 N N . ASN A 1 386 ? -9.097 26.344 -3.123 1.00 18.69 398 ASN A N 1
ATOM 5512 C CA . ASN A 1 386 ? -10.532 26.572 -3.213 1.00 17.21 398 ASN A CA 1
ATOM 5513 C C . ASN A 1 386 ? -11.153 26.911 -1.863 1.00 20.79 398 ASN A C 1
ATOM 5514 O O . ASN A 1 386 ? -11.976 27.819 -1.766 1.00 20.40 398 ASN A O 1
ATOM 5525 N N . ALA A 1 387 ? -10.750 26.187 -0.822 1.00 20.37 399 ALA A N 1
ATOM 5526 C CA . ALA A 1 387 ? -11.270 26.427 0.520 1.00 21.94 399 ALA A CA 1
ATOM 5527 C C . ALA A 1 387 ? -10.786 27.771 1.058 1.00 24.26 399 ALA A C 1
ATOM 5528 O O . ALA A 1 387 ? -11.529 28.487 1.730 1.00 23.26 399 ALA A O 1
ATOM 5535 N N . ALA A 1 388 ? -9.537 28.109 0.754 1.00 21.16 400 ALA A N 1
ATOM 5536 C CA . ALA A 1 388 ? -8.952 29.362 1.215 1.00 19.63 400 ALA A CA 1
ATOM 5537 C C . ALA A 1 388 ? -9.659 30.563 0.590 1.00 20.27 400 ALA A C 1
ATOM 5538 O O . ALA A 1 388 ? -9.855 31.586 1.246 1.00 18.90 400 ALA A O 1
ATOM 5545 N N . VAL A 1 389 ? -10.039 30.438 -0.678 1.00 19.10 401 VAL A N 1
ATOM 5546 C CA . VAL A 1 389 ? -10.772 31.503 -1.352 1.00 18.62 401 VAL A CA 1
ATOM 5547 C C . VAL A 1 389 ? -12.116 31.719 -0.661 1.00 22.99 401 VAL A C 1
ATOM 5548 O O . VAL A 1 389 ? -12.525 32.856 -0.433 1.00 23.06 401 VAL A O 1
ATOM 5561 N N . VAL A 1 390 ? -12.794 30.626 -0.325 1.00 22.89 402 VAL A N 1
ATOM 5562 C CA . VAL A 1 390 ? -14.072 30.713 0.374 1.00 23.45 402 VAL A CA 1
ATOM 5563 C C . VAL A 1 390 ? -13.894 31.339 1.759 1.00 28.72 402 VAL A C 1
ATOM 5564 O O . VAL A 1 390 ? -14.737 32.120 2.198 1.00 26.91 402 VAL A O 1
ATOM 5577 N N . ASN A 1 391 ? -12.802 31.001 2.443 1.00 27.26 403 ASN A N 1
ATOM 5578 C CA . ASN A 1 391 ? -12.539 31.559 3.768 1.00 26.15 403 ASN A CA 1
ATOM 5579 C C . ASN A 1 391 ? -12.408 33.077 3.718 1.00 26.18 403 ASN A C 1
ATOM 5580 O O . ASN A 1 391 ? -12.869 33.777 4.620 1.00 25.47 403 ASN A O 1
ATOM 5591 N N . MET A 1 392 ? -11.776 33.585 2.666 1.00 23.14 404 MET A N 1
ATOM 5592 C CA A MET A 1 392 ? -11.601 35.021 2.501 0.50 27.15 404 MET A CA 1
ATOM 5593 C CA B MET A 1 392 ? -11.605 35.022 2.519 0.50 27.15 404 MET A CA 1
ATOM 5594 C C . MET A 1 392 ? -12.936 35.692 2.192 1.00 27.85 404 MET A C 1
ATOM 5595 O O . MET A 1 392 ? -13.239 36.767 2.712 1.00 27.58 404 MET A O 1
ATOM 5622 N N . LEU A 1 393 ? -13.732 35.055 1.339 1.00 23.87 405 LEU A N 1
ATOM 5623 C CA . LEU A 1 393 ? -15.033 35.603 0.965 1.00 23.07 405 LEU A CA 1
ATOM 5624 C C . LEU A 1 393 ? -15.984 35.627 2.157 1.00 25.69 405 LEU A C 1
ATOM 5625 O O . LEU A 1 393 ? -16.900 36.449 2.210 1.00 29.32 405 LEU A O 1
ATOM 5641 N N . SER A 1 394 ? -15.764 34.728 3.112 1.00 25.39 406 SER A N 1
ATOM 5642 C CA . SER A 1 394 ? -16.586 34.677 4.318 1.00 27.54 406 SER A CA 1
ATOM 5643 C C . SER A 1 394 ? -16.040 35.608 5.401 1.00 36.97 406 SER A C 1
ATOM 5644 O O . SER A 1 394 ? -16.630 35.733 6.474 1.00 36.54 406 SER A O 1
ATOM 5652 N N . GLY A 1 395 ? -14.911 36.255 5.116 1.00 33.14 407 GLY A N 1
ATOM 5653 C CA . GLY A 1 395 ? -14.322 37.216 6.033 1.00 31.00 407 GLY A CA 1
ATOM 5654 C C . GLY A 1 395 ? -13.424 36.591 7.088 1.00 32.86 407 GLY A C 1
ATOM 5655 O O . GLY A 1 395 ? -12.947 37.283 7.987 1.00 38.10 407 GLY A O 1
ATOM 5659 N N . GLN A 1 396 ? -13.190 35.287 6.974 1.00 32.15 408 GLN A N 1
ATOM 5660 C CA . GLN A 1 396 ? -12.368 34.558 7.935 1.00 34.61 408 GLN A CA 1
ATOM 5661 C C . GLN A 1 396 ? -10.961 34.320 7.393 1.00 39.55 408 GLN A C 1
ATOM 5662 O O . GLN A 1 396 ? -10.206 33.512 7.932 1.00 49.43 408 GLN A O 1
ATOM 5676 N N . GLY A 1 397 ? -10.615 35.027 6.323 1.00 35.16 409 GLY A N 1
ATOM 5677 C CA . GLY A 1 397 ? -9.315 34.874 5.700 1.00 30.15 409 GLY A CA 1
ATOM 5678 C C . GLY A 1 397 ? -8.947 36.095 4.886 1.00 29.58 409 GLY A C 1
ATOM 5679 O O . GLY A 1 397 ? -9.772 36.983 4.683 1.00 35.72 409 GLY A O 1
ATOM 5683 N N . SER A 1 398 ? -7.703 36.132 4.420 1.00 36.20 410 SER A N 1
ATOM 5684 C CA . SER A 1 398 ? -7.190 37.258 3.651 1.00 29.90 410 SER A CA 1
ATOM 5685 C C . SER A 1 398 ? -6.572 36.765 2.348 1.00 28.45 410 SER A C 1
ATOM 5686 O O . SER A 1 398 ? -6.388 35.562 2.164 1.00 28.15 410 SER A O 1
ATOM 5694 N N . PRO A 1 399 ? -6.258 37.694 1.431 1.00 30.22 411 PRO A N 1
ATOM 5695 C CA . PRO A 1 399 ? -5.526 37.330 0.214 1.00 30.11 411 PRO A CA 1
ATOM 5696 C C . PRO A 1 399 ? -4.194 36.648 0.518 1.00 31.66 411 PRO A C 1
ATOM 5697 O O . PRO A 1 399 ? -3.798 35.729 -0.199 1.00 25.71 411 PRO A O 1
ATOM 5708 N N . GLU A 1 400 ? -3.516 37.093 1.572 1.00 28.95 412 GLU A N 1
ATOM 5709 C CA . GLU A 1 400 ? -2.255 36.478 1.976 1.00 33.92 412 GLU A CA 1
ATOM 5710 C C . GLU A 1 400 ? -2.464 35.031 2.416 1.00 25.71 412 GLU A C 1
ATOM 5711 O O . GLU A 1 400 ? -1.631 34.166 2.146 1.00 23.67 412 GLU A O 1
ATOM 5723 N N . ASP A 1 401 ? -3.580 34.773 3.093 1.00 24.73 413 ASP A N 1
ATOM 5724 C CA . ASP A 1 401 ? -3.877 33.438 3.601 1.00 23.76 413 ASP A CA 1
ATOM 5725 C C . ASP A 1 401 ? -4.131 32.448 2.468 1.00 26.52 413 ASP A C 1
ATOM 5726 O O . ASP A 1 401 ? -3.902 31.249 2.624 1.00 22.96 413 ASP A O 1
ATOM 5735 N N . ILE A 1 402 ? -4.608 32.949 1.332 1.00 23.15 414 ILE A N 1
ATOM 5736 C CA . ILE A 1 402 ? -4.811 32.106 0.160 1.00 20.22 414 ILE A CA 1
ATOM 5737 C C . ILE A 1 402 ? -3.470 31.550 -0.302 1.00 22.63 414 ILE A C 1
ATOM 5738 O O . ILE A 1 402 ? -3.325 30.346 -0.502 1.00 22.50 414 ILE A O 1
ATOM 5754 N N . VAL A 1 403 ? -2.490 32.434 -0.466 1.00 20.29 415 VAL A N 1
ATOM 5755 C CA . VAL A 1 403 ? -1.155 32.030 -0.891 1.00 19.65 415 VAL A CA 1
ATOM 5756 C C . VAL A 1 403 ? -0.544 31.053 0.113 1.00 21.66 415 VAL A C 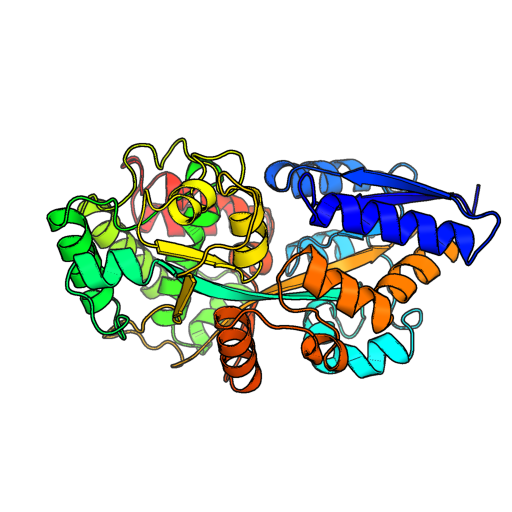1
ATOM 5757 O O . VAL A 1 403 ? 0.014 30.024 -0.271 1.00 21.89 415 VAL A O 1
ATOM 5770 N N . LYS A 1 404 ? -0.656 31.380 1.397 1.00 18.73 416 LYS A N 1
ATOM 5771 C CA . LYS A 1 404 ? -0.133 30.525 2.455 1.00 22.55 416 LYS A CA 1
ATOM 5772 C C . LYS A 1 404 ? -0.770 29.138 2.422 1.00 24.12 416 LYS A C 1
ATOM 5773 O O . LYS A 1 404 ? -0.098 28.135 2.658 1.00 22.16 416 LYS A O 1
ATOM 5792 N N . ALA A 1 405 ? -2.067 29.087 2.129 1.00 18.62 417 ALA A N 1
ATOM 5793 C CA . ALA A 1 405 ? -2.776 27.816 2.030 1.00 22.59 417 ALA A CA 1
ATOM 5794 C C . ALA A 1 405 ? -2.225 26.978 0.878 1.00 19.59 417 ALA A C 1
ATOM 5795 O O . ALA A 1 405 ? -2.013 25.775 1.026 1.00 19.95 417 ALA A O 1
ATOM 5802 N N . MET A 1 406 ? -1.992 27.620 -0.264 1.00 20.69 418 MET A N 1
ATOM 5803 C CA . MET A 1 406 ? -1.436 26.943 -1.433 1.00 20.97 418 MET A CA 1
ATOM 5804 C C . MET A 1 406 ? -0.030 26.425 -1.153 1.00 20.64 418 MET A C 1
ATOM 5805 O O . MET A 1 406 ? 0.307 25.299 -1.515 1.00 18.73 418 MET A O 1
ATOM 5819 N N . GLN A 1 407 ? 0.789 27.260 -0.519 1.00 22.64 419 GLN A N 1
ATOM 5820 C CA . GLN A 1 407 ? 2.165 26.894 -0.198 1.00 20.94 419 GLN A CA 1
ATOM 5821 C C . GLN A 1 407 ? 2.200 25.710 0.757 1.00 20.56 419 GLN A C 1
ATOM 5822 O O . GLN A 1 407 ? 2.981 24.778 0.572 1.00 23.14 419 GLN A O 1
ATOM 5836 N N . ASP A 1 408 ? 1.346 25.758 1.774 1.00 20.43 420 ASP A N 1
ATOM 5837 C CA . ASP A 1 408 ? 1.251 24.693 2.765 1.00 19.62 420 ASP A CA 1
ATOM 5838 C C . ASP A 1 408 ? 0.915 23.365 2.093 1.00 24.67 420 ASP A C 1
ATOM 5839 O O . ASP A 1 408 ? 1.578 22.352 2.329 1.00 20.71 420 ASP A O 1
ATOM 5848 N N . ALA A 1 409 ? -0.109 23.383 1.245 1.00 21.40 421 ALA A N 1
ATOM 5849 C CA . ALA A 1 409 ? -0.557 22.180 0.550 1.00 20.30 421 ALA A CA 1
ATOM 5850 C C . ALA A 1 409 ? 0.502 21.661 -0.416 1.00 19.26 421 ALA A C 1
ATOM 5851 O O . ALA A 1 409 ? 0.643 20.452 -0.603 1.00 22.23 421 ALA A O 1
ATOM 5858 N N . ALA A 1 410 ? 1.247 22.578 -1.024 1.00 19.62 422 ALA A N 1
ATOM 5859 C CA . ALA A 1 410 ? 2.244 22.217 -2.031 1.00 19.86 422 ALA A CA 1
ATOM 5860 C C . ALA A 1 410 ? 3.391 21.397 -1.447 1.00 19.30 422 ALA A C 1
ATOM 5861 O O . ALA A 1 410 ? 4.131 20.745 -2.185 1.00 22.22 422 ALA A O 1
ATOM 5868 N N . GLN A 1 411 ? 3.543 21.433 -0.127 1.00 18.27 423 GLN A N 1
ATOM 5869 C CA . GLN A 1 411 ? 4.614 20.691 0.534 1.00 21.34 423 GLN A CA 1
ATOM 5870 C C . GLN A 1 411 ? 4.454 19.188 0.328 1.00 23.42 423 GLN A C 1
ATOM 5871 O O . GLN A 1 411 ? 5.439 18.451 0.251 1.00 23.88 423 GLN A O 1
ATOM 5885 N N . LYS A 1 412 ? 3.206 18.739 0.242 1.00 24.58 424 LYS A N 1
ATOM 5886 C CA . LYS A 1 412 ? 2.916 17.325 0.045 1.00 28.27 424 LYS A CA 1
ATOM 5887 C C . LYS A 1 412 ? 3.077 16.933 -1.421 1.00 30.20 424 LYS A C 1
ATOM 5888 O O . LYS A 1 412 ? 3.464 15.806 -1.732 1.00 34.36 424 LYS A O 1
ATOM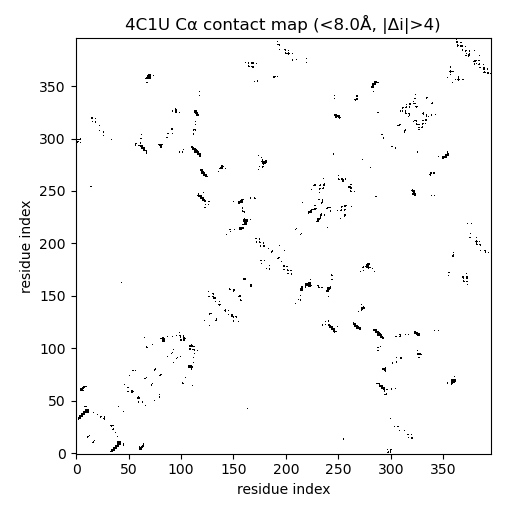 5907 N N . GLY A 1 413 ? 2.787 17.877 -2.312 1.00 33.05 425 GLY A N 1
ATOM 5908 C CA . GLY A 1 413 ? 2.824 17.632 -3.743 1.00 34.88 425 GLY A CA 1
ATOM 5909 C C . GLY A 1 413 ? 1.428 17.630 -4.337 1.00 52.85 425 GLY A C 1
ATOM 5910 O O . GLY A 1 413 ? 1.250 17.740 -5.551 1.00 47.17 425 GLY A O 1
#

Nearest PDB structures (foldseek):
  4c1t-assembly1_A  TM=1.001E+00  e=2.139E-72  Bifidobacterium animalis subsp. lactis Bl-04
  8xbc-assembly1_A  TM=9.338E-01  e=1.289E-32  Vibrio sp. EA2
  4g68-assembly1_A  TM=9.173E-01  e=1.770E-26  Caldanaerobius
  7ehu-assembly1_A  TM=8.971E-01  e=7.281E-23  Paenibacillus sp. FPU-7
  3k02-assembly1_A  TM=8.016E-01  e=8.989E-20  Streptomyces glaucescens

Sequence (396 aa):
DDKTITFWHNASAGEGRQYWENLAKSFEEANPGTKVEIQAIQNEDFAGKLQTAMQDPASGPDVFMSLGGAKTKEMIDAGQVMDLTDKISDTVKTDMKTTLSAATFDGKVYGVPVSVEPGGMWYSKDLFKKAGVSDVPATYEELLADAKKLKDSGTDAIALGAKDAWPAAHWYYWLVLRECSPEVYDKSVQDHDFSNACWVNAGKKLQELKDLKVFNDGFLTTTAQQGANSSAGLLANHKAAMELMGAWEPGVLKDLTPDQKPMADLGFFAFPEVAGGEGEPGALMGGVTYFCVNPKASQTSIDFVNYMGEKKNQEDYAKAFSTIPASEPARAVVTDESLKQVIEYLDKAPSMQLWMDTALGTNIGNALNAAVVNMMLSGQGSPEDIVKAMQDAAQKG

Radius of gyration: 20.48 Å; Cα contacts (8 Å, |Δi|>4): 801; chains: 1; bounding box: 47×61×45 Å

Foldseek 3Di:
DQQEFEEEEACQDFLLVVLVVVLQVVLCVVPPPHHYHYDHHHPLCQLVVQVVQLVPLVRHGFKYKDPFAVQNVVCVVVQFFDFCQVQADPLQVPQQVPPQVRQADPNTGGFRFWAWWWKFKKFFPVLQVLLVNPDDDQELVVLLVSLLSSVVSPAQAEEAQCLSLLQLCLQLQVQLLQAEAPVCVVCCLVVVNDPDCSLLVSQVSSLVSLVSVRYDPVNNNAHCQPACRHSLNCRLAVRYTMGIDIQLSQLSSLCNHPVSHTRDRMATDHDHHYPNGNHDPLEIETAIMTMTGGNPHHSSSSVSSSSCSDLVNSLSSCVSSVGATSGNVSNVNNDDPRRVVVVVSVVPGPYYHYSSLSNNHDQLSVQLSVQSSCVSVVNHHSVVSSVSNSVSSVVD

Secondary structure (DSSP, 8-state):
-TTEEEEEES--SHHHHHHHHHHHHHHHHHSTT-EEEEEE--HHHHHHHHHHHTTSGGGS-SEEE---HHHHHHHHHTT-S---TTTS-HHHHHHTHHHHGGGEETTEE--EEEEEEEEEEEEEHHHHHHTT--S--SBHHHHHHHHHHHHHTTSEEE---GGGSHHHHHHHHHHHHHHS-HHHHHHHHHHT---STHHHHHHHHHHHHHTTT-B-TTGGG--SSSSTTSHHHHHHTTSEEEEEEETTHHHHHTTTSSS----TTEEEEPPPB-TT--SPTT-EEEEEEEEEE-TT--HHHHHHHHHHHSHHHHHHHHHHHTS-BSSTGGGGG---HHHHHHHHHHHT-S-EEEPHHHHH-HHHHHHHHHHHHHHHTTS--HHHHHHHHHHHHTT-

B-factor: mean 29.98, std 10.26, range [11.71, 89.98]

CATH classification: 3.40.190.10 (+1 more: 3.40.190.10)

Solvent-accessible surface area: 15948 Å² total; per-residue (Å²): 141,110,93,47,2,42,0,32,0,47,9,34,75,37,80,6,106,100,13,4,77,70,7,4,115,35,4,41,119,67,53,108,60,12,101,5,85,35,98,25,13,42,40,62,79,3,32,43,109,0,49,94,25,0,145,76,29,77,89,11,2,30,0,1,19,9,24,8,6,28,21,3,58,59,9,21,101,65,44,24,11,36,56,1,47,131,98,12,34,104,56,0,91,83,20,0,138,86,6,19,82,15,0,47,30,115,64,98,18,18,0,0,0,1,1,3,9,0,0,0,0,0,25,0,107,67,20,4,136,142,13,47,6,81,109,63,6,67,41,4,108,84,0,6,44,14,0,107,86,0,97,125,52,71,24,50,0,0,1,4,0,1,136,24,21,36,1,0,0,5,1,0,0,0,0,0,10,13,15,1,11,58,120,39,9,71,125,3,22,137,90,57,59,4,88,58,65,7,0,35,63,0,0,96,64,1,51,69,0,26,87,49,141,4,12,8,139,36,29,70,107,12,24,0,45,85,41,59,119,2,0,1,0,21,0,4,37,73,129,0,0,0,2,4,4,0,0,55,1,7,8,31,0,11,40,34,11,124,93,113,130,89,14,109,27,19,6,17,11,35,4,4,88,11,86,83,26,112,16,78,92,33,2,0,0,0,10,17,32,2,3,2,0,2,52,141,16,29,102,12,0,5,60,0,1,23,34,2,0,78,104,140,9,0,31,47,14,6,122,13,40,23,2,0,0,0,0,66,49,0,18,89,39,14,110,41,120,3,3,94,99,0,24,106,38,32,98,156,28,80,47,56,56,44,23,0,12,18,26,1,1,28,52,0,0,82,27,0,11,50,10,0,27,71,0,6,44,51,151,17,33,3,71,63,0,12,130,26,0,80,92,10,21,149,160,48